Protein 4RL3 (pdb70)

CATH classification: 3.20.20.80

Nearest PDB structures (foldseek):
  4rl3-assembly2_B  TM=1.003E+00  e=5.360E-56  Pteris ryukyuensis
  3sim-assembly2_B  TM=9.667E-01  e=1.217E-33  Crocus vernus
  7xmh-assembly1_A  TM=9.295E-01  e=1.020E-33  Oryza sativa
  1nar-assembly1_A  TM=8.838E-01  e=2.407E-20  Vicia narbonensis
  3up8-assembly2_B  TM=5.159E-01  e=1.960E-01  Sinorhizobium meliloti 1021

Organism: NCBI:txid367335

Foldseek 3Di:
DEEEAEDFQPLPQFAPVLADDDLQHQYEYEYPAWEQADLVGHGNQQQTDDRGNCVRLDLVRQVVVCVVHVSYFYEYEYADQDRNRHGREDDHPALVSSLVNNLVNVLVVCVRNVHAEYEYEHDHHPHHDLVSLLSNVLSSLVVCVVVVSHDAYEYEDEPSCLVNVLVNQVVRVVRHQAYNYAQLVAFQPQALVNLLVVQQVVCVSRPRQLRYAAEHELQPTGHDLVRSLVNLLVCVVVVRHNAYYYPHQSSLCPHPVRRPSSVSRVVSVRD/DEEEAEDFQPLPQFAPVLADDDLQHQYEYEYPAWEQADLVGHGNQQQTDDRGNCVRLDLVRQVVVCVVHVSYFYEYEYADQDRNNHGREDAHPALVSSLVNNLVNVLVVCVRNVHAEYEYEHQHHPHHDLVSLLSNVLSSLVVCVVVVSHDAYEYEDEDSCLVNVLVNCVVRVVRHQAYNYAQLVAAQPQALVNSLVVQQVVCVSRPRQLRYAAEHELQPTHHDLVRPLVSLLVCVVVVRHNAYYYPHQSSLCPDPVRRPSSVSRVVSVRD

Secondary structure (DSSP, 8-state):
-EEEEEE-TT-S---GGGS---TTSEEEEEEEEEESB-TTS-B-SS--EE-S-TTTS-HHHHHHHHHH-TTEEEEEEEEESEETTEE-B---S-HHHHHHHHHHHHHHHHHHHT--EEEEEE-B-TTS-HHHHHHHHHHHHHHHHHTT--SEEEE---GGGHHHHHHHHHHHGGG--EE---GGGS-TT--HHHHHHHHHHHHHHTTSSTTB-EEEESSS-SS-HHHHHHHHHHHHHTT---EEEEE-HHHHHTSTTTTHHHHHHHHHHH-/-EEEEEE-TT-S---GGGS---TTSEEEEEEEEEESB-TTS-B-SS--EE-S-TTTS-HHHHHHHHHH-TTEEEEEEEEESEETTEE-B---S-HHHHHHHHHHHHHHHHHHHT--EEEEEE-B-SSS-HHHHHHHHHHHHHHHHHTT--SEEEE---GGGHHHHHHHHHHHGGG--EE---GGGS-TT--HHHHHHHHHHHHHHTTSSTTB-EEEESSS-SS-HHHHHHHHHHHHHTT---EEEEE-HHHHHHSTTTTHHHHHHHHHHH-

B-factor: mean 8.67, std 4.98, range [3.94, 36.45]

Structure (mmCIF, N/CA/C/O backbone):
data_4RL3
#
_entry.id   4RL3
#
_cell.length_a   78.626
_cell.length_b   78.626
_cell.length_c   167.400
_cell.angle_alpha   90.00
_cell.angle_beta   90.00
_cell.angle_gamma   90.00
#
_symmetry.space_group_name_H-M   'I 41'
#
loop_
_entity.id
_entity.type
_entity.pdbx_description
1 polymer 'Chitinase A'
2 non-polymer 1,2-ETHANEDIOL
3 non-polymer 'ACETATE ION'
4 non-polymer 'MAGNESIUM ION'
5 water water
#
loop_
_atom_site.group_PDB
_atom_site.id
_atom_site.type_symbol
_atom_site.label_atom_id
_atom_site.label_alt_id
_atom_site.label_comp_id
_atom_site.label_asym_id
_atom_site.label_entity_id
_atom_site.label_seq_id
_atom_site.pdbx_PDB_ins_code
_atom_site.Cartn_x
_atom_site.Cartn_y
_atom_site.Cartn_z
_atom_site.occupancy
_atom_site.B_iso_or_equiv
_atom_site.auth_seq_id
_atom_site.auth_comp_id
_atom_site.auth_asym_id
_atom_site.auth_atom_id
_atom_site.pdbx_PDB_model_num
ATOM 1 N N . LYS A 1 2 ? 34.688 25.920 -11.137 1.00 13.79 125 LYS A N 1
ATOM 2 C CA . LYS A 1 2 ? 33.517 26.808 -10.974 1.00 13.08 125 LYS A CA 1
ATOM 3 C C . LYS A 1 2 ? 32.283 25.994 -10.597 1.00 10.99 125 LYS A C 1
ATOM 4 O O . LYS A 1 2 ? 31.230 26.127 -11.222 1.00 10.62 125 LYS A O 1
ATOM 10 N N . VAL A 1 3 ? 32.404 25.167 -9.562 1.00 8.90 126 VAL A N 1
ATOM 11 C CA . VAL A 1 3 ? 31.274 24.357 -9.089 1.00 7.92 126 VAL A CA 1
ATOM 12 C C . VAL A 1 3 ? 30.522 25.050 -7.950 1.00 6.95 126 VAL A C 1
ATOM 13 O O . VAL A 1 3 ? 31.124 25.501 -6.980 1.00 6.84 126 VAL A O 1
ATOM 17 N N . PHE A 1 4 ? 29.206 25.146 -8.084 1.00 5.95 127 PHE A N 1
ATOM 18 C CA . PHE A 1 4 ? 28.377 25.616 -6.984 1.00 5.54 127 PHE A CA 1
ATOM 19 C C . PHE A 1 4 ? 27.362 24.526 -6.685 1.00 5.22 127 PHE A C 1
ATOM 20 O O . PHE A 1 4 ? 26.727 24.021 -7.606 1.00 5.15 127 PHE A O 1
ATOM 28 N N . ARG A 1 5 ? 27.212 24.170 -5.412 1.00 4.98 128 ARG A N 1
ATOM 29 C CA . ARG A 1 5 ? 26.242 23.136 -5.015 1.00 4.83 128 ARG A CA 1
ATOM 30 C C . ARG A 1 5 ? 25.333 23.603 -3.886 1.00 4.73 128 ARG A C 1
ATOM 31 O O . ARG A 1 5 ? 25.751 24.371 -3.021 1.00 4.71 128 ARG A O 1
ATOM 39 N N . GLU A 1 6 ? 24.085 23.138 -3.930 1.00 4.70 129 GLU A N 1
ATOM 40 C CA . GLU A 1 6 ? 23.033 23.546 -3.004 1.00 4.81 129 GLU A CA 1
ATOM 41 C C . GLU A 1 6 ? 22.302 22.303 -2.497 1.00 4.66 129 GLU A C 1
ATOM 42 O O . GLU A 1 6 ? 21.602 21.634 -3.268 1.00 4.63 129 GLU A O 1
ATOM 48 N N . TYR A 1 7 ? 22.445 21.995 -1.209 1.00 4.53 130 TYR A N 1
ATOM 49 C CA . TYR A 1 7 ? 21.606 20.961 -0.593 1.00 4.53 130 TYR A CA 1
ATOM 50 C C . TYR A 1 7 ? 20.162 21.435 -0.522 1.00 4.55 130 TYR A C 1
ATOM 51 O O . TYR A 1 7 ? 19.902 22.629 -0.296 1.00 4.63 130 TYR A O 1
ATOM 60 N N . ILE A 1 8 ? 19.222 20.512 -0.732 1.00 4.63 131 ILE A N 1
ATOM 61 C CA . ILE A 1 8 ? 17.805 20.851 -0.703 1.00 4.70 131 ILE A CA 1
ATOM 62 C C . ILE A 1 8 ? 16.910 19.656 -0.386 1.00 4.79 131 ILE A C 1
ATOM 63 O O . ILE A 1 8 ? 17.133 18.553 -0.883 1.00 4.51 131 ILE A O 1
ATOM 68 N N . GLY A 1 9 ? 15.893 19.899 0.442 1.00 4.96 132 GLY A N 1
ATOM 69 C CA . GLY A 1 9 ? 14.745 18.999 0.559 1.00 5.20 132 GLY A CA 1
ATOM 70 C C . GLY A 1 9 ? 14.481 18.290 1.869 1.00 5.45 132 GLY A C 1
ATOM 71 O O . GLY A 1 9 ? 13.445 17.657 2.000 1.00 5.60 132 GLY A O 1
ATOM 72 N N . ALA A 1 10 ? 15.388 18.400 2.842 1.00 5.88 133 ALA A N 1
ATOM 73 C CA . ALA A 1 10 ? 15.313 17.566 4.041 1.00 6.16 133 ALA A CA 1
ATOM 74 C C . ALA A 1 10 ? 14.330 18.064 5.087 1.00 6.52 133 ALA A C 1
ATOM 75 O O . ALA A 1 10 ? 13.903 17.280 5.932 1.00 6.72 133 ALA A O 1
ATOM 77 N N . LEU A 1 11 ? 13.986 19.347 5.061 1.00 6.87 134 LEU A N 1
ATOM 78 C CA . LEU A 1 11 ? 13.119 19.898 6.116 1.00 7.20 134 LEU A CA 1
ATOM 79 C C . LEU A 1 11 ? 11.628 19.764 5.834 1.00 7.56 134 LEU A C 1
ATOM 80 O O . LEU A 1 11 ? 10.815 19.984 6.743 1.00 8.13 134 LEU A O 1
ATOM 85 N N . TYR A 1 12 ? 11.261 19.381 4.616 1.00 7.68 135 TYR A N 1
ATOM 86 C CA . TYR A 1 12 ? 9.853 19.352 4.198 1.00 7.80 135 TYR A CA 1
ATOM 87 C C . TYR A 1 12 ? 9.183 20.700 4.471 1.00 7.60 135 TYR A C 1
ATOM 88 O O . TYR A 1 12 ? 8.099 20.759 5.066 1.00 8.11 135 TYR A O 1
ATOM 97 N N . ASN A 1 13 ? 9.821 21.779 4.024 1.00 7.32 136 ASN A N 1
ATOM 98 C CA . ASN A 1 13 ? 9.302 23.121 4.302 1.00 7.00 136 ASN A CA 1
ATOM 99 C C . ASN A 1 13 ? 8.774 23.835 3.076 1.00 6.77 136 ASN A C 1
ATOM 100 O O . ASN A 1 13 ? 8.459 25.024 3.145 1.00 6.78 136 ASN A O 1
ATOM 105 N N . GLY A 1 14 ? 8.670 23.114 1.959 1.00 6.20 137 GLY A N 1
ATOM 106 C CA . GLY A 1 14 ? 8.061 23.652 0.763 1.00 6.16 137 GLY A CA 1
ATOM 107 C C . GLY A 1 14 ? 9.012 24.290 -0.217 1.00 5.99 137 GLY A C 1
ATOM 108 O O . GLY A 1 14 ? 8.590 24.716 -1.289 1.00 6.01 137 GLY A O 1
ATOM 109 N N . VAL A 1 15 ? 10.294 24.360 0.115 1.00 6.03 138 VAL A N 1
ATOM 110 C CA . VAL A 1 15 ? 11.254 24.959 -0.803 1.00 6.01 138 VAL A CA 1
ATOM 111 C C . VAL A 1 15 ? 11.325 24.139 -2.092 1.00 6.12 138 VAL A C 1
ATOM 112 O O . VAL A 1 15 ? 11.190 22.917 -2.083 1.00 6.06 138 VAL A O 1
ATOM 116 N N . GLN A 1 16 ? 11.518 24.841 -3.203 1.00 6.29 139 GLN A N 1
ATOM 117 C CA . GLN A 1 16 ? 11.577 24.226 -4.516 1.00 6.52 139 GLN A CA 1
ATOM 118 C C . GLN A 1 16 ? 12.892 24.605 -5.188 1.00 6.15 139 GLN A C 1
ATOM 119 O O . GLN A 1 16 ? 13.542 25.587 -4.798 1.00 6.04 139 GLN A O 1
ATOM 125 N N . PHE A 1 17 ? 13.296 23.809 -6.180 1.00 5.72 140 PHE A N 1
ATOM 126 C CA . PHE A 1 17 ? 14.481 24.121 -6.987 1.00 5.63 140 PHE A CA 1
ATOM 127 C C . PHE A 1 17 ? 14.312 25.535 -7.539 1.00 5.70 140 PHE A C 1
ATOM 128 O O . PHE A 1 17 ? 15.264 26.305 -7.606 1.00 5.57 140 PHE A O 1
ATOM 136 N N . THR A 1 18 ? 13.083 25.861 -7.950 1.00 5.79 141 THR A N 1
ATOM 137 C CA . THR A 1 18 ? 12.795 27.142 -8.591 1.00 6.01 141 THR A CA 1
ATOM 138 C C . THR A 1 18 ? 12.937 28.383 -7.688 1.00 6.14 141 THR A C 1
ATOM 139 O O . THR A 1 18 ? 12.997 29.514 -8.197 1.00 6.43 141 THR A O 1
ATOM 143 N N . ASP A 1 19 ? 13.010 28.180 -6.375 1.00 6.15 142 ASP A N 1
ATOM 144 C CA . ASP A 1 19 ? 13.286 29.258 -5.421 1.00 6.21 142 ASP A CA 1
ATOM 145 C C . ASP A 1 19 ? 14.764 29.658 -5.382 1.00 5.99 142 ASP A C 1
ATOM 146 O O . ASP A 1 19 ? 15.102 30.727 -4.870 1.00 6.06 142 ASP A O 1
ATOM 151 N N . VAL A 1 20 ? 15.640 28.778 -5.854 1.00 5.71 143 VAL A N 1
ATOM 152 C CA . VAL A 1 20 ? 17.079 28.976 -5.707 1.00 5.61 143 VAL A CA 1
ATOM 153 C C . VAL A 1 20 ? 17.674 29.707 -6.903 1.00 5.54 143 VAL A C 1
ATOM 154 O O . VAL A 1 20 ? 17.496 29.278 -8.043 1.00 5.52 143 VAL A O 1
ATOM 158 N N . PRO A 1 21 ? 18.412 30.802 -6.649 1.00 5.50 144 PRO A N 1
ATOM 159 C CA . PRO A 1 21 ? 19.048 31.538 -7.742 1.00 5.62 144 PRO A CA 1
ATOM 160 C C . PRO A 1 21 ? 20.025 30.635 -8.493 1.00 5.74 144 PRO A C 1
ATOM 161 O O . PRO A 1 21 ? 20.831 29.951 -7.862 1.00 5.71 144 PRO A O 1
ATOM 165 N N . ILE A 1 22 ? 19.911 30.611 -9.824 1.00 5.77 145 ILE A N 1
ATOM 166 C CA . ILE A 1 22 ? 20.785 29.809 -10.690 1.00 6.09 145 ILE A CA 1
ATOM 167 C C . ILE A 1 22 ? 21.511 30.739 -11.672 1.00 6.50 145 ILE A C 1
ATOM 168 O O . ILE A 1 22 ? 20.890 31.359 -12.537 1.00 6.32 145 ILE A O 1
ATOM 173 N N . ASN A 1 23 ? 22.829 30.836 -11.520 1.00 7.15 146 ASN A N 1
ATOM 174 C CA . ASN A 1 23 ? 23.672 31.603 -12.430 1.00 7.89 146 ASN A CA 1
ATOM 175 C C . ASN A 1 23 ? 24.089 30.688 -13.575 1.00 8.54 146 ASN A C 1
ATOM 176 O O . ASN A 1 23 ? 24.578 29.597 -13.339 1.00 8.80 146 ASN A O 1
ATOM 181 N N . SER A 1 24 ? 23.912 31.138 -14.820 1.00 9.53 147 SER A N 1
ATOM 182 C CA . SER A 1 24 ? 24.206 30.289 -15.980 1.00 10.38 147 SER A CA 1
ATOM 183 C C . SER A 1 24 ? 25.695 29.962 -16.179 1.00 10.41 147 SER A C 1
ATOM 184 O O . SER A 1 24 ? 26.046 29.046 -16.949 1.00 11.14 147 SER A O 1
ATOM 187 N N . GLY A 1 25 ? 26.558 30.703 -15.493 1.00 10.39 148 GLY A N 1
ATOM 188 C CA . GLY A 1 25 ? 27.994 30.602 -15.670 1.00 10.49 148 GLY A CA 1
ATOM 189 C C . GLY A 1 25 ? 28.732 29.655 -14.746 1.00 10.45 148 GLY A C 1
ATOM 190 O O . GLY A 1 25 ? 29.957 29.521 -14.854 1.00 11.56 148 GLY A O 1
ATOM 191 N N . VAL A 1 26 ? 28.014 29.025 -13.817 1.00 9.60 149 VAL A N 1
ATOM 192 C CA . VAL A 1 26 ? 28.625 28.029 -12.932 1.00 9.14 149 VAL A CA 1
ATOM 193 C C . VAL A 1 26 ? 28.166 26.639 -13.328 1.00 8.41 149 VAL A C 1
ATOM 194 O O . VAL A 1 26 ? 27.124 26.478 -13.978 1.00 8.31 149 VAL A O 1
ATOM 198 N N . THR A 1 27 ? 28.946 25.647 -12.932 1.00 7.92 150 THR A N 1
ATOM 199 C CA . THR A 1 27 ? 28.497 24.259 -12.919 1.00 7.62 150 THR A CA 1
ATOM 200 C C . THR A 1 27 ? 27.644 24.118 -11.668 1.00 7.03 150 THR A C 1
ATOM 201 O O . THR A 1 27 ? 28.167 24.165 -10.562 1.00 7.36 150 THR A O 1
ATOM 205 N N . PHE A 1 28 ? 26.336 23.953 -11.846 1.00 6.20 151 PHE A N 1
ATOM 206 C CA . PHE A 1 28 ? 25.372 24.030 -10.751 1.00 5.83 151 PHE A CA 1
ATOM 207 C C . PHE A 1 28 ? 24.853 22.657 -10.368 1.00 5.55 151 PHE A C 1
ATOM 208 O O . PHE A 1 28 ? 24.291 21.943 -11.202 1.00 5.56 151 PHE A O 1
ATOM 216 N N . HIS A 1 29 ? 25.030 22.281 -9.106 1.00 5.37 152 HIS A N 1
ATOM 217 C CA . HIS A 1 29 ? 24.484 21.026 -8.596 1.00 5.19 152 HIS A CA 1
ATOM 218 C C . HIS A 1 29 ? 23.481 21.263 -7.481 1.00 5.08 152 HIS A C 1
ATOM 219 O O . HIS A 1 29 ? 23.828 21.860 -6.459 1.00 5.25 152 HIS A O 1
ATOM 226 N N . PHE A 1 30 ? 22.245 20.792 -7.656 1.00 4.83 153 PHE A N 1
ATOM 227 C CA . PHE A 1 30 ? 21.378 20.580 -6.501 1.00 4.66 153 PHE A CA 1
ATOM 228 C C . PHE A 1 30 ? 21.738 19.225 -5.890 1.00 4.51 153 PHE A C 1
ATOM 229 O O . PHE A 1 30 ? 22.061 18.280 -6.608 1.00 4.66 153 PHE A O 1
ATOM 237 N N . ILE A 1 31 ? 21.656 19.136 -4.566 1.00 4.41 154 ILE A N 1
ATOM 238 C CA . ILE A 1 31 ? 21.842 17.869 -3.866 1.00 4.35 154 ILE A CA 1
ATOM 239 C C . ILE A 1 31 ? 20.630 17.594 -2.983 1.00 4.45 154 ILE A C 1
ATOM 240 O O . ILE A 1 31 ? 20.456 18.214 -1.932 1.00 4.45 154 ILE A O 1
ATOM 245 N N . LEU A 1 32 ? 19.789 16.673 -3.433 1.00 4.52 155 LEU A N 1
ATOM 246 C CA . LEU A 1 32 ? 18.628 16.238 -2.670 1.00 4.57 155 LEU A CA 1
ATOM 247 C C . LEU A 1 32 ? 19.071 15.605 -1.367 1.00 4.64 155 LEU A C 1
ATOM 248 O O . LEU A 1 32 ? 19.932 14.718 -1.368 1.00 4.87 155 LEU A O 1
ATOM 253 N N . ALA A 1 33 ? 18.465 16.045 -0.266 1.00 4.66 156 ALA A N 1
ATOM 254 C CA . ALA A 1 33 ? 18.820 15.558 1.062 1.00 4.65 156 ALA A CA 1
ATOM 255 C C . ALA A 1 33 ? 17.538 15.045 1.728 1.00 4.75 156 ALA A C 1
ATOM 256 O O . ALA A 1 33 ? 16.636 15.839 1.924 1.00 4.78 156 ALA A O 1
ATOM 258 N N . PHE A 1 34 ? 17.401 13.759 2.073 1.00 4.76 157 PHE A N 1
ATOM 259 C CA . PHE A 1 34 ? 18.402 12.691 1.997 1.00 4.80 157 PHE A CA 1
ATOM 260 C C . PHE A 1 34 ? 17.742 11.389 1.539 1.00 4.83 157 PHE A C 1
ATOM 261 O O . PHE A 1 34 ? 16.542 11.173 1.771 1.00 4.93 157 PHE A O 1
ATOM 269 N N . ALA A 1 35 ? 18.535 10.503 0.937 1.00 4.84 158 ALA A N 1
ATOM 270 C CA . ALA A 1 35 ? 18.156 9.097 0.815 1.00 4.87 158 ALA A CA 1
ATOM 271 C C . ALA A 1 35 ? 18.779 8.389 2.009 1.00 4.90 158 ALA A C 1
ATOM 272 O O . ALA A 1 35 ? 19.933 8.638 2.346 1.00 4.74 158 ALA A O 1
ATOM 274 N N . ILE A 1 36 ? 18.007 7.541 2.674 1.00 5.02 159 ILE A N 1
ATOM 275 C CA . ILE A 1 36 ? 18.494 6.841 3.854 1.00 5.14 159 ILE A CA 1
ATOM 276 C C . ILE A 1 36 ? 18.045 5.390 3.764 1.00 5.33 159 ILE A C 1
ATOM 277 O O . ILE A 1 36 ? 16.886 5.109 3.432 1.00 5.21 159 ILE A O 1
ATOM 282 N N . ASP A 1 37 ? 18.962 4.487 4.103 1.00 5.53 160 ASP A N 1
ATOM 283 C CA . ASP A 1 37 ? 18.682 3.053 4.121 1.00 5.82 160 ASP A CA 1
ATOM 284 C C . ASP A 1 37 ? 18.094 2.650 5.471 1.00 6.21 160 ASP A C 1
ATOM 285 O O . ASP A 1 37 ? 18.635 1.796 6.184 1.00 6.26 160 ASP A O 1
ATOM 290 N N . TYR A 1 38 ? 16.975 3.290 5.795 1.00 6.69 161 TYR A N 1
ATOM 291 C CA . TYR A 1 38 ? 16.218 3.056 7.013 1.00 7.26 161 TYR A CA 1
ATOM 292 C C . TYR A 1 38 ? 14.739 3.148 6.707 1.00 7.90 161 TYR A C 1
ATOM 293 O O . TYR A 1 38 ? 14.323 3.842 5.771 1.00 7.76 161 TYR A O 1
ATOM 302 N N . THR A 1 39 ? 13.934 2.493 7.530 1.00 8.91 162 THR A N 1
ATOM 303 C CA . THR A 1 39 ? 12.488 2.654 7.462 1.00 10.16 162 THR A CA 1
ATOM 304 C C . THR A 1 39 ? 12.085 3.877 8.270 1.00 10.90 162 THR A C 1
ATOM 305 O O . THR A 1 39 ? 12.871 4.390 9.082 1.00 11.00 162 THR A O 1
ATOM 309 N N . SER A 1 40 ? 10.837 4.311 8.097 1.00 12.59 163 SER A N 1
ATOM 310 C CA . SER A 1 40 ? 10.334 5.468 8.831 1.00 13.85 163 SER A CA 1
ATOM 311 C C . SER A 1 40 ? 10.258 5.208 10.340 1.00 13.94 163 SER A C 1
ATOM 312 O O . SER A 1 40 ? 10.197 6.153 11.127 1.00 15.22 163 SER A O 1
ATOM 315 N N . ALA A 1 41 ?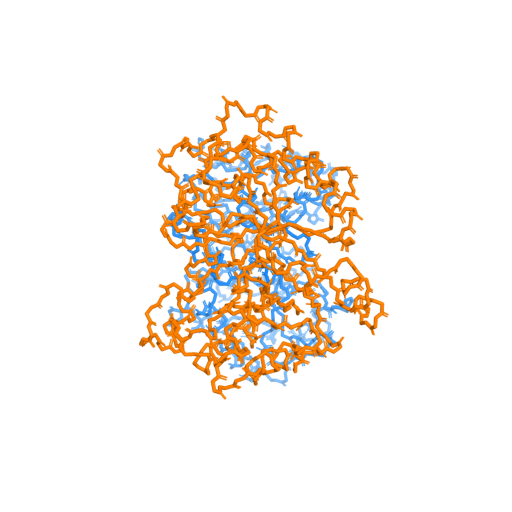 10.270 3.935 10.741 1.00 13.62 164 ALA A N 1
ATOM 316 C CA . ALA A 1 41 ? 10.390 3.565 12.164 1.00 13.53 164 ALA A CA 1
ATOM 317 C C . ALA A 1 41 ? 11.844 3.494 12.659 1.00 13.13 164 ALA A C 1
ATOM 318 O O . ALA A 1 41 ? 12.110 3.010 13.771 1.00 13.14 164 ALA A O 1
ATOM 320 N N . ALA A 1 42 ? 12.784 3.959 11.834 1.00 12.29 165 ALA A N 1
ATOM 321 C CA . ALA A 1 42 ? 14.211 4.005 12.179 1.00 11.92 165 ALA A CA 1
ATOM 322 C C . ALA A 1 42 ? 14.843 2.618 12.347 1.00 11.32 165 ALA A C 1
ATOM 323 O O . ALA A 1 42 ? 15.760 2.428 13.148 1.00 11.72 165 ALA A O 1
ATOM 325 N N . ALA A 1 43 ? 14.367 1.667 11.551 1.00 10.85 166 ALA A N 1
ATOM 326 C CA . ALA A 1 43 ? 15.008 0.369 11.415 1.00 10.23 166 ALA A CA 1
ATOM 327 C C . ALA A 1 43 ? 15.875 0.395 10.154 1.00 9.59 166 ALA A C 1
ATOM 328 O O . ALA A 1 43 ? 15.394 0.753 9.079 1.00 9.87 166 ALA A O 1
ATOM 330 N N . ALA A 1 44 ? 17.127 -0.021 10.281 1.00 8.77 167 ALA A N 1
ATOM 331 C CA . ALA A 1 44 ? 18.035 -0.111 9.128 1.00 8.09 167 ALA A CA 1
ATOM 332 C C . ALA A 1 44 ? 17.525 -1.143 8.109 1.00 7.68 167 ALA A C 1
ATOM 333 O O . ALA A 1 44 ? 16.960 -2.173 8.488 1.00 7.71 167 ALA A O 1
ATOM 335 N N . THR A 1 45 ? 17.747 -0.874 6.821 1.00 6.94 168 THR A N 1
ATOM 336 C CA . THR A 1 45 ? 17.274 -1.753 5.758 1.00 6.59 168 THR A CA 1
ATOM 337 C C . THR A 1 45 ? 18.393 -2.507 5.053 1.00 6.23 168 THR A C 1
ATOM 338 O O . THR A 1 45 ? 18.138 -3.150 4.030 1.00 6.54 168 THR A O 1
ATOM 342 N N . ASN A 1 46 ? 19.624 -2.399 5.558 1.00 5.81 169 ASN A N 1
ATOM 343 C CA . ASN A 1 46 ? 20.791 -3.028 4.929 1.00 5.57 169 ASN A CA 1
ATOM 344 C C . ASN A 1 46 ? 21.040 -2.554 3.502 1.00 5.32 169 ASN A C 1
ATOM 345 O O . ASN A 1 46 ? 21.202 -3.349 2.565 1.00 5.13 169 ASN A O 1
ATOM 350 N N . GLY A 1 47 ? 21.064 -1.238 3.352 1.00 5.19 170 GLY A N 1
ATOM 351 C CA . GLY A 1 47 ? 21.416 -0.612 2.098 1.00 5.11 170 GLY A CA 1
ATOM 352 C C . GLY A 1 47 ? 20.293 -0.437 1.090 1.00 5.22 170 GLY A C 1
ATOM 353 O O . GLY A 1 47 ? 20.554 -0.042 -0.041 1.00 5.11 170 GLY A O 1
ATOM 354 N N . VAL A 1 48 ? 19.052 -0.749 1.457 1.00 5.19 171 VAL A N 1
ATOM 355 C CA . VAL A 1 48 ? 17.927 -0.490 0.547 1.00 5.36 171 VAL A CA 1
ATOM 356 C C . VAL A 1 48 ? 17.455 0.937 0.826 1.00 5.45 171 VAL A C 1
ATOM 357 O O . VAL A 1 48 ? 16.834 1.219 1.857 1.00 5.51 171 VAL A O 1
ATOM 361 N N . PHE A 1 49 ? 17.799 1.851 -0.071 1.00 5.42 172 PHE A N 1
ATOM 362 C CA . PHE A 1 49 ? 17.571 3.281 0.171 1.00 5.55 172 PHE A CA 1
ATOM 363 C C . PHE A 1 49 ? 16.137 3.736 -0.046 1.00 5.80 172 PHE A C 1
ATOM 364 O O . PHE A 1 49 ? 15.520 3.417 -1.062 1.00 5.80 172 PHE A O 1
ATOM 372 N N . ASN A 1 50 ? 15.639 4.478 0.946 1.00 6.10 173 ASN A N 1
ATOM 373 C CA . ASN A 1 50 ? 14.336 5.119 0.923 1.00 6.53 173 ASN A CA 1
ATOM 374 C C . ASN A 1 50 ? 14.486 6.630 0.826 1.00 6.22 173 ASN A C 1
ATOM 375 O O . ASN A 1 50 ? 15.553 7.186 1.111 1.00 6.06 173 ASN A O 1
ATOM 380 N N . ILE A 1 51 ? 13.401 7.282 0.431 1.00 6.05 174 ILE A N 1
ATOM 381 C CA . ILE A 1 51 ? 13.386 8.718 0.170 1.00 6.03 174 ILE A CA 1
ATOM 382 C C . ILE A 1 51 ? 12.969 9.507 1.399 1.00 6.09 174 ILE A C 1
ATOM 383 O O . ILE A 1 51 ? 11.849 9.341 1.894 1.00 6.20 174 ILE A O 1
ATOM 388 N N . TYR A 1 52 ? 13.857 10.390 1.853 1.00 5.96 175 TYR A N 1
ATOM 389 C CA . TYR A 1 52 ? 13.573 11.294 2.966 1.00 6.17 175 TYR A CA 1
ATOM 390 C C . TYR A 1 52 ? 13.913 12.736 2.601 1.00 5.92 175 TYR A C 1
ATOM 391 O O . TYR A 1 52 ? 14.471 13.485 3.400 1.00 5.66 175 TYR A O 1
ATOM 400 N N . TRP A 1 53 ? 13.588 13.108 1.370 1.00 5.74 176 TRP A N 1
ATOM 401 C CA . TRP A 1 53 ? 13.368 14.517 1.053 1.00 5.72 176 TRP A CA 1
ATOM 402 C C . TRP A 1 53 ? 11.901 14.694 0.707 1.00 5.91 176 TRP A C 1
ATOM 403 O O . TRP A 1 53 ? 11.158 13.716 0.564 1.00 6.05 176 TRP A O 1
ATOM 414 N N . GLN A 1 54 ? 11.498 15.952 0.553 1.00 6.03 177 GLN A N 1
ATOM 415 C CA . GLN A 1 54 ? 10.107 16.279 0.259 1.00 6.26 177 GLN A CA 1
ATOM 416 C C . GLN A 1 54 ? 9.780 15.989 -1.199 1.00 6.32 177 GLN A C 1
ATOM 417 O O . GLN A 1 54 ? 9.650 16.907 -2.017 1.00 6.15 177 GLN A O 1
ATOM 423 N N . ASN A 1 55 ? 9.658 14.700 -1.512 1.00 6.45 178 ASN A N 1
ATOM 424 C CA . ASN A 1 55 ? 9.532 14.260 -2.902 1.00 6.74 178 ASN A CA 1
ATOM 425 C C . ASN A 1 55 ? 8.149 14.466 -3.515 1.00 6.72 178 ASN A C 1
ATOM 426 O O . ASN A 1 55 ? 7.993 14.324 -4.734 1.00 6.98 178 ASN A O 1
ATOM 431 N N . SER A 1 56 ? 7.151 14.803 -2.698 1.00 6.61 179 SER A N 1
ATOM 432 C CA . SER A 1 56 ? 5.865 15.240 -3.245 1.00 6.56 179 SER A CA 1
ATOM 433 C C . SER A 1 56 ? 5.981 16.606 -3.930 1.00 6.26 179 SER A C 1
ATOM 434 O O . SER A 1 56 ? 5.156 16.943 -4.790 1.00 6.18 179 SER A O 1
ATOM 437 N N . VAL A 1 57 ? 7.013 17.369 -3.544 1.00 6.07 180 VAL A N 1
ATOM 438 C CA . VAL A 1 57 ? 7.317 18.686 -4.121 1.00 5.83 180 VAL A CA 1
ATOM 439 C C . VAL A 1 57 ? 8.482 18.580 -5.099 1.00 5.61 180 VAL A C 1
ATOM 440 O O . VAL A 1 57 ? 8.389 19.031 -6.244 1.00 5.66 180 VAL A O 1
ATOM 444 N N . LEU A 1 58 ? 9.572 17.968 -4.638 1.00 5.38 181 LEU A N 1
ATOM 445 C CA . LEU A 1 58 ? 10.766 17.749 -5.448 1.00 5.28 181 LEU A CA 1
ATOM 446 C C . LEU A 1 58 ? 10.625 16.395 -6.125 1.00 5.11 181 LEU A C 1
ATOM 447 O O . LEU A 1 58 ? 11.237 15.400 -5.742 1.00 5.16 181 LEU A O 1
ATOM 452 N N . THR A 1 59 ? 9.748 16.372 -7.114 1.00 4.92 182 THR A N 1
ATOM 453 C CA . THR A 1 59 ? 9.339 15.164 -7.822 1.00 4.87 182 THR A CA 1
ATOM 454 C C . THR A 1 59 ? 10.289 14.871 -8.974 1.00 4.94 182 THR A C 1
ATOM 455 O O . THR A 1 59 ? 11.091 15.706 -9.346 1.00 4.94 182 THR A O 1
ATOM 459 N N . PRO A 1 60 ? 10.172 13.677 -9.583 1.00 5.10 183 PRO A N 1
ATOM 460 C CA . PRO A 1 60 ? 10.932 13.439 -10.799 1.00 5.18 183 PRO A CA 1
ATOM 461 C C . PRO A 1 60 ? 10.650 14.495 -11.879 1.00 5.36 183 PRO A C 1
ATOM 462 O O . PRO A 1 60 ? 11.575 14.934 -12.556 1.00 5.53 183 PRO A O 1
ATOM 466 N N . ALA A 1 61 ? 9.392 14.899 -12.036 1.00 5.49 184 ALA A N 1
ATOM 467 C CA . ALA A 1 61 ? 9.045 15.936 -13.015 1.00 5.74 184 ALA A CA 1
ATOM 468 C C . ALA A 1 61 ? 9.729 17.274 -12.711 1.00 5.87 184 ALA A C 1
ATOM 469 O O . ALA A 1 61 ? 10.146 17.972 -13.635 1.00 6.36 184 ALA A O 1
ATOM 471 N N . ALA A 1 62 ? 9.865 17.605 -11.426 1.00 6.03 185 ALA A N 1
ATOM 472 C CA . ALA A 1 62 ? 10.581 18.817 -11.004 1.00 6.12 185 ALA A CA 1
ATOM 473 C C . ALA A 1 62 ? 12.066 18.764 -11.339 1.00 6.30 185 ALA A C 1
ATOM 474 O O . ALA A 1 62 ? 12.636 19.765 -11.762 1.00 6.30 185 ALA A O 1
ATOM 476 N N . VAL A 1 63 ? 12.693 17.598 -11.157 1.00 6.41 186 VAL A N 1
ATOM 477 C CA . VAL A 1 63 ? 14.110 17.447 -11.519 1.00 6.68 186 VAL A CA 1
ATOM 478 C C . VAL A 1 63 ? 14.277 17.586 -13.027 1.00 7.27 186 VAL A C 1
ATOM 479 O O . VAL A 1 63 ? 15.178 18.287 -13.504 1.00 7.02 186 VAL A O 1
ATOM 483 N N . GLN A 1 64 ? 13.417 16.913 -13.786 1.00 7.87 187 GLN A N 1
ATOM 484 C CA . GLN A 1 64 ? 13.522 16.926 -15.236 1.00 9.00 187 GLN A CA 1
ATOM 485 C C . GLN A 1 64 ? 13.349 18.347 -15.754 1.00 8.33 187 GLN A C 1
ATOM 486 O O . GLN A 1 64 ? 14.089 18.796 -16.638 1.00 8.13 187 GLN A O 1
ATOM 492 N N . ALA A 1 65 ? 12.393 19.059 -15.166 1.00 7.50 188 ALA A N 1
ATOM 493 C CA . ALA A 1 65 ? 12.075 20.430 -15.588 1.00 7.43 188 ALA A CA 1
ATOM 494 C C . ALA A 1 65 ? 13.211 21.411 -15.319 1.00 7.15 188 ALA A C 1
ATOM 495 O O . ALA A 1 65 ? 13.566 22.185 -16.200 1.00 7.35 188 ALA A O 1
ATOM 497 N N . ILE A 1 66 ? 13.785 21.394 -14.121 1.00 6.88 189 ILE A N 1
ATOM 498 C CA . ILE A 1 66 ? 14.863 22.339 -13.826 1.00 6.77 189 ILE A CA 1
ATOM 499 C C . ILE A 1 66 ? 16.073 22.058 -14.716 1.00 6.93 189 ILE A C 1
ATOM 500 O O . ILE A 1 66 ? 16.718 22.986 -15.192 1.00 6.54 189 ILE A O 1
ATOM 505 N N . LYS A 1 67 ? 16.356 20.780 -14.968 1.00 7.14 190 LYS A N 1
ATOM 506 C CA . LYS A 1 67 ? 17.459 20.413 -15.854 1.00 7.50 190 LYS A CA 1
ATOM 507 C C . LYS A 1 67 ? 17.178 20.796 -17.312 1.00 7.79 190 LYS A C 1
ATOM 508 O O . LYS A 1 67 ? 18.088 21.206 -18.035 1.00 7.90 190 LYS A O 1
ATOM 514 N N . ALA A 1 68 ? 15.927 20.686 -17.745 1.00 8.10 191 ALA A N 1
ATOM 515 C CA . ALA A 1 68 ? 15.584 21.081 -19.117 1.00 8.49 191 ALA A CA 1
ATOM 516 C C . ALA A 1 68 ? 15.708 22.584 -19.320 1.00 8.77 191 ALA A C 1
ATOM 517 O O . ALA A 1 68 ? 16.046 23.046 -20.420 1.00 9.46 191 ALA A O 1
ATOM 519 N N . GLN A 1 69 ? 15.417 23.353 -18.274 1.00 8.77 192 GLN A N 1
ATOM 520 C CA . GLN A 1 69 ? 15.458 24.809 -18.362 1.00 8.93 192 GLN A CA 1
ATOM 521 C C . GLN A 1 69 ? 16.879 25.359 -18.281 1.00 8.60 192 GLN A C 1
ATOM 522 O O . GLN A 1 69 ? 17.170 26.411 -18.867 1.00 8.98 192 GLN A O 1
ATOM 528 N N . HIS A 1 70 ? 17.748 24.658 -17.554 1.00 8.08 193 HIS A N 1
ATOM 529 C CA . HIS A 1 70 ? 19.103 25.131 -17.245 1.00 7.87 193 HIS A CA 1
ATOM 530 C C . HIS A 1 70 ? 20.121 24.050 -17.535 1.00 7.76 193 HIS A C 1
ATOM 531 O O . HIS A 1 70 ? 20.302 23.121 -16.745 1.00 7.50 193 HIS A O 1
ATOM 538 N N . SER A 1 71 ? 20.811 24.186 -18.667 1.00 7.97 194 SER A N 1
ATOM 539 C CA . SER A 1 71 ? 21.717 23.145 -19.145 1.00 8.32 194 SER A CA 1
ATOM 540 C C . SER A 1 71 ? 22.955 22.957 -18.260 1.00 7.89 194 SER A C 1
ATOM 541 O O . SER A 1 71 ? 23.635 21.935 -18.364 1.00 8.39 194 SER A O 1
ATOM 544 N N . ASN A 1 72 ? 23.220 23.925 -17.385 1.00 7.36 195 ASN A N 1
ATOM 545 C CA . ASN A 1 72 ? 24.324 23.838 -16.444 1.00 7.02 195 ASN A CA 1
ATOM 546 C C . ASN A 1 72 ? 23.957 23.161 -15.136 1.00 6.76 195 ASN A C 1
ATOM 547 O O . ASN A 1 72 ? 24.812 23.061 -14.265 1.00 6.89 195 ASN A O 1
ATOM 552 N N . VAL A 1 73 ? 22.707 22.716 -14.998 1.00 6.42 196 VAL A N 1
ATOM 553 C CA . VAL A 1 73 ? 22.228 22.097 -13.751 1.00 6.29 196 VAL A CA 1
ATOM 554 C C . VAL A 1 73 ? 22.248 20.566 -13.785 1.00 6.27 196 VAL A C 1
ATOM 555 O O . VAL A 1 73 ? 21.781 19.939 -14.738 1.00 6.25 196 VAL A O 1
ATOM 559 N N . LYS A 1 74 ? 22.808 19.988 -12.724 1.00 6.26 197 LYS A N 1
ATOM 560 C CA . LYS A 1 74 ? 22.695 18.563 -12.414 1.00 6.44 197 LYS A CA 1
ATOM 561 C C . LYS A 1 74 ? 22.054 18.432 -11.037 1.00 6.13 197 LYS A C 1
ATOM 562 O O . LYS A 1 74 ? 22.051 19.380 -10.241 1.00 5.78 197 LYS A O 1
ATOM 568 N N . VAL A 1 75 ? 21.482 17.262 -10.767 1.00 5.76 198 VAL A N 1
ATOM 569 C CA . VAL A 1 75 ? 20.856 17.000 -9.466 1.00 5.58 198 VAL A CA 1
ATOM 570 C C . VAL A 1 75 ? 21.397 15.682 -8.917 1.00 5.59 198 VAL A C 1
ATOM 571 O O . VAL A 1 75 ? 21.363 14.661 -9.598 1.00 5.73 198 VAL A O 1
ATOM 575 N N . MET A 1 76 ? 21.939 15.728 -7.704 1.00 5.48 199 MET A N 1
ATOM 576 C CA . MET A 1 76 ? 22.500 14.542 -7.047 1.00 5.66 199 MET A CA 1
ATOM 577 C C . MET A 1 76 ? 21.651 14.213 -5.822 1.00 5.28 199 MET A C 1
ATOM 578 O O . MET A 1 76 ? 20.708 14.942 -5.512 1.00 5.28 199 MET A O 1
ATOM 583 N N . VAL A 1 77 ? 21.953 13.106 -5.145 1.00 5.02 200 VAL A N 1
ATOM 584 C CA . VAL A 1 77 ? 21.275 12.790 -3.893 1.00 4.82 200 VAL A CA 1
ATOM 585 C C . VAL A 1 77 ? 22.319 12.495 -2.822 1.00 4.73 200 VAL A C 1
ATOM 586 O O . VAL A 1 77 ? 23.314 11.830 -3.093 1.00 4.75 200 VAL A O 1
ATOM 590 N N . SER A 1 78 ? 22.076 13.009 -1.620 1.00 4.64 201 SER A N 1
ATOM 591 C CA . SER A 1 78 ? 22.937 12.787 -0.467 1.00 4.63 201 SER A CA 1
ATOM 592 C C . SER A 1 78 ? 22.398 11.655 0.401 1.00 4.72 201 SER A C 1
ATOM 593 O O . SER A 1 78 ? 21.190 11.529 0.598 1.00 4.81 201 SER A O 1
ATOM 596 N N . LEU A 1 79 ? 23.321 10.827 0.890 1.00 4.84 202 LEU A N 1
ATOM 597 C CA . LEU A 1 79 ? 23.012 9.636 1.673 1.00 5.03 202 LEU A CA 1
ATOM 598 C C . LEU A 1 79 ? 23.273 9.860 3.148 1.00 5.14 202 LEU A C 1
ATOM 599 O O . LEU A 1 79 ? 24.345 10.331 3.537 1.00 5.17 202 LEU A O 1
ATOM 604 N N . GLY A 1 80 ? 22.284 9.494 3.966 1.00 5.54 203 GLY A N 1
ATOM 605 C CA . GLY A 1 80 ? 22.446 9.453 5.411 1.00 5.85 203 GLY A CA 1
ATOM 606 C C . GLY A 1 80 ? 21.891 10.654 6.128 1.00 6.23 203 GLY A C 1
ATOM 607 O O . GLY A 1 80 ? 20.726 10.677 6.492 1.00 6.50 203 GLY A O 1
ATOM 608 N N . GLY A 1 81 ? 22.734 11.646 6.354 1.00 6.59 204 GLY A N 1
ATOM 609 C CA . GLY A 1 81 ? 22.358 12.769 7.199 1.00 7.04 204 GLY A CA 1
ATOM 610 C C . GLY A 1 81 ? 22.417 12.399 8.677 1.00 7.70 204 GLY A C 1
ATOM 611 O O . GLY A 1 81 ? 22.947 11.366 9.063 1.00 7.63 204 GLY A O 1
ATOM 612 N N . ASP A 1 82 ? 21.876 13.273 9.511 1.00 8.56 205 ASP A N 1
ATOM 613 C CA . ASP A 1 82 ? 22.006 13.151 10.959 1.00 9.31 205 ASP A CA 1
ATOM 614 C C . ASP A 1 82 ? 21.002 12.148 11.532 1.00 9.53 205 ASP A C 1
ATOM 615 O O . ASP A 1 82 ? 21.400 11.165 12.167 1.00 9.27 205 ASP A O 1
ATOM 620 N N . THR A 1 83 ? 19.713 12.379 11.280 1.00 10.20 206 THR A N 1
ATOM 621 C CA . THR A 1 83 ? 18.657 11.627 11.947 1.00 10.75 206 THR A CA 1
ATOM 622 C C . THR A 1 83 ? 17.611 11.062 11.002 1.00 11.09 206 THR A C 1
ATOM 623 O O . THR A 1 83 ? 17.451 11.523 9.872 1.00 11.33 206 THR A O 1
ATOM 627 N N . ILE A 1 84 ? 16.909 10.050 11.505 1.00 11.50 207 ILE A N 1
ATOM 628 C CA . ILE A 1 84 ? 15.781 9.425 10.822 1.00 12.18 207 ILE A CA 1
ATOM 629 C C . ILE A 1 84 ? 14.686 9.336 11.878 1.00 12.85 207 ILE A C 1
ATOM 630 O O . ILE A 1 84 ? 14.854 8.660 12.888 1.00 12.81 207 ILE A O 1
ATOM 635 N N . SER A 1 85 ? 13.589 10.061 11.663 1.00 13.86 208 SER A N 1
ATOM 636 C CA . SER A 1 85 ? 12.509 10.140 12.655 1.00 14.79 208 SER A CA 1
ATOM 637 C C . SER A 1 85 ? 13.073 10.396 14.055 1.00 15.33 208 SER A C 1
ATOM 638 O O . SER A 1 85 ? 12.652 9.773 15.031 1.00 16.71 208 SER A O 1
ATOM 641 N N . GLY A 1 86 ? 14.044 11.300 14.138 1.00 15.67 209 GLY A N 1
ATOM 642 C CA . GLY A 1 86 ? 14.662 11.681 15.412 1.00 15.81 209 GLY A CA 1
ATOM 643 C C . GLY A 1 86 ? 15.802 10.819 15.945 1.00 15.54 209 GLY A C 1
ATOM 644 O O . GLY A 1 86 ? 16.493 11.227 16.886 1.00 16.74 209 GLY A O 1
ATOM 645 N N . SER A 1 87 ? 15.995 9.628 15.371 1.00 14.52 210 SER A N 1
ATOM 646 C CA . SER A 1 87 ? 17.041 8.698 15.802 1.00 13.97 210 SER A CA 1
ATOM 647 C C . SER A 1 87 ? 18.281 8.903 14.932 1.00 12.71 210 SER A C 1
ATOM 648 O O . SER A 1 87 ? 18.142 9.240 13.762 1.00 12.60 210 SER A O 1
ATOM 651 N N . PRO A 1 88 ? 19.485 8.696 15.494 1.00 11.31 211 PRO A N 1
ATOM 652 C CA . PRO A 1 88 ? 20.696 8.832 14.678 1.00 10.73 211 PRO A CA 1
ATOM 653 C C . PRO A 1 88 ? 20.767 7.813 13.540 1.00 9.68 211 PRO A C 1
ATOM 654 O O . PRO A 1 88 ? 20.473 6.628 13.730 1.00 9.60 211 PRO A O 1
ATOM 658 N N . VAL A 1 89 ? 21.142 8.293 12.358 1.00 8.66 212 VAL A N 1
ATOM 659 C CA . VAL A 1 89 ? 21.348 7.420 11.220 1.00 8.18 212 VAL A CA 1
ATOM 660 C C . VAL A 1 89 ? 22.696 6.736 11.399 1.00 7.75 212 VAL A C 1
ATOM 661 O O . VAL A 1 89 ? 23.723 7.213 10.918 1.00 7.75 212 VAL A O 1
ATOM 665 N N . GLN A 1 90 ? 22.679 5.600 12.086 1.00 7.31 213 GLN A N 1
ATOM 666 C CA . GLN A 1 90 ? 23.870 4.792 12.296 1.00 7.37 213 GLN A CA 1
ATOM 667 C C . GLN A 1 90 ? 24.162 4.006 11.036 1.00 7.06 213 GLN A C 1
ATOM 668 O O . GLN A 1 90 ? 23.296 3.256 10.564 1.00 7.03 213 GLN A O 1
ATOM 674 N N . PHE A 1 91 ? 25.356 4.167 10.470 1.00 7.07 214 PHE A N 1
ATOM 675 C CA . PHE A 1 91 ? 25.707 3.318 9.345 1.00 6.90 214 PHE A CA 1
ATOM 676 C C . PHE A 1 91 ? 25.768 1.876 9.831 1.00 7.25 214 PHE A C 1
ATOM 677 O O . PHE A 1 91 ? 26.430 1.575 10.816 1.00 7.47 214 PHE A O 1
ATOM 685 N N . THR A 1 92 ? 25.078 0.984 9.133 1.00 7.64 215 THR A N 1
ATOM 686 C CA . THR A 1 92 ? 25.084 -0.416 9.546 1.00 8.22 215 THR A CA 1
ATOM 687 C C . THR A 1 92 ? 24.805 -1.365 8.375 1.00 7.77 215 THR A C 1
ATOM 688 O O . THR A 1 92 ? 23.996 -1.078 7.481 1.00 7.77 215 THR A O 1
ATOM 692 N N . ALA A 1 93 ? 25.526 -2.479 8.375 1.00 7.65 216 ALA A N 1
ATOM 693 C CA . ALA A 1 93 ? 25.470 -3.444 7.291 1.00 7.71 216 ALA A CA 1
ATOM 694 C C . ALA A 1 93 ? 25.381 -4.843 7.870 1.00 7.95 216 ALA A C 1
ATOM 695 O O . ALA A 1 93 ? 26.113 -5.180 8.799 1.00 8.44 216 ALA A O 1
ATOM 697 N N . THR A 1 94 ? 24.501 -5.655 7.302 1.00 7.93 217 THR A N 1
ATOM 698 C CA . THR A 1 94 ? 24.406 -7.075 7.673 1.00 8.06 217 THR A CA 1
ATOM 699 C C . THR A 1 94 ? 25.692 -7.797 7.281 1.00 7.88 217 THR A C 1
ATOM 700 O O . THR A 1 94 ? 26.247 -8.574 8.064 1.00 8.15 217 THR A O 1
ATOM 704 N N . SER A 1 95 ? 26.125 -7.539 6.050 1.00 7.58 218 SER A N 1
ATOM 705 C CA . SER A 1 95 ? 27.422 -7.929 5.528 1.00 7.21 218 SER A CA 1
ATOM 706 C C . SER A 1 95 ? 27.800 -6.879 4.504 1.00 6.86 218 SER A C 1
ATOM 707 O O . SER A 1 95 ? 26.921 -6.179 3.967 1.00 6.92 218 SER A O 1
ATOM 710 N N . VAL A 1 96 ? 29.088 -6.766 4.222 1.00 6.52 219 VAL A N 1
ATOM 711 C CA . VAL A 1 96 ? 29.555 -5.802 3.232 1.00 6.14 219 VAL A CA 1
ATOM 712 C C . VAL A 1 96 ? 28.911 -6.099 1.878 1.00 5.87 219 VAL A C 1
ATOM 713 O O . VAL A 1 96 ? 28.367 -5.211 1.230 1.00 5.81 219 VAL A O 1
ATOM 717 N N . SER A 1 97 ? 28.963 -7.357 1.456 1.00 5.50 220 SER A N 1
ATOM 718 C CA . SER A 1 97 ? 28.484 -7.702 0.131 1.00 5.30 220 SER A CA 1
ATOM 719 C C . SER A 1 97 ? 26.992 -7.459 -0.036 1.00 5.15 220 SER A C 1
ATOM 720 O O . SER A 1 97 ? 26.554 -6.998 -1.098 1.00 5.10 220 SER A O 1
ATOM 723 N N . SER A 1 98 ? 26.204 -7.760 0.992 1.00 5.01 221 SER A N 1
ATOM 724 C CA . SER A 1 98 ? 24.753 -7.593 0.886 1.00 4.92 221 SER A CA 1
ATOM 725 C C . SER A 1 98 ? 24.368 -6.115 0.929 1.00 4.78 221 SER A C 1
ATOM 726 O O . SER A 1 98 ? 23.472 -5.684 0.192 1.00 4.83 221 SER A O 1
ATOM 729 N N . TRP A 1 99 ? 25.049 -5.338 1.769 1.00 4.64 222 TRP A N 1
ATOM 730 C CA . TRP A 1 99 ? 24.790 -3.895 1.819 1.00 4.52 222 TRP A CA 1
ATOM 731 C C . TRP A 1 99 ? 25.111 -3.274 0.447 1.00 4.49 222 TRP A C 1
ATOM 732 O O . TRP A 1 99 ? 24.305 -2.512 -0.118 1.00 4.42 222 TRP A O 1
ATOM 743 N N . VAL A 1 100 ? 26.285 -3.601 -0.087 1.00 4.46 223 VAL A N 1
ATOM 744 C CA . VAL A 1 100 ? 26.699 -3.044 -1.362 1.00 4.44 223 VAL A CA 1
ATOM 745 C C . VAL A 1 100 ? 25.714 -3.418 -2.474 1.00 4.43 223 VAL A C 1
ATOM 746 O O . VAL A 1 100 ? 25.336 -2.566 -3.268 1.00 4.35 223 VAL A O 1
ATOM 750 N N . ALA A 1 101 ? 25.274 -4.679 -2.521 1.00 4.54 224 ALA A N 1
ATOM 751 C CA . ALA A 1 101 ? 24.356 -5.088 -3.575 1.00 4.61 224 ALA A CA 1
ATOM 752 C C . ALA A 1 101 ? 23.041 -4.326 -3.494 1.00 4.58 224 ALA A C 1
ATOM 753 O O . ALA A 1 101 ? 22.492 -3.889 -4.509 1.00 4.56 224 ALA A O 1
ATOM 755 N N . ASN A 1 102 ? 22.540 -4.152 -2.280 1.00 4.54 225 ASN A N 1
ATOM 756 C CA . ASN A 1 102 ? 21.319 -3.379 -2.079 1.00 4.55 225 ASN A CA 1
ATOM 757 C C . ASN A 1 102 ? 21.478 -1.893 -2.357 1.00 4.45 225 ASN A C 1
ATOM 758 O O . ASN A 1 102 ? 20.559 -1.250 -2.880 1.00 4.42 225 ASN A O 1
ATOM 763 N N . ALA A 1 103 ? 22.638 -1.351 -2.007 1.00 4.31 226 ALA A N 1
ATOM 764 C CA . ALA A 1 103 ? 22.882 0.079 -2.188 1.00 4.33 226 ALA A CA 1
ATOM 765 C C . ALA A 1 103 ? 23.040 0.424 -3.667 1.00 4.36 226 ALA A C 1
ATOM 766 O O . ALA A 1 103 ? 22.435 1.379 -4.161 1.00 4.38 226 ALA A O 1
ATOM 768 N N . VAL A 1 104 ? 23.854 -0.347 -4.381 1.00 4.36 227 VAL A N 1
ATOM 769 C CA . VAL A 1 104 ? 24.069 -0.088 -5.808 1.00 4.38 227 VAL A CA 1
ATOM 770 C C . VAL A 1 104 ? 22.734 -0.206 -6.557 1.00 4.43 227 VAL A C 1
ATOM 771 O O . VAL A 1 104 ? 22.399 0.665 -7.369 1.00 4.55 227 VAL A O 1
ATOM 775 N N . SER A 1 105 ? 21.979 -1.270 -6.280 1.00 4.50 228 SER A N 1
ATOM 776 C CA . SER A 1 105 ? 20.725 -1.517 -6.989 1.00 4.50 228 SER A CA 1
ATOM 777 C C . SER A 1 105 ? 19.646 -0.494 -6.631 1.00 4.55 228 SER A C 1
ATOM 778 O O . SER A 1 105 ? 19.040 0.085 -7.515 1.00 4.51 228 SER A O 1
ATOM 781 N N . SER A 1 106 ? 19.407 -0.278 -5.343 1.00 4.49 229 SER A N 1
ATOM 782 C CA . SER A 1 106 ? 18.379 0.682 -4.931 1.00 4.58 229 SER A CA 1
ATOM 783 C C . SER A 1 106 ? 18.695 2.115 -5.348 1.00 4.56 229 SER A C 1
ATOM 784 O O . SER A 1 106 ? 17.792 2.843 -5.763 1.00 4.85 229 SER A O 1
ATOM 787 N N . LEU A 1 107 ? 19.964 2.527 -5.274 1.00 4.49 230 LEU A N 1
ATOM 788 C CA . LEU A 1 107 ? 20.311 3.882 -5.722 1.00 4.53 230 LEU A CA 1
ATOM 789 C C . LEU A 1 107 ? 20.295 3.994 -7.242 1.00 4.55 230 LEU A C 1
ATOM 790 O O . LEU A 1 107 ? 19.931 5.034 -7.776 1.00 4.65 230 LEU A O 1
ATOM 795 N N . THR A 1 108 ? 20.624 2.916 -7.957 1.00 4.56 231 THR A N 1
ATOM 796 C CA . THR A 1 108 ? 20.508 2.954 -9.408 1.00 4.62 231 THR A CA 1
ATOM 797 C C . THR A 1 108 ? 19.047 3.169 -9.786 1.00 4.70 231 THR A C 1
ATOM 798 O O . THR A 1 108 ? 18.730 4.006 -10.633 1.00 4.77 231 THR A O 1
ATOM 802 N N . SER A 1 109 ? 18.152 2.437 -9.142 1.00 4.82 232 SER A N 1
ATOM 803 C CA . SER A 1 109 ? 16.723 2.608 -9.409 1.00 4.95 232 SER A CA 1
ATOM 804 C C . SER A 1 109 ? 16.267 4.035 -9.132 1.00 5.21 232 SER A C 1
ATOM 805 O O . SER A 1 109 ? 15.537 4.614 -9.928 1.00 5.48 232 SER A O 1
ATOM 808 N N . LEU A 1 110 ? 16.719 4.593 -8.010 1.00 5.49 233 LEU A N 1
ATOM 809 C CA . LEU A 1 110 ? 16.317 5.935 -7.603 1.00 5.75 233 LEU A CA 1
ATOM 810 C C . LEU A 1 110 ? 16.867 6.981 -8.555 1.00 5.90 233 LEU A C 1
ATOM 811 O O . LEU A 1 110 ? 16.164 7.916 -8.936 1.00 5.80 233 LEU A O 1
ATOM 816 N N . ILE A 1 111 ? 18.131 6.824 -8.932 1.00 6.08 234 ILE A N 1
ATOM 817 C CA . ILE A 1 111 ? 18.788 7.741 -9.871 1.00 6.30 234 ILE A CA 1
ATOM 818 C C . ILE A 1 111 ? 18.080 7.742 -11.224 1.00 6.51 234 ILE A C 1
ATOM 819 O O . ILE A 1 111 ? 17.851 8.801 -11.822 1.00 6.37 234 ILE A O 1
ATOM 824 N N . ASN A 1 112 ? 17.709 6.563 -11.705 1.00 6.77 235 ASN A N 1
ATOM 825 C CA . ASN A 1 112 ? 16.972 6.481 -12.958 1.00 7.29 235 ASN A CA 1
ATOM 826 C C . ASN A 1 112 ? 15.570 7.063 -12.841 1.00 7.28 235 ASN A C 1
ATOM 827 O O . ASN A 1 112 ? 15.115 7.725 -13.772 1.00 7.74 235 ASN A O 1
ATOM 832 N N . GLN A 1 113 ? 14.909 6.857 -11.706 1.00 7.29 236 GLN A N 1
ATOM 833 C CA . GLN A 1 113 ? 13.563 7.385 -11.505 1.00 7.47 236 GLN A CA 1
ATOM 834 C C . GLN A 1 113 ? 13.530 8.906 -11.465 1.00 7.10 236 GLN A C 1
ATOM 835 O O . GLN A 1 113 ? 12.635 9.532 -12.048 1.00 7.36 236 GLN A O 1
ATOM 841 N N . TYR A 1 114 ? 14.491 9.486 -10.749 1.00 6.67 237 TYR A N 1
ATOM 842 C CA . TYR A 1 114 ? 14.539 10.931 -10.503 1.00 6.51 237 TYR A CA 1
ATOM 843 C C . TYR A 1 114 ? 15.481 11.689 -11.459 1.00 6.60 237 TYR A C 1
ATOM 844 O O . TYR A 1 114 ? 15.643 12.900 -11.316 1.00 6.55 237 TYR A O 1
ATOM 853 N N . HIS A 1 115 ? 16.044 11.007 -12.459 1.00 6.73 238 HIS A N 1
ATOM 854 C CA . HIS A 1 115 ? 16.882 11.662 -13.483 1.00 7.01 238 HIS A CA 1
ATOM 855 C C . HIS A 1 115 ? 18.124 12.299 -12.847 1.00 6.59 238 HIS A C 1
ATOM 856 O O . HIS A 1 115 ? 18.519 13.404 -13.191 1.00 6.62 238 HIS A O 1
ATOM 863 N N . LEU A 1 116 ? 18.732 11.583 -11.912 1.00 6.04 239 LEU A N 1
ATOM 864 C CA . LEU A 1 116 ? 19.832 12.143 -11.137 1.00 5.67 239 LEU A CA 1
ATOM 865 C C . LEU A 1 116 ? 21.189 11.899 -11.793 1.00 5.55 239 LEU A C 1
ATOM 866 O O . LEU A 1 116 ? 21.326 11.091 -12.714 1.00 5.50 239 LEU A O 1
ATOM 871 N N . ASP A 1 117 ? 22.201 12.571 -11.258 1.00 5.51 240 ASP A N 1
ATOM 872 C CA . ASP A 1 117 ? 23.531 12.621 -11.847 1.00 5.62 240 ASP A CA 1
ATOM 873 C C . ASP A 1 117 ? 24.633 12.103 -10.941 1.00 5.41 240 ASP A C 1
ATOM 874 O O . ASP A 1 117 ? 25.783 11.995 -11.369 1.00 5.49 240 ASP A O 1
ATOM 879 N N . GLY A 1 118 ? 24.307 11.799 -9.684 1.00 5.21 241 GLY A N 1
ATOM 880 C CA . GLY A 1 118 ? 25.337 11.438 -8.738 1.00 5.05 241 GLY A CA 1
ATOM 881 C C . GLY A 1 118 ? 24.877 11.291 -7.314 1.00 4.78 241 GLY A C 1
ATOM 882 O O . GLY A 1 118 ? 23.700 11.495 -6.995 1.00 4.70 241 GLY A O 1
ATOM 883 N N . ILE A 1 119 ? 25.822 10.901 -6.462 1.00 4.60 242 ILE A N 1
ATOM 884 C CA . ILE A 1 119 ? 25.556 10.698 -5.043 1.00 4.45 242 ILE A CA 1
ATOM 885 C C . ILE A 1 119 ? 26.604 11.401 -4.192 1.00 4.39 242 ILE A C 1
ATOM 886 O O . ILE A 1 119 ? 27.742 11.591 -4.612 1.00 4.34 242 ILE A O 1
ATOM 891 N N . ASP A 1 120 ? 26.180 11.781 -2.995 1.00 4.30 243 ASP A N 1
ATOM 892 C CA . ASP A 1 120 ? 27.002 12.440 -1.995 1.00 4.27 243 ASP A CA 1
ATOM 893 C C . ASP A 1 120 ? 26.903 11.600 -0.724 1.00 4.33 243 ASP A C 1
ATOM 894 O O . ASP A 1 120 ? 25.805 11.212 -0.322 1.00 4.40 243 ASP A O 1
ATOM 899 N N . ILE A 1 121 ? 28.046 11.333 -0.098 1.00 4.40 244 ILE A N 1
ATOM 900 C CA . ILE A 1 121 ? 28.099 10.504 1.106 1.00 4.48 244 ILE A CA 1
ATOM 901 C C . ILE A 1 121 ? 28.122 11.390 2.353 1.00 4.69 244 ILE A C 1
ATOM 902 O O . ILE A 1 121 ? 29.087 12.118 2.588 1.00 4.82 244 ILE A O 1
ATOM 907 N N . ASP A 1 122 ? 27.069 11.299 3.166 1.00 4.87 245 ASP A N 1
ATOM 908 C CA . ASP A 1 122 ? 26.899 12.201 4.313 1.00 5.20 245 ASP A CA 1
ATOM 909 C C . ASP A 1 122 ? 26.472 11.435 5.562 1.00 5.31 245 ASP A C 1
ATOM 910 O O . ASP A 1 122 ? 25.656 11.919 6.344 1.00 5.26 245 ASP A O 1
ATOM 915 N N . TYR A 1 123 ? 27.039 10.246 5.754 1.00 5.54 246 TYR A N 1
ATOM 916 C CA . TYR A 1 123 ? 26.899 9.573 7.038 1.00 5.77 246 TYR A CA 1
ATOM 917 C C . TYR A 1 123 ? 27.781 10.225 8.080 1.00 6.29 246 TYR A C 1
ATOM 918 O O . TYR A 1 123 ? 28.881 10.691 7.768 1.00 6.02 246 TYR A O 1
ATOM 927 N N . GLU A 1 124 ? 27.312 10.250 9.327 1.00 7.09 247 GLU A N 1
ATOM 928 C CA . GLU A 1 124 ? 28.127 10.810 10.410 1.00 7.93 247 GLU A CA 1
ATOM 929 C C . GLU A 1 124 ? 28.157 10.003 11.701 1.00 8.08 247 GLU A C 1
ATOM 930 O O . GLU A 1 124 ? 28.875 10.364 12.624 1.00 8.52 247 GLU A O 1
ATOM 936 N N . HIS A 1 125 ? 27.375 8.934 11.778 1.00 8.04 248 HIS A N 1
ATOM 937 C CA . HIS A 1 125 ? 27.310 8.105 12.986 1.00 7.98 248 HIS A CA 1
ATOM 938 C C . HIS A 1 125 ? 27.845 6.729 12.674 1.00 8.19 248 HIS A C 1
ATOM 939 O O . HIS A 1 125 ? 27.317 6.028 11.810 1.00 7.82 248 HIS A O 1
ATOM 946 N N . PHE A 1 126 ? 28.878 6.342 13.408 1.00 8.47 249 PHE A N 1
ATOM 947 C CA . PHE A 1 126 ? 29.624 5.122 13.137 1.00 8.87 249 PHE A CA 1
ATOM 948 C C . PHE A 1 126 ? 29.796 4.258 14.372 1.00 9.95 249 PHE A C 1
ATOM 949 O O . PHE A 1 126 ? 30.752 3.501 14.479 1.00 10.33 249 PHE A O 1
ATOM 957 N N . ASP A 1 127 ? 28.829 4.331 15.276 1.00 10.88 250 ASP A N 1
ATOM 958 C CA . ASP A 1 127 ? 28.933 3.613 16.543 1.00 12.27 250 ASP A CA 1
ATOM 959 C C . ASP A 1 127 ? 28.625 2.117 16.413 1.00 13.11 250 ASP A C 1
ATOM 960 O O . ASP A 1 127 ? 28.865 1.362 17.358 1.00 13.97 250 ASP A O 1
ATOM 965 N N . GLN A 1 128 ? 28.100 1.694 15.259 1.00 13.83 251 GLN A N 1
ATOM 966 C CA . GLN A 1 128 ? 27.673 0.305 15.032 1.00 14.84 251 GLN A CA 1
ATOM 967 C C . GLN A 1 128 ? 28.417 -0.362 13.868 1.00 14.04 251 GLN A C 1
ATOM 968 O O . GLN A 1 128 ? 27.997 -1.411 13.373 1.00 14.77 251 GLN A O 1
ATOM 974 N N . VAL A 1 129 ? 29.521 0.240 13.442 1.00 12.77 252 VAL A N 1
ATOM 975 C CA . VAL A 1 129 ? 30.285 -0.257 12.308 1.00 11.78 252 VAL A CA 1
ATOM 976 C C . VAL A 1 129 ? 31.764 0.104 12.436 1.00 10.96 252 VAL A C 1
ATOM 977 O O . VAL A 1 129 ? 32.113 1.171 12.934 1.00 11.18 252 VAL A O 1
ATOM 981 N N . SER A 1 130 ? 32.635 -0.783 11.976 1.00 10.08 253 SER A N 1
ATOM 982 C CA . SER A 1 130 ? 34.056 -0.460 11.910 1.00 9.56 253 SER A CA 1
ATOM 983 C C . SER A 1 130 ? 34.329 0.468 10.742 1.00 8.93 253 SER A C 1
ATOM 984 O O . SER A 1 130 ? 33.588 0.505 9.765 1.00 8.35 253 SER A O 1
ATOM 987 N N . THR A 1 131 ? 35.414 1.208 10.836 1.00 8.58 254 THR A N 1
ATOM 988 C CA . THR A 1 131 ? 35.791 2.113 9.768 1.00 8.29 254 THR A CA 1
ATOM 989 C C . THR A 1 131 ? 36.112 1.350 8.480 1.00 7.87 254 THR A C 1
ATOM 990 O O . THR A 1 131 ? 35.736 1.787 7.392 1.00 7.53 254 THR A O 1
ATOM 994 N N A SER A 1 132 ? 36.786 0.207 8.597 0.50 7.55 255 SER A N 1
ATOM 995 N N B SER A 1 132 ? 36.785 0.205 8.592 0.50 7.57 255 SER A N 1
ATOM 996 C CA A SER A 1 132 ? 37.083 -0.614 7.425 0.50 7.39 255 SER A CA 1
ATOM 997 C CA B SER A 1 132 ? 37.083 -0.603 7.408 0.50 7.42 255 SER A CA 1
ATOM 998 C C A SER A 1 132 ? 35.808 -1.061 6.712 0.50 7.19 255 SER A C 1
ATOM 999 C C B SER A 1 132 ? 35.807 -1.068 6.707 0.50 7.20 255 SER A C 1
ATOM 1000 O O A SER A 1 132 ? 35.754 -1.064 5.487 0.50 7.31 255 SER A O 1
ATOM 1001 O O B SER A 1 132 ? 35.752 -1.091 5.482 0.50 7.33 255 SER A O 1
ATOM 1006 N N . THR A 1 133 ? 34.790 -1.439 7.483 1.00 7.09 256 THR A N 1
ATOM 1007 C CA . THR A 1 133 ? 33.520 -1.872 6.912 1.00 6.93 256 THR A CA 1
ATOM 1008 C C . THR A 1 133 ? 32.842 -0.723 6.178 1.00 6.44 256 THR A C 1
ATOM 1009 O O . THR A 1 133 ? 32.410 -0.888 5.046 1.00 6.32 256 THR A O 1
ATOM 1013 N N . PHE A 1 134 ? 32.779 0.444 6.816 1.00 5.98 257 PHE A N 1
ATOM 1014 C CA . PHE A 1 134 ? 32.208 1.631 6.183 1.00 5.68 257 PHE A CA 1
ATOM 1015 C C . PHE A 1 134 ? 32.921 1.974 4.873 1.00 5.66 257 PHE A C 1
ATOM 1016 O O . PHE A 1 134 ? 32.283 2.183 3.845 1.00 5.50 257 PHE A O 1
ATOM 1024 N N . VAL A 1 135 ? 34.245 2.013 4.911 1.00 5.57 258 VAL A N 1
ATOM 1025 C CA . VAL A 1 135 ? 35.013 2.397 3.743 1.00 5.71 258 VAL A CA 1
ATOM 1026 C C . VAL A 1 135 ? 34.803 1.405 2.595 1.00 5.52 258 VAL A C 1
ATOM 1027 O O . VAL A 1 135 ? 34.633 1.800 1.442 1.00 5.56 258 VAL A O 1
ATOM 1031 N N . SER A 1 136 ? 34.818 0.115 2.906 1.00 5.24 259 SER A N 1
ATOM 1032 C CA . SER A 1 136 ? 34.583 -0.901 1.894 1.00 5.07 259 SER A CA 1
ATOM 1033 C C . SER A 1 136 ? 33.204 -0.746 1.245 1.00 4.96 259 SER A C 1
ATOM 1034 O O . SER A 1 136 ? 33.077 -0.787 0.030 1.00 4.82 259 SER A O 1
ATOM 1037 N N . CYS A 1 137 ? 32.179 -0.557 2.069 1.00 4.89 260 CYS A N 1
ATOM 1038 C CA . CYS A 1 137 ? 30.814 -0.403 1.550 1.00 4.80 260 CYS A CA 1
ATOM 1039 C C . CYS A 1 137 ? 30.705 0.791 0.601 1.00 4.82 260 CYS A C 1
ATOM 1040 O O . CYS A 1 137 ? 30.198 0.674 -0.515 1.00 4.76 260 CYS A O 1
ATOM 1043 N N . ILE A 1 138 ? 31.167 1.944 1.053 1.00 4.73 261 ILE A N 1
ATOM 1044 C CA . ILE A 1 138 ? 30.997 3.166 0.273 1.00 4.66 261 ILE A CA 1
ATOM 1045 C C . ILE A 1 138 ? 31.912 3.188 -0.952 1.00 4.70 261 ILE A C 1
ATOM 1046 O O . ILE A 1 138 ? 31.495 3.610 -2.039 1.00 4.63 261 ILE A O 1
ATOM 1051 N N . GLY A 1 139 ? 33.155 2.755 -0.781 1.00 4.69 262 GLY A N 1
ATOM 1052 C CA . GLY A 1 139 ? 34.087 2.722 -1.895 1.00 4.79 262 GLY A CA 1
ATOM 1053 C C . GLY A 1 139 ? 33.582 1.830 -3.015 1.00 4.88 262 GLY A C 1
ATOM 1054 O O . GLY A 1 139 ? 33.632 2.186 -4.201 1.00 5.00 262 GLY A O 1
ATOM 1055 N N . GLN A 1 140 ? 33.064 0.666 -2.648 1.00 4.95 263 GLN A N 1
ATOM 1056 C CA . GLN A 1 140 ? 32.488 -0.255 -3.638 1.00 5.12 263 GLN A CA 1
ATOM 1057 C C . GLN A 1 140 ? 31.244 0.330 -4.299 1.00 5.00 263 GLN A C 1
ATOM 1058 O O . GLN A 1 140 ? 31.055 0.198 -5.495 1.00 4.99 263 GLN A O 1
ATOM 1064 N N . LEU A 1 141 ? 30.380 0.958 -3.504 1.00 4.82 264 LEU A N 1
ATOM 1065 C CA . LEU A 1 141 ? 29.171 1.601 -4.021 1.00 4.74 264 LEU A CA 1
ATOM 1066 C C . LEU A 1 141 ? 29.532 2.637 -5.090 1.00 4.80 264 LEU A C 1
ATOM 1067 O O . LEU A 1 141 ? 28.991 2.618 -6.193 1.00 4.84 264 LEU A O 1
ATOM 1072 N N . ILE A 1 142 ? 30.462 3.529 -4.760 1.00 4.90 265 ILE A N 1
ATOM 1073 C CA . ILE A 1 142 ? 30.840 4.585 -5.703 1.00 4.96 265 ILE A CA 1
ATOM 1074 C C . ILE A 1 142 ? 31.505 4.000 -6.951 1.00 5.08 265 ILE A C 1
ATOM 1075 O O . ILE A 1 142 ? 31.211 4.397 -8.081 1.00 4.97 265 ILE A O 1
ATOM 1080 N N . THR A 1 143 ? 32.400 3.043 -6.733 1.00 5.30 266 THR A N 1
ATOM 1081 C CA . THR A 1 143 ? 33.156 2.434 -7.816 1.00 5.58 266 THR A CA 1
ATOM 1082 C C . THR A 1 143 ? 32.212 1.733 -8.791 1.00 5.78 266 THR A C 1
ATOM 1083 O O . THR A 1 143 ? 32.334 1.894 -10.014 1.00 5.95 266 THR A O 1
ATOM 1087 N N . GLN A 1 144 ? 31.244 0.996 -8.262 1.00 6.11 267 GLN A N 1
ATOM 1088 C CA . GLN A 1 144 ? 30.269 0.323 -9.117 1.00 6.42 267 GLN A CA 1
ATOM 1089 C C . GLN A 1 144 ? 29.352 1.299 -9.854 1.00 6.33 267 GLN A C 1
ATOM 1090 O O . GLN A 1 144 ? 29.067 1.100 -11.035 1.00 6.35 267 GLN A O 1
ATOM 1096 N N . LEU A 1 145 ? 28.862 2.341 -9.178 1.00 6.24 268 LEU A N 1
ATOM 1097 C CA . LEU A 1 145 ? 27.993 3.294 -9.864 1.00 6.33 268 LEU A CA 1
ATOM 1098 C C . LEU A 1 145 ? 28.733 4.006 -10.990 1.00 6.44 268 LEU A C 1
ATOM 1099 O O . LEU A 1 145 ? 28.125 4.297 -12.021 1.00 6.63 268 LEU A O 1
ATOM 1104 N N . LYS A 1 146 ? 30.027 4.278 -10.801 1.00 6.57 269 LYS A N 1
ATOM 1105 C CA . LYS A 1 146 ? 30.848 4.867 -11.854 1.00 6.67 269 LYS A CA 1
ATOM 1106 C C . LYS A 1 146 ? 31.077 3.890 -13.002 1.00 7.10 269 LYS A C 1
ATOM 1107 O O . LYS A 1 146 ? 30.881 4.247 -14.173 1.00 7.33 269 LYS A O 1
ATOM 1113 N N . ALA A 1 147 ? 31.462 2.663 -12.671 1.00 7.42 270 ALA A N 1
ATOM 1114 C CA . ALA A 1 147 ? 31.766 1.659 -13.699 1.00 7.96 270 ALA A CA 1
ATOM 1115 C C . ALA A 1 147 ? 30.523 1.319 -14.518 1.00 8.42 270 ALA A C 1
ATOM 1116 O O . ALA A 1 147 ? 30.609 1.104 -15.743 1.00 8.67 270 ALA A O 1
ATOM 1118 N N . ASN A 1 148 ? 29.368 1.309 -13.851 1.00 8.85 271 ASN A N 1
ATOM 1119 C CA . ASN A 1 148 ? 28.095 1.003 -14.503 1.00 9.28 271 ASN A CA 1
ATOM 1120 C C . ASN A 1 148 ? 27.543 2.188 -15.309 1.00 9.71 271 ASN A C 1
ATOM 1121 O O . ASN A 1 148 ? 26.481 2.064 -15.912 1.00 9.87 271 ASN A O 1
ATOM 1126 N N . ASN A 1 149 ? 28.247 3.325 -15.299 1.00 10.17 272 ASN A N 1
ATOM 1127 C CA . ASN A 1 149 ? 27.837 4.545 -16.003 1.00 10.89 272 ASN A CA 1
ATOM 1128 C C . ASN A 1 149 ? 26.524 5.132 -15.487 1.00 10.02 272 ASN A C 1
ATOM 1129 O O . ASN A 1 149 ? 25.775 5.771 -16.232 1.00 10.49 272 ASN A O 1
ATOM 1134 N N . VAL A 1 150 ? 26.269 4.942 -14.195 1.00 8.80 273 VAL A N 1
ATOM 1135 C CA . VAL A 1 150 ? 25.022 5.372 -13.578 1.00 8.30 273 VAL A CA 1
ATOM 1136 C C . VAL A 1 150 ? 25.118 6.821 -13.067 1.00 7.64 273 VAL A C 1
ATOM 1137 O O . VAL A 1 150 ? 24.110 7.557 -13.049 1.00 8.21 273 VAL A O 1
ATOM 1141 N N . ILE A 1 151 ? 26.320 7.224 -12.656 1.00 6.95 274 ILE A N 1
ATOM 1142 C CA . ILE A 1 151 ? 26.569 8.578 -12.135 1.00 6.71 274 ILE A CA 1
ATOM 1143 C C . ILE A 1 151 ? 27.782 9.189 -12.802 1.00 6.44 274 ILE A C 1
ATOM 1144 O O . ILE A 1 151 ? 28.695 8.471 -13.212 1.00 6.82 274 ILE A O 1
ATOM 1149 N N . SER A 1 152 ? 27.775 10.518 -12.902 1.00 6.09 275 SER A N 1
ATOM 1150 C CA . SER A 1 152 ? 28.932 11.283 -13.357 1.00 5.89 275 SER A CA 1
ATOM 1151 C C . SER A 1 152 ? 29.681 11.949 -12.207 1.00 5.57 275 SER A C 1
ATOM 1152 O O . SER A 1 152 ? 30.834 12.314 -12.374 1.00 5.55 275 SER A O 1
ATOM 1155 N N . VAL A 1 153 ? 29.047 12.115 -11.044 1.00 5.32 276 VAL A N 1
ATOM 1156 C CA . VAL A 1 153 ? 29.681 12.845 -9.920 1.00 5.20 276 VAL A CA 1
ATOM 1157 C C . VAL A 1 153 ? 29.455 12.117 -8.608 1.00 5.07 276 VAL A C 1
ATOM 1158 O O . VAL A 1 153 ? 28.320 11.820 -8.262 1.00 5.13 276 VAL A O 1
ATOM 1162 N N . ALA A 1 154 ? 30.541 11.831 -7.892 1.00 4.87 277 ALA A N 1
ATOM 1163 C CA . ALA A 1 154 ? 30.471 11.315 -6.526 1.00 4.69 277 ALA A CA 1
ATOM 1164 C C . ALA A 1 154 ? 31.193 12.292 -5.612 1.00 4.60 277 ALA A C 1
ATOM 1165 O O . ALA A 1 154 ? 32.253 12.835 -5.975 1.00 4.71 277 ALA A O 1
ATOM 1167 N N . SER A 1 155 ? 30.608 12.516 -4.438 1.00 4.42 278 SER A N 1
ATOM 1168 C CA . SER A 1 155 ? 31.192 13.390 -3.432 1.00 4.31 278 SER A CA 1
ATOM 1169 C C . SER A 1 155 ? 31.038 12.820 -2.040 1.00 4.27 278 SER A C 1
ATOM 1170 O O . SER A 1 155 ? 30.244 11.906 -1.803 1.00 4.18 278 SER A O 1
ATOM 1173 N N . ILE A 1 156 ? 31.845 13.365 -1.136 1.00 4.25 279 ILE A N 1
ATOM 1174 C CA . ILE A 1 156 ? 31.774 13.043 0.283 1.00 4.24 279 ILE A CA 1
ATOM 1175 C C . ILE A 1 156 ? 31.581 14.349 1.030 1.00 4.27 279 ILE A C 1
ATOM 1176 O O . ILE A 1 156 ? 32.006 15.395 0.548 1.00 4.15 279 ILE A O 1
ATOM 1181 N N . ALA A 1 157 ? 30.955 14.280 2.206 1.00 4.39 280 ALA A N 1
ATOM 1182 C CA . ALA A 1 157 ? 30.639 15.484 2.991 1.00 4.56 280 ALA A CA 1
ATOM 1183 C C . ALA A 1 157 ? 31.213 15.421 4.421 1.00 4.76 280 ALA A C 1
ATOM 1184 O O . ALA A 1 157 ? 30.467 15.350 5.394 1.00 4.88 280 ALA A O 1
ATOM 1186 N N . PRO A 1 158 ? 32.547 15.447 4.550 1.00 4.94 281 PRO A N 1
ATOM 1187 C CA . PRO A 1 158 ? 33.148 15.253 5.868 1.00 5.09 281 PRO A CA 1
ATOM 1188 C C . PRO A 1 158 ? 33.214 16.506 6.721 1.00 5.34 281 PRO A C 1
ATOM 1189 O O . PRO A 1 158 ? 33.001 17.615 6.239 1.00 5.12 281 PRO A O 1
ATOM 1193 N N . PHE A 1 159 ? 33.530 16.297 7.993 1.00 5.78 282 PHE A N 1
ATOM 1194 C CA . PHE A 1 159 ? 33.927 17.362 8.910 1.00 6.12 282 PHE A CA 1
ATOM 1195 C C . PHE A 1 159 ? 34.909 16.723 9.892 1.00 6.13 282 PHE A C 1
ATOM 1196 O O . PHE A 1 159 ? 35.165 15.517 9.815 1.00 5.83 282 PHE A O 1
ATOM 1204 N N . ASP A 1 160 ? 35.489 17.499 10.797 1.00 6.33 283 ASP A N 1
ATOM 1205 C CA . ASP A 1 160 ? 36.624 16.973 11.568 1.00 6.75 283 ASP A CA 1
ATOM 1206 C C . ASP A 1 160 ? 36.264 15.775 12.440 1.00 6.85 283 ASP A C 1
ATOM 1207 O O . ASP A 1 160 ? 37.064 14.849 12.590 1.00 6.88 283 ASP A O 1
ATOM 1212 N N . GLY A 1 161 ? 35.054 15.786 12.996 1.00 7.08 284 GLY A N 1
ATOM 1213 C CA . GLY A 1 161 ? 34.591 14.708 13.868 1.00 7.18 284 GLY A CA 1
ATOM 1214 C C . GLY A 1 161 ? 34.513 13.340 13.217 1.00 7.26 284 GLY A C 1
ATOM 1215 O O . GLY A 1 161 ? 34.483 12.317 13.920 1.00 7.99 284 GLY A O 1
ATOM 1216 N N . VAL A 1 162 ? 34.485 13.312 11.883 1.00 6.81 285 VAL A N 1
ATOM 1217 C CA . VAL A 1 162 ? 34.488 12.060 11.123 1.00 6.61 285 VAL A CA 1
ATOM 1218 C C . VAL A 1 162 ? 35.718 11.932 10.210 1.00 6.64 285 VAL A C 1
ATOM 1219 O O . VAL A 1 162 ? 35.691 11.236 9.202 1.00 6.33 285 VAL A O 1
ATOM 1223 N N . GLU A 1 163 ? 36.823 12.564 10.612 1.00 6.85 286 GLU A N 1
ATOM 1224 C CA . GLU A 1 163 ? 38.069 12.546 9.839 1.00 7.41 286 GLU A CA 1
ATOM 1225 C C . GLU A 1 163 ? 38.616 11.147 9.596 1.00 7.39 286 GLU A C 1
ATOM 1226 O O . GLU A 1 163 ? 39.053 10.835 8.486 1.00 7.33 286 GLU A O 1
ATOM 1232 N N . SER A 1 164 ? 38.595 10.307 10.634 1.00 7.74 287 SER A N 1
ATOM 1233 C CA . SER A 1 164 ? 39.128 8.955 10.515 1.00 8.11 287 SER A CA 1
ATOM 1234 C C . SER A 1 164 ? 38.448 8.174 9.387 1.00 7.51 287 SER A C 1
ATOM 1235 O O . SER A 1 164 ? 39.104 7.523 8.567 1.00 7.51 287 SER A O 1
ATOM 1238 N N . GLN A 1 165 ? 37.126 8.263 9.333 1.00 6.84 288 GLN A N 1
ATOM 1239 C CA . GLN A 1 165 ? 36.354 7.539 8.332 1.00 6.55 288 GLN A CA 1
ATOM 1240 C C . GLN A 1 165 ? 36.557 8.102 6.936 1.00 6.04 288 GLN A C 1
ATOM 1241 O O . GLN A 1 165 ? 36.826 7.364 5.988 1.00 5.88 288 GLN A O 1
ATOM 1247 N N . TYR A 1 166 ? 36.402 9.409 6.789 1.00 5.63 289 TYR A N 1
ATOM 1248 C CA . TYR A 1 166 ? 36.405 9.985 5.449 1.00 5.46 289 TYR A CA 1
ATOM 1249 C C . TYR A 1 166 ? 37.790 10.158 4.830 1.00 5.61 289 TYR A C 1
ATOM 1250 O O . TYR A 1 166 ? 37.927 10.065 3.614 1.00 5.58 289 TYR A O 1
ATOM 1259 N N . THR A 1 167 ? 38.824 10.402 5.641 1.00 5.81 290 THR A N 1
ATOM 1260 C CA . THR A 1 167 ? 40.171 10.426 5.063 1.00 6.03 290 THR A CA 1
ATOM 1261 C C . THR A 1 167 ? 40.600 9.037 4.574 1.00 6.12 290 THR A C 1
ATOM 1262 O O . THR A 1 167 ? 41.275 8.909 3.551 1.00 6.50 290 THR A O 1
ATOM 1266 N N . ALA A 1 168 ? 40.213 7.993 5.305 1.00 6.12 291 ALA A N 1
ATOM 1267 C CA . ALA A 1 168 ? 40.486 6.626 4.870 1.00 6.17 291 ALA A CA 1
ATOM 1268 C C . ALA A 1 168 ? 39.780 6.363 3.544 1.00 6.25 291 ALA A C 1
ATOM 1269 O O . ALA A 1 168 ? 40.371 5.828 2.606 1.00 6.36 291 ALA A O 1
ATOM 1271 N N . LEU A 1 169 ? 38.512 6.764 3.471 1.00 6.42 292 LEU A N 1
ATOM 1272 C CA . LEU A 1 169 ? 37.726 6.606 2.252 1.00 6.63 292 LEU A CA 1
ATOM 1273 C C . LEU A 1 169 ? 38.346 7.379 1.087 1.00 6.72 292 LEU A C 1
ATOM 1274 O O . LEU A 1 169 ? 38.567 6.817 0.016 1.00 6.72 292 LEU A O 1
ATOM 1279 N N . PHE A 1 170 ? 38.656 8.661 1.293 1.00 6.89 293 PHE A N 1
ATOM 1280 C CA . PHE A 1 170 ? 39.196 9.472 0.206 1.00 7.12 293 PHE A CA 1
ATOM 1281 C C . PHE A 1 170 ? 40.573 9.004 -0.265 1.00 7.86 293 PHE A C 1
ATOM 1282 O O . PHE A 1 170 ? 40.844 8.965 -1.463 1.00 7.92 293 PHE A O 1
ATOM 1290 N N . GLY A 1 171 ? 41.439 8.657 0.683 1.00 8.81 294 GLY A N 1
ATOM 1291 C CA . GLY A 1 171 ? 42.808 8.263 0.359 1.00 10.12 294 GLY A CA 1
ATOM 1292 C C . GLY A 1 171 ? 42.864 6.994 -0.471 1.00 11.28 294 GLY A C 1
ATOM 1293 O O . GLY A 1 171 ? 43.823 6.771 -1.215 1.00 12.88 294 GLY A O 1
ATOM 1294 N N . GLN A 1 172 ? 41.812 6.186 -0.335 1.00 12.16 295 GLN A N 1
ATOM 1295 C CA . GLN A 1 172 ? 41.668 4.903 -1.004 1.00 12.54 295 GLN A CA 1
ATOM 1296 C C . GLN A 1 172 ? 40.932 4.967 -2.354 1.00 11.71 295 GLN A C 1
ATOM 1297 O O . GLN A 1 172 ? 41.228 4.194 -3.266 1.00 12.67 295 GLN A O 1
ATOM 1303 N N . TYR A 1 173 ? 39.974 5.889 -2.474 1.00 10.17 296 TYR A N 1
ATOM 1304 C CA . TYR A 1 173 ? 39.061 5.946 -3.616 1.00 9.09 296 TYR A CA 1
ATOM 1305 C C . TYR A 1 173 ? 39.059 7.321 -4.285 1.00 9.11 296 TYR A C 1
ATOM 1306 O O . TYR A 1 173 ? 38.093 7.715 -4.941 1.00 8.62 296 TYR A O 1
ATOM 1315 N N . SER A 1 174 ? 40.172 8.048 -4.180 1.00 9.01 297 SER A N 1
ATOM 1316 C CA . SER A 1 174 ? 40.194 9.400 -4.736 1.00 9.29 297 SER A CA 1
ATOM 1317 C C . SER A 1 174 ? 39.928 9.437 -6.238 1.00 9.09 297 SER A C 1
ATOM 1318 O O . SER A 1 174 ? 39.333 10.386 -6.733 1.00 9.09 297 SER A O 1
ATOM 1321 N N . SER A 1 175 ? 40.322 8.397 -6.972 1.00 8.98 298 SER A N 1
ATOM 1322 C CA . SER A 1 175 ? 40.092 8.393 -8.413 1.00 9.03 298 SER A CA 1
ATOM 1323 C C . SER A 1 175 ? 38.616 8.394 -8.803 1.00 8.46 298 SER A C 1
ATOM 1324 O O . SER A 1 175 ? 38.279 8.788 -9.921 1.00 9.41 298 SER A O 1
ATOM 1327 N N . VAL A 1 176 ? 37.736 7.950 -7.906 1.00 7.65 299 VAL A N 1
ATOM 1328 C CA . VAL A 1 176 ? 36.303 7.937 -8.214 1.00 7.12 299 VAL A CA 1
ATOM 1329 C C . VAL A 1 176 ? 35.497 8.926 -7.367 1.00 6.65 299 VAL A C 1
ATOM 1330 O O . VAL A 1 176 ? 34.279 9.021 -7.516 1.00 6.56 299 VAL A O 1
ATOM 1334 N N . ILE A 1 177 ? 36.168 9.684 -6.505 1.00 6.17 300 ILE A N 1
ATOM 1335 C CA . ILE A 1 177 ? 35.501 10.722 -5.737 1.00 6.04 300 ILE A CA 1
ATOM 1336 C C . ILE A 1 177 ? 35.883 12.071 -6.332 1.00 5.90 300 ILE A C 1
ATOM 1337 O O . ILE A 1 177 ? 37.023 12.497 -6.235 1.00 5.91 300 ILE A O 1
ATOM 1342 N N . ASP A 1 178 ? 34.914 12.747 -6.925 1.00 5.81 301 ASP A N 1
ATOM 1343 C CA . ASP A 1 178 ? 35.173 13.968 -7.673 1.00 5.74 301 ASP A CA 1
ATOM 1344 C C . ASP A 1 178 ? 35.270 15.203 -6.808 1.00 5.47 301 ASP A C 1
ATOM 1345 O O . ASP A 1 178 ? 36.023 16.112 -7.142 1.00 5.45 301 ASP A O 1
ATOM 1350 N N . LEU A 1 179 ? 34.481 15.252 -5.736 1.00 5.07 302 LEU A N 1
ATOM 1351 C CA . LEU A 1 179 ? 34.341 16.475 -4.935 1.00 4.89 302 LEU A CA 1
ATOM 1352 C C . LEU A 1 179 ? 34.259 16.155 -3.455 1.00 4.74 302 LEU A C 1
ATOM 1353 O O . LEU A 1 179 ? 33.660 15.150 -3.056 1.00 4.70 302 LEU A O 1
ATOM 1358 N N . VAL A 1 180 ? 34.897 17.006 -2.656 1.00 4.61 303 VAL A N 1
ATOM 1359 C CA . VAL A 1 180 ? 34.863 16.907 -1.209 1.00 4.48 303 VAL A CA 1
ATOM 1360 C C . VAL A 1 180 ? 34.077 18.110 -0.693 1.00 4.38 303 VAL A C 1
ATOM 1361 O O . VAL A 1 180 ? 34.557 19.254 -0.729 1.00 4.41 303 VAL A O 1
ATOM 1365 N N . ASN A 1 181 ? 32.852 17.836 -0.243 1.00 4.23 304 ASN A N 1
ATOM 1366 C CA . ASN A 1 181 ? 31.966 18.837 0.357 1.00 4.26 304 ASN A CA 1
ATOM 1367 C C . ASN A 1 181 ? 32.323 18.998 1.842 1.00 4.29 304 ASN A C 1
ATOM 1368 O O . ASN A 1 181 ? 31.557 18.594 2.715 1.00 4.25 304 ASN A O 1
ATOM 1373 N N . PHE A 1 182 ? 33.492 19.557 2.137 1.00 4.41 305 PHE A N 1
ATOM 1374 C CA . PHE A 1 182 ? 33.905 19.686 3.520 1.00 4.50 305 PHE A CA 1
ATOM 1375 C C . PHE A 1 182 ? 32.991 20.701 4.210 1.00 4.70 305 PHE A C 1
ATOM 1376 O O . PHE A 1 182 ? 32.763 21.785 3.692 1.00 4.71 305 PHE A O 1
ATOM 1384 N N . GLN A 1 183 ? 32.453 20.331 5.366 1.00 5.02 306 GLN A N 1
ATOM 1385 C CA . GLN A 1 183 ? 31.491 21.164 6.078 1.00 5.27 306 GLN A CA 1
ATOM 1386 C C . GLN A 1 183 ? 32.171 22.209 6.964 1.00 5.43 306 GLN A C 1
ATOM 1387 O O . GLN A 1 183 ? 32.397 21.978 8.154 1.00 5.46 306 GLN A O 1
ATOM 1393 N N . PHE A 1 184 ? 32.456 23.375 6.396 1.00 5.52 307 PHE A N 1
ATOM 1394 C CA . PHE A 1 184 ? 33.163 24.433 7.139 1.00 5.62 307 PHE A CA 1
ATOM 1395 C C . PHE A 1 184 ? 32.269 25.149 8.140 1.00 5.86 307 PHE A C 1
ATOM 1396 O O . PHE A 1 184 ? 32.767 25.845 9.031 1.00 6.27 307 PHE A O 1
ATOM 1404 N N . TYR A 1 185 ? 30.965 24.927 8.024 1.00 6.02 308 TYR A N 1
ATOM 1405 C CA . TYR A 1 185 ? 29.997 25.437 8.989 1.00 6.30 308 TYR A CA 1
ATOM 1406 C C . TYR A 1 185 ? 30.008 24.650 10.301 1.00 6.60 308 TYR A C 1
ATOM 1407 O O . TYR A 1 185 ? 29.252 24.976 11.221 1.00 6.79 308 TYR A O 1
ATOM 1416 N N . SER A 1 186 ? 30.862 23.622 10.389 1.00 6.87 309 SER A N 1
ATOM 1417 C CA . SER A 1 186 ? 31.172 22.957 11.660 1.00 7.20 309 SER A CA 1
ATOM 1418 C C . SER A 1 186 ? 32.017 23.854 12.579 1.00 7.49 309 SER A C 1
ATOM 1419 O O . SER A 1 186 ? 32.096 23.590 13.778 1.00 7.92 309 SER A O 1
ATOM 1422 N N . TYR A 1 187 ? 32.667 24.878 12.027 1.00 7.45 310 TYR A N 1
ATOM 1423 C CA . TYR A 1 187 ? 33.511 25.768 12.827 1.00 7.53 310 TYR A CA 1
ATOM 1424 C C . TYR A 1 187 ? 32.683 26.890 13.449 1.00 8.11 310 TYR A C 1
ATOM 1425 O O . TYR A 1 187 ? 31.502 27.057 13.131 1.00 8.39 310 TYR A O 1
ATOM 1434 N N . GLY A 1 188 ? 33.302 27.641 14.354 1.00 8.60 311 GLY A N 1
ATOM 1435 C CA . GLY A 1 188 ? 32.568 28.607 15.160 1.00 9.09 311 GLY A CA 1
ATOM 1436 C C . GLY A 1 188 ? 32.079 29.838 14.424 1.00 9.41 311 GLY A C 1
ATOM 1437 O O . GLY A 1 188 ? 32.688 30.293 13.453 1.00 9.21 311 GLY A O 1
ATOM 1438 N N . ALA A 1 189 ? 30.975 30.396 14.925 1.00 10.21 312 ALA A N 1
ATOM 1439 C CA . ALA A 1 189 ? 30.383 31.615 14.370 1.00 10.73 312 ALA A CA 1
ATOM 1440 C C . ALA A 1 189 ? 31.308 32.830 14.456 1.00 10.90 312 ALA A C 1
ATOM 1441 O O . ALA A 1 189 ? 31.136 33.787 13.718 1.00 11.56 312 ALA A O 1
ATOM 1443 N N . GLY A 1 190 ? 32.285 32.780 15.359 1.00 11.00 313 GLY A N 1
ATOM 1444 C CA . GLY A 1 190 ? 33.290 33.832 15.485 1.00 10.93 313 GLY A CA 1
ATOM 1445 C C . GLY A 1 190 ? 34.443 33.768 14.500 1.00 11.02 313 GLY A C 1
ATOM 1446 O O . GLY A 1 190 ? 35.301 34.634 14.508 1.00 12.20 313 GLY A O 1
ATOM 1447 N N . THR A 1 191 ? 34.471 32.747 13.639 1.00 10.61 314 THR A N 1
ATOM 1448 C CA . THR A 1 191 ? 35.565 32.581 12.692 1.00 9.79 314 THR A CA 1
ATOM 1449 C C . THR A 1 191 ? 35.749 33.798 11.779 1.00 9.66 314 THR A C 1
ATOM 1450 O O . THR A 1 191 ? 34.810 34.224 11.108 1.00 9.85 314 THR A O 1
ATOM 1454 N N . SER A 1 192 ? 36.957 34.355 11.750 1.00 9.29 315 SER A N 1
ATOM 1455 C CA . SER A 1 192 ? 37.269 35.467 10.847 1.00 9.26 315 SER A CA 1
ATOM 1456 C C . SER A 1 192 ? 37.584 34.976 9.429 1.00 8.94 315 SER A C 1
ATOM 1457 O O . SER A 1 192 ? 37.813 33.783 9.196 1.00 8.58 315 SER A O 1
ATOM 1460 N N . ALA A 1 193 ? 37.640 35.894 8.469 1.00 8.90 316 ALA A N 1
ATOM 1461 C CA . ALA A 1 193 ? 38.031 35.520 7.113 1.00 8.77 316 ALA A CA 1
ATOM 1462 C C . ALA A 1 193 ? 39.441 34.898 7.040 1.00 8.56 316 ALA A C 1
ATOM 1463 O O . ALA A 1 193 ? 39.646 33.907 6.345 1.00 8.70 316 ALA A O 1
ATOM 1465 N N A SER A 1 194 ? 40.389 35.471 7.787 0.50 8.52 317 SER A N 1
ATOM 1466 N N B SER A 1 194 ? 40.401 35.459 7.776 0.50 8.54 317 SER A N 1
ATOM 1467 C CA A SER A 1 194 ? 41.757 34.956 7.854 0.50 8.37 317 SER A CA 1
ATOM 1468 C CA B SER A 1 194 ? 41.760 34.916 7.787 0.50 8.40 317 SER A CA 1
ATOM 1469 C C A SER A 1 194 ? 41.797 33.541 8.432 0.50 7.96 317 SER A C 1
ATOM 1470 C C B SER A 1 194 ? 41.810 33.526 8.434 0.50 7.97 317 SER A C 1
ATOM 1471 O O A SER A 1 194 ? 42.462 32.656 7.899 0.50 7.75 317 SER A O 1
ATOM 1472 O O B SER A 1 194 ? 42.495 32.634 7.939 0.50 7.76 317 SER A O 1
ATOM 1477 N N . GLN A 1 195 ? 41.081 33.343 9.531 1.00 7.70 318 GLN A N 1
ATOM 1478 C CA . GLN A 1 195 ? 40.979 32.022 10.148 1.00 7.44 318 GLN A CA 1
ATOM 1479 C C . GLN A 1 195 ? 40.344 31.012 9.189 1.00 7.07 318 GLN A C 1
ATOM 1480 O O . GLN A 1 195 ? 40.775 29.865 9.124 1.00 7.15 318 GLN A O 1
ATOM 1486 N N . TYR A 1 196 ? 39.325 31.442 8.450 1.00 6.81 319 TYR A N 1
ATOM 1487 C CA . TYR A 1 196 ? 38.668 30.546 7.503 1.00 6.40 319 TYR A CA 1
ATOM 1488 C C . TYR A 1 196 ? 39.642 30.053 6.437 1.00 6.34 319 TYR A C 1
ATOM 1489 O O . TYR A 1 196 ? 39.635 28.869 6.067 1.00 5.86 319 TYR A O 1
ATOM 1498 N N . VAL A 1 197 ? 40.455 30.961 5.913 1.00 6.32 320 VAL A N 1
ATOM 1499 C CA . VAL A 1 197 ? 41.467 30.584 4.939 1.00 6.29 320 VAL A CA 1
ATOM 1500 C C . VAL A 1 197 ? 42.408 29.535 5.552 1.00 6.23 320 VAL A C 1
ATOM 1501 O O . VAL A 1 197 ? 42.737 28.533 4.914 1.00 6.18 320 VAL A O 1
ATOM 1505 N N . SER A 1 198 ? 42.825 29.750 6.798 1.00 6.28 321 SER A N 1
ATOM 1506 C CA . SER A 1 198 ? 43.677 28.769 7.476 1.00 6.23 321 SER A CA 1
ATOM 1507 C C . SER A 1 198 ? 42.971 27.413 7.652 1.00 5.96 321 SER A C 1
ATOM 1508 O O . SER A 1 198 ? 43.562 26.354 7.409 1.00 5.90 321 SER A O 1
ATOM 1511 N N . LEU A 1 199 ? 41.712 27.455 8.058 1.00 5.70 322 LEU A N 1
ATOM 1512 C CA . LEU A 1 199 ? 40.932 26.233 8.272 1.00 5.60 322 LEU A CA 1
ATOM 1513 C C . LEU A 1 199 ? 40.734 25.479 6.960 1.00 5.52 322 LEU A C 1
ATOM 1514 O O . LEU A 1 199 ? 40.778 24.237 6.922 1.00 5.48 322 LEU A O 1
ATOM 1519 N N . TYR A 1 200 ? 40.517 26.236 5.884 1.00 5.50 323 TYR A N 1
ATOM 1520 C CA . TYR A 1 200 ? 40.391 25.656 4.563 1.00 5.50 323 TYR A CA 1
ATOM 1521 C C . TYR A 1 200 ? 41.688 24.956 4.149 1.00 5.67 323 TYR A C 1
ATOM 1522 O O . TYR A 1 200 ? 41.661 23.839 3.634 1.00 5.55 323 TYR A O 1
ATOM 1531 N N . ASN A 1 201 ? 42.829 25.612 4.356 1.00 5.87 324 ASN A N 1
ATOM 1532 C CA . ASN A 1 201 ? 44.111 24.993 4.035 1.00 6.01 324 ASN A CA 1
ATOM 1533 C C . ASN A 1 201 ? 44.338 23.695 4.802 1.00 5.82 324 ASN A C 1
ATOM 1534 O O . ASN A 1 201 ? 44.794 22.708 4.245 1.00 5.86 324 ASN A O 1
ATOM 1539 N N . THR A 1 202 ? 43.971 23.673 6.073 1.00 5.64 325 THR A N 1
ATOM 1540 C CA . THR A 1 202 ? 44.155 22.476 6.870 1.00 5.67 325 THR A CA 1
ATOM 1541 C C . THR A 1 202 ? 43.277 21.335 6.359 1.00 5.56 325 THR A C 1
ATOM 1542 O O . THR A 1 202 ? 43.747 20.201 6.184 1.00 5.43 325 THR A O 1
ATOM 1546 N N . ALA A 1 203 ? 42.001 21.625 6.124 1.00 5.66 326 ALA A N 1
ATOM 1547 C CA . ALA A 1 203 ? 41.090 20.608 5.591 1.00 5.58 326 ALA A CA 1
ATOM 1548 C C . ALA A 1 203 ? 41.538 20.134 4.216 1.00 5.66 326 ALA A C 1
ATOM 1549 O O . ALA A 1 203 ? 41.574 18.924 3.924 1.00 5.25 326 ALA A O 1
ATOM 1551 N N . ALA A 1 204 ? 41.923 21.076 3.365 1.00 5.72 327 ALA A N 1
ATOM 1552 C CA . ALA A 1 204 ? 42.384 20.713 2.034 1.00 6.07 327 ALA A CA 1
ATOM 1553 C C . ALA A 1 204 ? 43.599 19.776 2.093 1.00 6.29 327 ALA A C 1
ATOM 1554 O O . ALA A 1 204 ? 43.700 18.831 1.301 1.00 6.32 327 ALA A O 1
ATOM 1556 N N . SER A 1 205 ? 44.503 20.001 3.048 1.00 6.61 328 SER A N 1
ATOM 1557 C CA . SER A 1 205 ? 45.695 19.158 3.193 1.00 6.98 328 SER A CA 1
ATOM 1558 C C . SER A 1 205 ? 45.377 17.687 3.492 1.00 6.97 328 SER A C 1
ATOM 1559 O O . SER A 1 205 ? 46.199 16.813 3.204 1.00 7.76 328 SER A O 1
ATOM 1562 N N . LYS A 1 206 ? 44.192 17.426 4.050 1.00 6.89 329 LYS A N 1
ATOM 1563 C CA . LYS A 1 206 ? 43.746 16.076 4.418 1.00 6.73 329 LYS A CA 1
ATOM 1564 C C . LYS A 1 206 ? 42.964 15.366 3.321 1.00 6.68 329 LYS A C 1
ATOM 1565 O O . LYS A 1 206 ? 42.749 14.149 3.408 1.00 6.83 329 LYS A O 1
ATOM 1571 N N . TYR A 1 207 ? 42.553 16.120 2.295 1.00 6.37 330 TYR A N 1
ATOM 1572 C CA . TYR A 1 207 ? 41.670 15.614 1.240 1.00 6.29 330 TYR A CA 1
ATOM 1573 C C . TYR A 1 207 ? 42.233 15.925 -0.144 1.00 6.37 330 TYR A C 1
ATOM 1574 O O . TYR A 1 207 ? 41.520 16.379 -1.054 1.00 6.33 330 TYR A O 1
ATOM 1583 N N . GLY A 1 208 ? 43.532 15.684 -0.287 1.00 6.43 331 GLY A N 1
ATOM 1584 C CA . GLY A 1 208 ? 44.175 15.689 -1.595 1.00 6.53 331 GLY A CA 1
ATOM 1585 C C . GLY A 1 208 ? 44.832 16.990 -2.018 1.00 6.36 331 GLY A C 1
ATOM 1586 O O . GLY A 1 208 ? 45.398 17.058 -3.109 1.00 6.77 331 GLY A O 1
ATOM 1587 N N . GLY A 1 209 ? 44.768 18.015 -1.167 1.00 6.02 332 GLY A N 1
ATOM 1588 C CA . GLY A 1 209 ? 45.497 19.267 -1.388 1.00 5.80 332 GLY A CA 1
ATOM 1589 C C . GLY A 1 209 ? 44.627 20.465 -1.686 1.00 5.65 332 GLY A C 1
ATOM 1590 O O . GLY A 1 209 ? 45.065 21.593 -1.535 1.00 5.42 332 GLY A O 1
ATOM 1591 N N . GLY A 1 210 ? 43.382 20.233 -2.102 1.00 5.44 333 GLY A N 1
ATOM 1592 C CA . GLY A 1 210 ? 42.470 21.331 -2.380 1.00 5.45 333 GLY A CA 1
ATOM 1593 C C . GLY A 1 210 ? 41.769 21.317 -3.724 1.00 5.40 333 GLY A C 1
ATOM 1594 O O . GLY A 1 210 ? 40.710 21.918 -3.860 1.00 5.39 333 GLY A O 1
ATOM 1595 N N . ALA A 1 211 ? 42.337 20.637 -4.722 1.00 5.37 334 ALA A N 1
ATOM 1596 C CA . ALA A 1 211 ? 41.751 20.635 -6.064 1.00 5.34 334 ALA A CA 1
ATOM 1597 C C . ALA A 1 211 ? 40.294 20.229 -6.055 1.00 5.32 334 ALA A C 1
ATOM 1598 O O . ALA A 1 211 ? 39.521 20.685 -6.886 1.00 5.43 334 ALA A O 1
ATOM 1600 N N . LYS A 1 212 ? 39.931 19.346 -5.128 1.00 5.22 335 LYS A N 1
ATOM 1601 C CA . LYS A 1 212 ? 38.574 18.814 -5.073 1.00 5.26 335 LYS A CA 1
ATOM 1602 C C . LYS A 1 212 ? 37.792 19.332 -3.872 1.00 5.15 335 LYS A C 1
ATOM 1603 O O . LYS A 1 212 ? 36.647 18.940 -3.661 1.00 5.13 335 LYS A O 1
ATOM 1609 N N . VAL A 1 213 ? 38.397 20.191 -3.064 1.00 5.04 336 VAL A N 1
ATOM 1610 C CA . VAL A 1 213 ? 37.803 20.548 -1.781 1.00 5.04 336 VAL A CA 1
ATOM 1611 C C . VAL A 1 213 ? 37.038 21.872 -1.896 1.00 5.02 336 VAL A C 1
ATOM 1612 O O . VAL A 1 213 ? 37.625 22.929 -2.083 1.00 4.97 336 VAL A O 1
ATOM 1616 N N . LEU A 1 214 ? 35.713 21.791 -1.789 1.00 5.08 337 LEU A N 1
ATOM 1617 C CA . LEU A 1 214 ? 34.857 22.978 -1.881 1.00 5.20 337 LEU A CA 1
ATOM 1618 C C . LEU A 1 214 ? 34.779 23.722 -0.556 1.00 5.06 337 LEU A C 1
ATOM 1619 O O . LEU A 1 214 ? 34.765 23.110 0.503 1.00 5.07 337 LEU A O 1
ATOM 1624 N N . ALA A 1 215 ? 34.737 25.053 -0.623 1.00 4.81 338 ALA A N 1
ATOM 1625 C CA . ALA A 1 215 ? 34.422 25.862 0.536 1.00 4.86 338 ALA A CA 1
ATOM 1626 C C . ALA A 1 215 ? 32.932 25.801 0.764 1.00 4.78 338 ALA A C 1
ATOM 1627 O O . ALA A 1 215 ? 32.177 25.426 -0.132 1.00 4.78 338 ALA A O 1
ATOM 1629 N N . SER A 1 216 ? 32.499 26.164 1.963 1.00 4.86 339 SER A N 1
ATOM 1630 C CA . SER A 1 216 ? 31.084 26.117 2.304 1.00 5.06 339 SER A CA 1
ATOM 1631 C C . SER A 1 216 ? 30.707 27.000 3.480 1.00 5.33 339 SER A C 1
ATOM 1632 O O . SER A 1 216 ? 31.559 27.441 4.277 1.00 5.51 339 SER A O 1
ATOM 1635 N N . PHE A 1 217 ? 29.409 27.254 3.562 1.00 5.55 340 PHE A N 1
ATOM 1636 C CA . PHE A 1 217 ? 28.799 27.894 4.706 1.00 5.74 340 PHE A CA 1
ATOM 1637 C C . PHE A 1 217 ? 27.355 27.442 4.863 1.00 6.01 340 PHE A C 1
ATOM 1638 O O . PHE A 1 217 ? 26.784 26.839 3.958 1.00 5.87 340 PHE A O 1
ATOM 1646 N N . SER A 1 218 ? 26.787 27.721 6.032 1.00 6.51 341 SER A N 1
ATOM 1647 C CA . SER A 1 218 ? 25.395 27.444 6.306 1.00 7.07 341 SER A CA 1
ATOM 1648 C C . SER A 1 218 ? 24.589 28.724 6.223 1.00 7.65 341 SER A C 1
ATOM 1649 O O . SER A 1 218 ? 25.056 29.789 6.631 1.00 7.95 341 SER A O 1
ATOM 1652 N N . THR A 1 219 ? 23.370 28.599 5.704 1.00 8.10 342 THR A N 1
ATOM 1653 C CA . THR A 1 219 ? 22.395 29.671 5.741 1.00 8.75 342 THR A CA 1
ATOM 1654 C C . THR A 1 219 ? 21.340 29.406 6.826 1.00 9.38 342 THR A C 1
ATOM 1655 O O . THR A 1 219 ? 20.337 30.124 6.921 1.00 10.08 342 THR A O 1
ATOM 1659 N N . GLY A 1 220 ? 21.578 28.408 7.670 1.00 9.90 343 GLY A N 1
ATOM 1660 C CA . GLY A 1 220 ? 20.647 28.056 8.737 1.00 10.45 343 GLY A CA 1
ATOM 1661 C C . GLY A 1 220 ? 21.028 28.600 10.104 1.00 11.06 343 GLY A C 1
ATOM 1662 O O . GLY A 1 220 ? 20.494 28.141 11.124 1.00 11.98 343 GLY A O 1
ATOM 1663 N N . GLY A 1 221 ? 21.941 29.565 10.134 1.00 11.76 344 GLY A N 1
ATOM 1664 C CA . GLY A 1 221 ? 22.290 30.269 11.364 1.00 12.38 344 GLY A CA 1
ATOM 1665 C C . GLY A 1 221 ? 23.337 29.565 12.213 1.00 12.86 344 GLY A C 1
ATOM 1666 O O . GLY A 1 221 ? 23.414 29.784 13.423 1.00 13.98 344 GLY A O 1
ATOM 1667 N N . VAL A 1 222 ? 24.156 28.724 11.589 1.00 12.46 345 VAL A N 1
ATOM 1668 C CA . VAL A 1 222 ? 25.267 28.085 12.290 1.00 12.07 345 VAL A CA 1
ATOM 1669 C C . VAL A 1 222 ? 26.554 28.287 11.506 1.00 11.16 345 VAL A C 1
ATOM 1670 O O . VAL A 1 222 ? 26.534 28.470 10.284 1.00 10.40 345 VAL A O 1
ATOM 1674 N N . GLY A 1 223 ? 27.670 28.265 12.222 1.00 10.19 346 GLY A N 1
ATOM 1675 C CA . GLY A 1 223 ? 28.978 28.380 11.602 1.00 9.79 346 GLY A CA 1
ATOM 1676 C C . GLY A 1 223 ? 29.418 29.790 11.257 1.00 9.19 346 GLY A C 1
ATOM 1677 O O . GLY A 1 223 ? 28.745 30.777 11.601 1.00 9.35 346 GLY A O 1
ATOM 1678 N N . PRO A 1 224 ? 30.563 29.904 10.561 1.00 8.56 347 PRO A N 1
ATOM 1679 C CA . PRO A 1 224 ? 31.078 31.209 10.158 1.00 8.45 347 PRO A CA 1
ATOM 1680 C C . PRO A 1 224 ? 30.044 31.993 9.347 1.00 8.35 347 PRO A C 1
ATOM 1681 O O . PRO A 1 224 ? 29.324 31.412 8.539 1.00 8.15 347 PRO A O 1
ATOM 1685 N N . ALA A 1 225 ? 29.954 33.296 9.581 1.00 8.18 348 ALA A N 1
ATOM 1686 C CA . ALA A 1 225 ? 29.003 34.131 8.868 1.00 8.05 348 ALA A CA 1
ATOM 1687 C C . ALA A 1 225 ? 29.224 34.045 7.357 1.00 7.89 348 ALA A C 1
ATOM 1688 O O . ALA A 1 225 ? 30.351 34.150 6.883 1.00 7.69 348 ALA A O 1
ATOM 1690 N N . PRO A 1 226 ? 28.141 33.862 6.587 1.00 7.90 349 PRO A N 1
ATOM 1691 C CA . PRO A 1 226 ? 28.284 33.791 5.137 1.00 8.05 349 PRO A CA 1
ATOM 1692 C C . PRO A 1 226 ? 29.076 34.923 4.490 1.00 8.21 349 PRO A C 1
ATOM 1693 O O . PRO A 1 226 ? 29.890 34.666 3.600 1.00 7.96 349 PRO A O 1
ATOM 1697 N N . SER A 1 227 ? 28.849 36.171 4.916 1.00 8.65 350 SER A N 1
ATOM 1698 C CA . SER A 1 227 ? 29.577 37.295 4.339 1.00 9.23 350 SER A CA 1
ATOM 1699 C C . SER A 1 227 ? 31.080 37.168 4.598 1.00 8.93 350 SER A C 1
ATOM 1700 O O . SER A 1 227 ? 31.898 37.478 3.743 1.00 9.27 350 SER A O 1
ATOM 1703 N N . THR A 1 228 ? 31.427 36.649 5.767 1.00 9.02 351 THR A N 1
ATOM 1704 C CA . THR A 1 228 ? 32.826 36.430 6.132 1.00 8.91 351 THR A CA 1
ATOM 1705 C C . THR A 1 228 ? 33.433 35.299 5.304 1.00 8.63 351 THR A C 1
ATOM 1706 O O . THR A 1 228 ? 34.551 35.405 4.794 1.00 8.37 351 THR A O 1
ATOM 1710 N N . VAL A 1 229 ? 32.685 34.217 5.157 1.00 8.37 352 VAL A N 1
ATOM 1711 C CA . VAL A 1 229 ? 33.145 33.128 4.309 1.00 8.26 352 VAL A CA 1
ATOM 1712 C C . VAL A 1 229 ? 33.350 33.586 2.865 1.00 8.22 352 VAL A C 1
ATOM 1713 O O . VAL A 1 229 ? 34.337 33.212 2.222 1.00 7.71 352 VAL A O 1
ATOM 1717 N N . LEU A 1 230 ? 32.427 34.401 2.350 1.00 8.31 353 LEU A N 1
ATOM 1718 C CA . LEU A 1 230 ? 32.549 34.892 0.985 1.00 8.78 353 LEU A CA 1
ATOM 1719 C C . LEU A 1 230 ? 33.811 35.741 0.803 1.00 8.97 353 LEU A C 1
ATOM 1720 O O . LEU A 1 230 ? 34.486 35.641 -0.219 1.00 8.91 353 LEU A O 1
ATOM 1725 N N . SER A 1 231 ? 34.155 36.525 1.823 1.00 9.40 354 SER A N 1
ATOM 1726 C CA . SER A 1 231 ? 35.412 37.271 1.814 1.00 10.16 354 SER A CA 1
ATOM 1727 C C . SER A 1 231 ? 36.639 36.349 1.752 1.00 9.99 354 SER A C 1
ATOM 1728 O O . SER A 1 231 ? 37.543 36.558 0.942 1.00 9.79 354 SER A O 1
ATOM 1731 N N . ALA A 1 232 ? 36.643 35.309 2.574 1.00 9.81 355 ALA A N 1
ATOM 1732 C CA . ALA A 1 232 ? 37.707 34.302 2.525 1.00 9.78 355 ALA A CA 1
ATOM 1733 C C . ALA A 1 232 ? 37.776 33.623 1.166 1.00 9.92 355 ALA A C 1
ATOM 1734 O O . ALA A 1 232 ? 38.850 33.353 0.645 1.00 10.02 355 ALA A O 1
ATOM 1736 N N . CYS A 1 233 ? 36.613 33.335 0.590 1.00 9.84 356 CYS A N 1
ATOM 1737 C CA . CYS A 1 233 ? 36.551 32.687 -0.707 1.00 10.02 356 CYS A CA 1
ATOM 1738 C C . CYS A 1 233 ? 37.164 33.550 -1.814 1.00 10.65 356 CYS A C 1
ATOM 1739 O O . CYS A 1 233 ? 37.738 33.030 -2.756 1.00 10.43 356 CYS A O 1
ATOM 1742 N N . GLN A 1 234 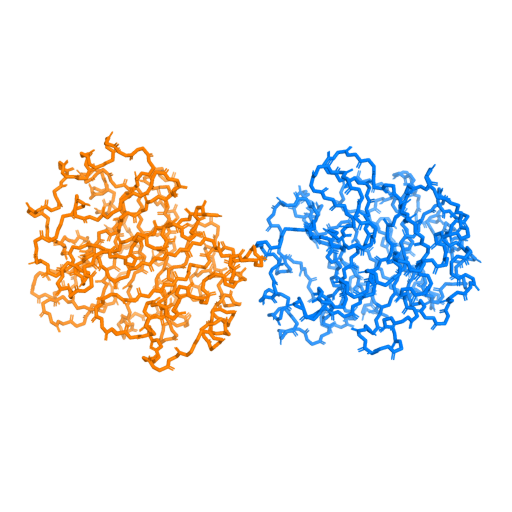? 37.027 34.870 -1.699 1.00 11.75 357 GLN A N 1
ATOM 1743 C CA . GLN A 1 234 ? 37.659 35.778 -2.664 1.00 13.14 357 GLN A CA 1
ATOM 1744 C C . GLN A 1 234 ? 39.193 35.646 -2.625 1.00 12.85 357 GLN A C 1
ATOM 1745 O O . GLN A 1 234 ? 39.851 35.675 -3.674 1.00 12.13 357 GLN A O 1
ATOM 1751 N N . GLN A 1 235 ? 39.750 35.442 -1.435 1.00 12.88 358 GLN A N 1
ATOM 1752 C CA . GLN A 1 235 ? 41.196 35.238 -1.294 1.00 13.38 358 GLN A CA 1
ATOM 1753 C C . GLN A 1 235 ? 41.634 33.927 -1.936 1.00 12.71 358 GLN A C 1
ATOM 1754 O O . GLN A 1 235 ? 42.606 33.886 -2.674 1.00 12.58 358 GLN A O 1
ATOM 1760 N N . LEU A 1 236 ? 40.898 32.851 -1.663 1.00 12.20 359 LEU A N 1
ATOM 1761 C CA . LEU A 1 236 ? 41.202 31.570 -2.282 1.00 12.01 359 LEU A CA 1
ATOM 1762 C C . LEU A 1 236 ? 41.087 31.640 -3.805 1.00 12.27 359 LEU A C 1
ATOM 1763 O O . LEU A 1 236 ? 41.877 31.019 -4.520 1.00 12.10 359 LEU A O 1
ATOM 1768 N N . LYS A 1 237 ? 40.101 32.393 -4.303 1.00 12.61 360 LYS A N 1
ATOM 1769 C CA . LYS A 1 237 ? 39.895 32.532 -5.743 1.00 13.53 360 LYS A CA 1
ATOM 1770 C C . LYS A 1 237 ? 41.047 33.299 -6.381 1.00 13.66 360 LYS A C 1
ATOM 1771 O O . LYS A 1 237 ? 41.568 32.900 -7.429 1.00 13.69 360 LYS A O 1
ATOM 1777 N N . SER A 1 238 ? 41.433 34.392 -5.734 1.00 14.24 361 SER A N 1
ATOM 1778 C CA . SER A 1 238 ? 42.576 35.198 -6.179 1.00 15.14 361 SER A CA 1
ATOM 1779 C C . SER A 1 238 ? 43.865 34.381 -6.284 1.00 14.61 361 SER A C 1
ATOM 1780 O O . SER A 1 238 ? 44.691 34.634 -7.176 1.00 14.46 361 SER A O 1
ATOM 1783 N N . SER A 1 239 ? 44.018 33.393 -5.400 1.00 13.92 362 SER A N 1
ATOM 1784 C CA . SER A 1 239 ? 45.182 32.492 -5.401 1.00 13.76 362 SER A CA 1
ATOM 1785 C C . SER A 1 239 ? 45.112 31.383 -6.461 1.00 12.82 362 SER A C 1
ATOM 1786 O O . SER A 1 239 ? 46.086 30.650 -6.671 1.00 12.43 362 SER A O 1
ATOM 1789 N N . GLY A 1 240 ? 43.963 31.241 -7.115 1.00 11.86 363 GLY A N 1
ATOM 1790 C CA . GLY A 1 240 ? 43.758 30.186 -8.098 1.00 11.47 363 GLY A CA 1
ATOM 1791 C C . GLY A 1 240 ? 43.556 28.832 -7.454 1.00 10.92 363 GLY A C 1
ATOM 1792 O O . GLY A 1 240 ? 43.809 27.803 -8.089 1.00 11.28 363 GLY A O 1
ATOM 1793 N N . THR A 1 241 ? 43.082 28.839 -6.207 1.00 10.11 364 THR A N 1
ATOM 1794 C CA . THR A 1 241 ? 42.906 27.603 -5.438 1.00 9.86 364 THR A CA 1
ATOM 1795 C C . THR A 1 241 ? 41.509 27.504 -4.804 1.00 9.56 364 THR A C 1
ATOM 1796 O O . THR A 1 241 ? 41.371 27.150 -3.643 1.00 9.36 364 THR A O 1
ATOM 1800 N N . LEU A 1 242 ? 40.463 27.802 -5.574 1.00 9.30 365 LEU A N 1
ATOM 1801 C CA . LEU A 1 242 ? 39.073 27.632 -5.101 1.00 8.90 365 LEU A CA 1
ATOM 1802 C C . LEU A 1 242 ? 38.304 26.871 -6.174 1.00 8.57 365 LEU A C 1
ATOM 1803 O O . LEU A 1 242 ? 37.957 27.452 -7.195 1.00 8.76 365 LEU A O 1
ATOM 1808 N N . PRO A 1 243 ? 38.063 25.562 -5.973 1.00 7.77 366 PRO A N 1
ATOM 1809 C CA . PRO A 1 243 ? 37.343 24.829 -7.021 1.00 7.36 366 PRO A CA 1
ATOM 1810 C C . PRO A 1 243 ? 35.843 25.105 -7.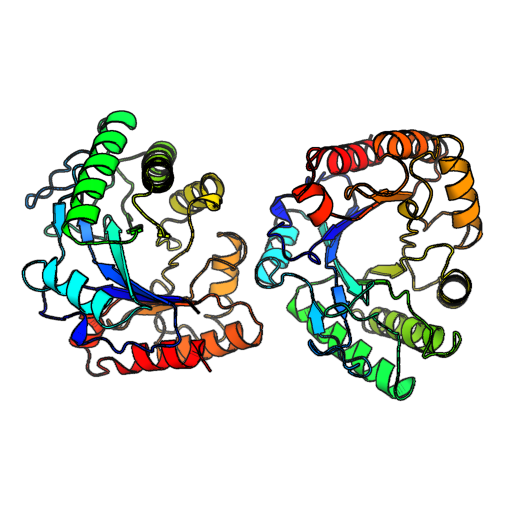046 1.00 6.73 366 PRO A C 1
ATOM 1811 O O . PRO A 1 243 ? 35.179 24.845 -8.058 1.00 6.83 366 PRO A O 1
ATOM 1815 N N . GLY A 1 244 ? 35.310 25.606 -5.938 1.00 6.01 367 GLY A N 1
ATOM 1816 C CA . GLY A 1 244 ? 33.881 25.832 -5.842 1.00 5.63 367 GLY A CA 1
ATOM 1817 C C . GLY A 1 244 ? 33.422 26.070 -4.423 1.00 5.19 367 GLY A C 1
ATOM 1818 O O . GLY A 1 244 ? 34.232 26.095 -3.484 1.00 5.05 367 GLY A O 1
ATOM 1819 N N . ILE A 1 245 ? 32.113 26.241 -4.288 1.00 4.93 368 ILE A N 1
ATOM 1820 C CA . ILE A 1 245 ? 31.460 26.543 -3.023 1.00 4.74 368 ILE A CA 1
ATOM 1821 C C . ILE A 1 245 ? 30.167 25.742 -2.947 1.00 4.68 368 ILE A C 1
ATOM 1822 O O . ILE A 1 245 ? 29.473 25.599 -3.952 1.00 4.56 368 ILE A O 1
ATOM 1827 N N . PHE A 1 246 ? 29.829 25.230 -1.763 1.00 4.54 369 PHE A N 1
ATOM 1828 C CA . PHE A 1 246 ? 28.470 24.724 -1.540 1.00 4.54 369 PHE A CA 1
ATOM 1829 C C . PHE A 1 246 ? 27.818 25.337 -0.305 1.00 4.61 369 PHE A C 1
ATOM 1830 O O . PHE A 1 246 ? 28.498 25.813 0.604 1.00 4.52 369 PHE A O 1
ATOM 1838 N N . ILE A 1 247 ? 26.487 25.296 -0.293 1.00 4.68 370 ILE A N 1
ATOM 1839 C CA . ILE A 1 247 ? 25.671 25.848 0.784 1.00 4.83 370 ILE A CA 1
ATOM 1840 C C . ILE A 1 247 ? 24.742 24.789 1.339 1.00 4.94 370 ILE A C 1
ATOM 1841 O O . ILE A 1 247 ? 24.116 24.039 0.589 1.00 4.94 370 ILE A O 1
ATOM 1846 N N . PHE A 1 248 ? 24.709 24.707 2.662 1.00 5.07 371 PHE A N 1
ATOM 1847 C CA . PHE A 1 248 ? 23.692 23.962 3.382 1.00 5.29 371 PHE A CA 1
ATOM 1848 C C . PHE A 1 248 ? 22.801 25.012 4.051 1.00 5.20 371 PHE A C 1
ATOM 1849 O O . PHE A 1 248 ? 23.214 25.620 5.042 1.00 5.16 371 PHE A O 1
ATOM 1857 N N . SER A 1 249 ? 21.601 25.295 3.543 1.00 5.09 372 SER A N 1
ATOM 1858 C CA . SER A 1 249 ? 20.890 24.561 2.492 1.00 5.12 372 SER A CA 1
ATOM 1859 C C . SER A 1 249 ? 19.815 25.477 1.927 1.00 5.05 372 SER A C 1
ATOM 1860 O O . SER A 1 249 ? 19.505 26.515 2.519 1.00 5.00 372 SER A O 1
ATOM 1863 N N . ALA A 1 250 ? 19.197 25.072 0.828 1.00 5.10 373 ALA A N 1
ATOM 1864 C CA . ALA A 1 250 ? 18.071 25.832 0.278 1.00 5.08 373 ALA A CA 1
ATOM 1865 C C . ALA A 1 250 ? 16.929 25.964 1.294 1.00 5.25 373 ALA A C 1
ATOM 1866 O O . ALA A 1 250 ? 16.291 27.016 1.374 1.00 5.21 373 ALA A O 1
ATOM 1868 N N . ASP A 1 251 ? 16.676 24.898 2.051 1.00 5.34 374 ASP A N 1
ATOM 1869 C CA . ASP A 1 251 ? 15.600 24.902 3.059 1.00 5.59 374 ASP A CA 1
ATOM 1870 C C . ASP A 1 251 ? 15.904 25.969 4.110 1.00 5.67 374 ASP A C 1
ATOM 1871 O O . ASP A 1 251 ? 15.006 26.696 4.551 1.00 5.73 374 ASP A O 1
ATOM 1876 N N . GLY A 1 252 ? 17.169 26.024 4.528 1.00 5.88 375 GLY A N 1
ATOM 1877 C CA . GLY A 1 252 ? 17.636 26.994 5.525 1.00 5.92 375 GLY A CA 1
ATOM 1878 C C . GLY A 1 252 ? 17.457 28.410 5.014 1.00 6.11 375 GLY A C 1
ATOM 1879 O O . GLY A 1 252 ? 16.959 29.287 5.719 1.00 6.36 375 GLY A O 1
ATOM 1880 N N . SER A 1 253 ? 17.848 28.622 3.765 1.00 6.18 376 SER A N 1
ATOM 1881 C CA . SER A 1 253 ? 17.733 29.935 3.155 1.00 6.34 376 SER A CA 1
ATOM 1882 C C . SER A 1 253 ? 16.273 30.347 3.023 1.00 6.65 376 SER A C 1
ATOM 1883 O O . SER A 1 253 ? 15.907 31.490 3.309 1.00 6.36 376 SER A O 1
ATOM 1886 N N . TYR A 1 254 ? 15.434 29.406 2.622 1.00 7.25 377 TYR A N 1
ATOM 1887 C CA . TYR A 1 254 ? 14.004 29.649 2.432 1.00 7.93 377 TYR A CA 1
ATOM 1888 C C . TYR A 1 254 ? 13.349 30.145 3.715 1.00 8.26 377 TYR A C 1
ATOM 1889 O O . TYR A 1 254 ? 12.496 31.039 3.682 1.00 8.44 377 TYR A O 1
ATOM 1898 N N . ALA A 1 255 ? 13.780 29.571 4.836 1.00 8.52 378 ALA A N 1
ATOM 1899 C CA . ALA A 1 255 ? 13.239 29.891 6.151 1.00 9.10 378 ALA A CA 1
ATOM 1900 C C . ALA A 1 255 ? 13.951 31.063 6.822 1.00 9.77 378 ALA A C 1
ATOM 1901 O O . ALA A 1 255 ? 13.551 31.474 7.913 1.00 11.29 378 ALA A O 1
ATOM 1903 N N . SER A 1 256 ? 15.002 31.592 6.201 1.00 9.74 379 SER A N 1
ATOM 1904 C CA . SER A 1 256 ? 15.816 32.651 6.804 1.00 9.75 379 SER A CA 1
ATOM 1905 C C . SER A 1 256 ? 15.361 34.052 6.390 1.00 9.71 379 SER A C 1
ATOM 1906 O O . SER A 1 256 ? 14.742 34.236 5.336 1.00 9.86 379 SER A O 1
ATOM 1909 N N . SER A 1 257 ? 15.712 35.050 7.197 1.00 10.09 380 SER A N 1
ATOM 1910 C CA . SER A 1 257 ? 15.404 36.430 6.837 1.00 10.32 380 SER A CA 1
ATOM 1911 C C . SER A 1 257 ? 16.246 36.899 5.637 1.00 10.07 380 SER A C 1
ATOM 1912 O O . SER A 1 257 ? 15.779 37.712 4.831 1.00 10.23 380 SER A O 1
ATOM 1915 N N . ALA A 1 258 ? 17.452 36.352 5.491 1.00 9.42 381 ALA A N 1
ATOM 1916 C CA . ALA A 1 258 ? 18.337 36.725 4.386 1.00 9.10 381 ALA A CA 1
ATOM 1917 C C . ALA A 1 258 ? 17.905 36.115 3.056 1.00 8.81 381 ALA A C 1
ATOM 1918 O O . ALA A 1 258 ? 18.391 36.521 2.003 1.00 8.77 381 ALA A O 1
ATOM 1920 N N . LYS A 1 259 ? 16.998 35.148 3.103 1.00 8.56 382 LYS A N 1
ATOM 1921 C CA . LYS A 1 259 ? 16.551 34.436 1.911 1.00 8.53 382 LYS A CA 1
ATOM 1922 C C . LYS A 1 259 ? 17.763 33.933 1.095 1.00 7.72 382 LYS A C 1
ATOM 1923 O O . LYS A 1 259 ? 18.674 33.341 1.696 1.00 7.30 382 LYS A O 1
ATOM 1929 N N . PHE A 1 260 ? 17.800 34.143 -0.220 1.00 7.07 383 PHE A N 1
ATOM 1930 C CA . PHE A 1 260 ? 18.807 33.497 -1.064 1.00 6.67 383 PHE A CA 1
ATOM 1931 C C . PHE A 1 260 ? 19.925 34.413 -1.557 1.00 6.33 383 PHE A C 1
ATOM 1932 O O . PHE A 1 260 ? 20.591 34.104 -2.541 1.00 6.04 383 PHE A O 1
ATOM 1940 N N . GLN A 1 261 ? 20.153 35.525 -0.870 1.00 6.06 384 GLN A N 1
ATOM 1941 C CA . GLN A 1 261 ? 21.156 36.473 -1.336 1.00 6.19 384 GLN A CA 1
ATOM 1942 C C . GLN A 1 261 ? 22.564 35.893 -1.341 1.00 6.00 384 GLN A C 1
ATOM 1943 O O . GLN A 1 261 ? 23.371 36.245 -2.199 1.00 5.90 384 GLN A O 1
ATOM 1949 N N . TYR A 1 262 ? 22.874 34.995 -0.412 1.00 6.04 385 TYR A N 1
ATOM 1950 C CA . TYR A 1 262 ? 24.228 34.436 -0.366 1.00 6.11 385 TYR A CA 1
ATOM 1951 C C . TYR A 1 262 ? 24.477 33.359 -1.434 1.00 6.04 385 TYR A C 1
ATOM 1952 O O . TYR A 1 262 ? 25.600 33.223 -1.920 1.00 5.87 385 TYR A O 1
ATOM 1961 N N . GLU A 1 263 ? 23.427 32.639 -1.835 1.00 5.92 386 GLU A N 1
ATOM 1962 C CA . GLU A 1 263 ? 23.515 31.743 -2.992 1.00 5.87 386 GLU A CA 1
ATOM 1963 C C . GLU A 1 263 ? 23.951 32.536 -4.217 1.00 5.89 386 GLU A C 1
ATOM 1964 O O . GLU A 1 263 ? 24.817 32.111 -4.988 1.00 5.69 386 GLU A O 1
ATOM 1970 N N . GLN A 1 264 ? 23.319 33.684 -4.408 1.00 5.76 387 GLN A N 1
ATOM 1971 C CA . GLN A 1 264 ? 23.638 34.538 -5.548 1.00 5.94 387 GLN A CA 1
ATOM 1972 C C . GLN A 1 264 ? 25.063 35.071 -5.466 1.00 5.95 387 GLN A C 1
ATOM 1973 O O . GLN A 1 264 ? 25.819 35.017 -6.446 1.00 5.85 387 GLN A O 1
ATOM 1979 N N . GLN A 1 265 ? 25.410 35.600 -4.307 1.00 6.00 388 GLN A N 1
ATOM 1980 C CA . GLN A 1 265 ? 26.749 36.121 -4.098 1.00 6.10 388 GLN A CA 1
ATOM 1981 C C . GLN A 1 265 ? 27.825 35.073 -4.336 1.00 6.16 388 GLN A C 1
ATOM 1982 O O . GLN A 1 265 ? 28.836 35.373 -4.952 1.00 6.18 388 GLN A O 1
ATOM 1988 N N . ALA A 1 266 ? 27.598 33.850 -3.864 1.00 5.98 389 ALA A N 1
ATOM 1989 C CA . ALA A 1 266 ? 28.567 32.785 -4.063 1.00 6.05 389 ALA A CA 1
ATOM 1990 C C . ALA A 1 266 ? 28.804 32.488 -5.536 1.00 6.06 389 ALA A C 1
ATOM 1991 O O . ALA A 1 266 ? 29.952 32.308 -5.970 1.00 6.17 389 ALA A O 1
ATOM 1993 N N . GLN A 1 267 ? 27.732 32.448 -6.316 1.00 6.05 390 GLN A N 1
ATOM 1994 C CA . GLN A 1 267 ? 27.842 32.156 -7.736 1.00 6.15 390 GLN A CA 1
ATOM 1995 C C . GLN A 1 267 ? 28.462 33.316 -8.501 1.00 6.41 390 GLN A C 1
ATOM 1996 O O . GLN A 1 267 ? 29.237 33.103 -9.436 1.00 6.52 390 GLN A O 1
ATOM 2002 N N . THR A 1 268 ? 28.118 34.541 -8.108 1.00 6.78 391 THR A N 1
ATOM 2003 C CA . THR A 1 268 ? 28.721 35.719 -8.714 1.00 7.04 391 THR A CA 1
ATOM 2004 C C . THR A 1 268 ? 30.227 35.726 -8.453 1.00 7.42 391 THR A C 1
ATOM 2005 O O . THR A 1 268 ? 31.013 36.001 -9.371 1.00 7.40 391 THR A O 1
ATOM 2009 N N . LEU A 1 269 ? 30.627 35.365 -7.238 1.00 7.59 392 LEU A N 1
ATOM 2010 C CA . LEU A 1 269 ? 32.061 35.311 -6.911 1.00 8.11 392 LEU A CA 1
ATOM 2011 C C . LEU A 1 269 ? 32.776 34.305 -7.812 1.00 8.26 392 LEU A C 1
ATOM 2012 O O . LEU A 1 269 ? 33.866 34.576 -8.316 1.00 8.51 392 LEU A O 1
ATOM 2017 N N . LEU A 1 270 ? 32.163 33.143 -8.011 1.00 8.56 393 LEU A N 1
ATOM 2018 C CA . LEU A 1 270 ? 32.792 32.088 -8.802 1.00 9.00 393 LEU A CA 1
ATOM 2019 C C . LEU A 1 270 ? 32.923 32.449 -10.280 1.00 10.01 393 LEU A C 1
ATOM 2020 O O . LEU A 1 270 ? 33.836 31.966 -10.945 1.00 10.54 393 LEU A O 1
ATOM 2025 N N . THR A 1 271 ? 32.032 33.298 -10.786 1.00 11.15 394 THR A N 1
ATOM 2026 C CA . THR A 1 271 ? 32.011 33.635 -12.209 1.00 12.31 394 THR A CA 1
ATOM 2027 C C . THR A 1 271 ? 32.673 34.966 -12.559 1.00 13.97 394 THR A C 1
ATOM 2028 O O . THR A 1 271 ? 32.838 35.269 -13.740 1.00 14.83 394 THR A O 1
ATOM 2032 N N . SER A 1 272 ? 33.076 35.745 -11.558 1.00 15.51 395 SER A N 1
ATOM 2033 C CA . SER A 1 272 ? 33.563 37.105 -11.80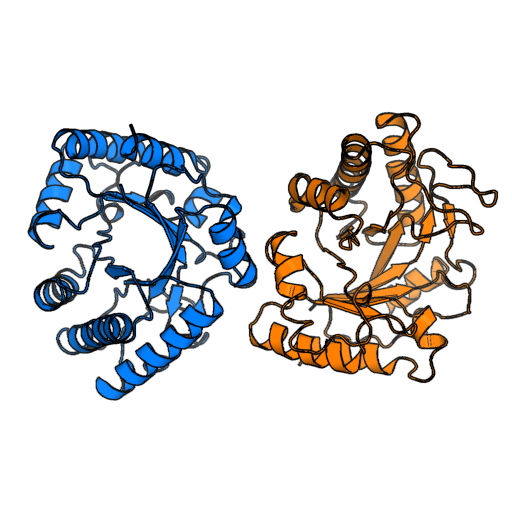8 1.00 17.70 395 SER A CA 1
ATOM 2034 C C . SER A 1 272 ? 35.061 37.134 -12.113 1.00 18.82 395 SER A C 1
ATOM 2035 O O . SER A 1 272 ? 35.762 36.125 -12.022 1.00 19.23 395 SER A O 1
ATOM 2039 N N . LYS B 1 2 ? -4.624 13.070 -0.677 1.00 14.76 125 LYS B N 1
ATOM 2040 C CA . LYS B 1 2 ? -5.865 12.278 -0.833 1.00 14.08 125 LYS B CA 1
ATOM 2041 C C . LYS B 1 2 ? -7.052 13.179 -1.154 1.00 11.96 125 LYS B C 1
ATOM 2042 O O . LYS B 1 2 ? -8.104 13.058 -0.526 1.00 11.78 125 LYS B O 1
ATOM 2048 N N . VAL B 1 3 ? -6.899 14.056 -2.145 1.00 9.77 126 VAL B N 1
ATOM 2049 C CA . VAL B 1 3 ? -8.013 14.903 -2.596 1.00 8.60 126 VAL B CA 1
ATOM 2050 C C . VAL B 1 3 ? -8.767 14.232 -3.739 1.00 7.52 126 VAL B C 1
ATOM 2051 O O . VAL B 1 3 ? -8.164 13.798 -4.725 1.00 7.29 126 VAL B O 1
ATOM 2055 N N . PHE B 1 4 ? -10.084 14.102 -3.580 1.00 6.44 127 PHE B N 1
ATOM 2056 C CA . PHE B 1 4 ? -10.927 13.648 -4.672 1.00 5.96 127 PHE B CA 1
ATOM 2057 C C . PHE B 1 4 ? -11.930 14.753 -4.974 1.00 5.48 127 PHE B C 1
ATOM 2058 O O . PHE B 1 4 ? -12.555 15.274 -4.052 1.00 5.44 127 PHE B O 1
ATOM 2066 N N . ARG B 1 5 ? -12.107 15.087 -6.251 1.00 5.13 128 ARG B N 1
ATOM 2067 C CA . ARG B 1 5 ? -13.041 16.153 -6.637 1.00 4.93 128 ARG B CA 1
ATOM 2068 C C . ARG B 1 5 ? -13.976 15.702 -7.749 1.00 4.82 128 ARG B C 1
ATOM 2069 O O . ARG B 1 5 ? -13.589 14.905 -8.614 1.00 4.71 128 ARG B O 1
ATOM 2077 N N . GLU B 1 6 ? -15.213 16.199 -7.706 1.00 4.68 129 GLU B N 1
ATOM 2078 C CA . GLU B 1 6 ? -16.279 15.773 -8.608 1.00 4.69 129 GLU B CA 1
ATOM 2079 C C . GLU B 1 6 ? -17.023 16.998 -9.119 1.00 4.52 129 GLU B C 1
ATOM 2080 O O . GLU B 1 6 ? -17.712 17.665 -8.348 1.00 4.37 129 GLU B O 1
ATOM 2086 N N . TYR B 1 7 ? -16.901 17.304 -10.413 1.00 4.34 130 TYR B N 1
ATOM 2087 C CA . TYR B 1 7 ? -17.726 18.357 -11.012 1.00 4.35 130 TYR B CA 1
ATOM 2088 C C . TYR B 1 7 ? -19.175 17.893 -11.066 1.00 4.41 130 TYR B C 1
ATOM 2089 O O . TYR B 1 7 ? -19.442 16.697 -11.266 1.00 4.42 130 TYR B O 1
ATOM 2098 N N . ILE B 1 8 ? -20.107 18.833 -10.897 1.00 4.40 131 ILE B N 1
ATOM 2099 C CA . ILE B 1 8 ? -21.525 18.485 -10.879 1.00 4.43 131 ILE B CA 1
ATOM 2100 C C . ILE B 1 8 ? -22.431 19.669 -11.182 1.00 4.61 131 ILE B C 1
ATOM 2101 O O . ILE B 1 8 ? -22.210 20.775 -10.693 1.00 4.33 131 ILE B O 1
ATOM 2106 N N . GLY B 1 9 ? -23.461 19.403 -11.995 1.00 4.77 132 GLY B N 1
ATOM 2107 C CA . GLY B 1 9 ? -24.604 20.304 -12.136 1.00 4.96 132 GLY B CA 1
ATOM 2108 C C . GLY B 1 9 ? -24.845 20.984 -13.464 1.00 5.18 132 GLY B C 1
ATOM 2109 O O . GLY B 1 9 ? -25.880 21.617 -13.625 1.00 5.03 132 GLY B O 1
ATOM 2110 N N . ALA B 1 10 ? -23.911 20.877 -14.414 1.00 5.46 133 ALA B N 1
ATOM 2111 C CA . ALA B 1 10 ? -23.989 21.693 -15.636 1.00 5.83 133 ALA B CA 1
ATOM 2112 C C . ALA B 1 10 ? -24.966 21.180 -16.686 1.00 6.17 133 ALA B C 1
ATOM 2113 O O . ALA B 1 10 ? -25.377 21.945 -17.551 1.00 6.28 133 ALA B O 1
ATOM 2115 N N . LEU B 1 11 ? -25.322 19.899 -16.647 1.00 6.64 134 LEU B N 1
ATOM 2116 C CA . LEU B 1 11 ? -26.194 19.343 -17.695 1.00 6.94 134 LEU B CA 1
ATOM 2117 C C . LEU B 1 11 ? -27.686 19.476 -17.415 1.00 7.10 134 LEU B C 1
ATOM 2118 O O . LEU B 1 11 ? -28.501 19.225 -18.317 1.00 7.68 134 LEU B O 1
ATOM 2123 N N . TYR B 1 12 ? -28.050 19.871 -16.196 1.00 6.99 135 TYR B N 1
ATOM 2124 C CA . TYR B 1 12 ? -29.461 19.937 -15.783 1.00 7.09 135 TYR B CA 1
ATOM 2125 C C . TYR B 1 12 ? -30.155 18.601 -16.053 1.00 6.84 135 TYR B C 1
ATOM 2126 O O . TYR B 1 12 ? -31.241 18.554 -16.644 1.00 6.85 135 TYR B O 1
ATOM 2135 N N . ASN B 1 13 ? -29.516 17.511 -15.636 1.00 6.67 136 ASN B N 1
ATOM 2136 C CA . ASN B 1 13 ? -30.070 16.170 -15.878 1.00 6.55 136 ASN B CA 1
ATOM 2137 C C . ASN B 1 13 ? -30.594 15.471 -14.629 1.00 6.38 136 ASN B C 1
ATOM 2138 O O . ASN B 1 13 ? -30.872 14.278 -14.664 1.00 6.60 136 ASN B O 1
ATOM 2143 N N . GLY B 1 14 ? -30.705 16.207 -13.525 1.00 6.00 137 GLY B N 1
ATOM 2144 C CA . GLY B 1 14 ? -31.272 15.667 -12.299 1.00 5.94 137 GLY B CA 1
ATOM 2145 C C . GLY B 1 14 ? -30.326 14.999 -11.325 1.00 5.80 137 GLY B C 1
ATOM 2146 O O . GLY B 1 14 ? -30.752 14.567 -10.258 1.00 5.77 137 GLY B O 1
ATOM 2147 N N . VAL B 1 15 ? -29.044 14.916 -11.662 1.00 5.81 138 VAL B N 1
ATOM 2148 C CA . VAL B 1 15 ? -28.076 14.323 -10.750 1.00 5.70 138 VAL B CA 1
ATOM 2149 C C . VAL B 1 15 ? -28.019 15.128 -9.453 1.00 5.73 138 VAL B C 1
ATOM 2150 O O . VAL B 1 15 ? -28.160 16.349 -9.470 1.00 5.68 138 VAL B O 1
ATOM 2154 N N . GLN B 1 16 ? -27.837 14.425 -8.338 1.00 5.82 139 GLN B N 1
ATOM 2155 C CA . GLN B 1 16 ? -27.785 15.046 -7.015 1.00 5.98 139 GLN B CA 1
ATOM 2156 C C . GLN B 1 16 ? -26.466 14.700 -6.339 1.00 5.61 139 GLN B C 1
ATOM 2157 O O . GLN B 1 16 ? -25.821 13.702 -6.696 1.00 5.40 139 GLN B O 1
ATOM 2163 N N . PHE B 1 17 ? -26.073 15.504 -5.347 1.00 5.22 140 PHE B N 1
ATOM 2164 C CA . PHE B 1 17 ? -24.889 15.192 -4.533 1.00 5.15 140 PHE B CA 1
ATOM 2165 C C . PHE B 1 17 ? -25.038 13.772 -3.974 1.00 5.27 140 PHE B C 1
ATOM 2166 O O . PHE B 1 17 ? -24.079 13.007 -3.909 1.00 5.25 140 PHE B O 1
ATOM 2174 N N . THR B 1 18 ? -26.262 13.426 -3.576 1.00 5.40 141 THR B N 1
ATOM 2175 C CA . THR B 1 18 ? -26.524 12.151 -2.910 1.00 5.56 141 THR B CA 1
ATOM 2176 C C . THR B 1 18 ? -26.377 10.923 -3.816 1.00 5.55 141 THR B C 1
ATOM 2177 O O . THR B 1 18 ? -26.299 9.789 -3.324 1.00 5.81 141 THR B O 1
ATOM 2181 N N . ASP B 1 19 ? -26.317 11.136 -5.130 1.00 5.50 142 ASP B N 1
ATOM 2182 C CA . ASP B 1 19 ? -26.034 10.045 -6.075 1.00 5.57 142 ASP B CA 1
ATOM 2183 C C . ASP B 1 19 ? -24.556 9.652 -6.120 1.00 5.54 142 ASP B C 1
ATOM 2184 O O . ASP B 1 19 ? -24.206 8.568 -6.600 1.00 5.62 142 ASP B O 1
ATOM 2189 N N . VAL B 1 20 ? -23.678 10.535 -5.665 1.00 5.38 143 VAL B N 1
ATOM 2190 C CA . VAL B 1 20 ? -22.249 10.345 -5.848 1.00 5.37 143 VAL B CA 1
ATOM 2191 C C . VAL B 1 20 ? -21.653 9.604 -4.661 1.00 5.32 143 VAL B C 1
ATOM 2192 O O . VAL B 1 20 ? -21.846 10.007 -3.516 1.00 5.32 143 VAL B O 1
ATOM 2196 N N . PRO B 1 21 ? -20.933 8.500 -4.917 1.00 5.25 144 PRO B N 1
ATOM 2197 C CA . PRO B 1 21 ? -20.289 7.796 -3.807 1.00 5.35 144 PRO B CA 1
ATOM 2198 C C . PRO B 1 21 ? -19.292 8.683 -3.054 1.00 5.46 144 PRO B C 1
ATOM 2199 O O . PRO B 1 21 ? -18.447 9.326 -3.667 1.00 5.61 144 PRO B O 1
ATOM 2203 N N . ILE B 1 22 ? -19.404 8.719 -1.731 1.00 5.74 145 ILE B N 1
ATOM 2204 C CA . ILE B 1 22 ? -18.517 9.516 -0.893 1.00 6.10 145 ILE B CA 1
ATOM 2205 C C . ILE B 1 22 ? -17.795 8.577 0.077 1.00 6.55 145 ILE B C 1
ATOM 2206 O O . ILE B 1 22 ? -18.425 7.960 0.934 1.00 6.55 145 ILE B O 1
ATOM 2211 N N . ASN B 1 23 ? -16.476 8.479 -0.084 1.00 7.37 146 ASN B N 1
ATOM 2212 C CA . ASN B 1 23 ? -15.619 7.701 0.811 1.00 8.30 146 ASN B CA 1
ATOM 2213 C C . ASN B 1 23 ? -15.184 8.604 1.964 1.00 9.08 146 ASN B C 1
ATOM 2214 O O . ASN B 1 23 ? -14.708 9.706 1.730 1.00 9.09 146 ASN B O 1
ATOM 2219 N N . SER B 1 24 ? -15.353 8.143 3.206 1.00 9.97 147 SER B N 1
ATOM 2220 C CA . SER B 1 24 ? -15.014 8.961 4.373 1.00 10.83 147 SER B CA 1
ATOM 2221 C C . SER B 1 24 ? -13.513 9.256 4.522 1.00 10.82 147 SER B C 1
ATOM 2222 O O . SER B 1 24 ? -13.135 10.162 5.276 1.00 11.66 147 SER B O 1
ATOM 2225 N N . GLY B 1 25 ? -12.678 8.508 3.806 1.00 10.77 148 GLY B N 1
ATOM 2226 C CA . GLY B 1 25 ? -11.223 8.607 3.939 1.00 10.63 148 GLY B CA 1
ATOM 2227 C C . GLY B 1 25 ? -10.499 9.584 3.037 1.00 10.51 148 GLY B C 1
ATOM 2228 O O . GLY B 1 25 ? -9.271 9.722 3.138 1.00 11.38 148 GLY B O 1
ATOM 2229 N N . VAL B 1 26 ? -11.233 10.248 2.144 1.00 9.46 149 VAL B N 1
ATOM 2230 C CA . VAL B 1 26 ? -10.632 11.238 1.244 1.00 8.88 149 VAL B CA 1
ATOM 2231 C C . VAL B 1 26 ? -11.103 12.623 1.641 1.00 8.15 149 VAL B C 1
ATOM 2232 O O . VAL B 1 26 ? -12.153 12.778 2.283 1.00 8.23 149 VAL B O 1
ATOM 2236 N N . THR B 1 27 ? -10.324 13.623 1.253 1.00 7.69 150 THR B N 1
ATOM 2237 C CA . THR B 1 27 ? -10.767 15.005 1.269 1.00 7.29 150 THR B CA 1
ATOM 2238 C C . THR B 1 27 ? -11.634 15.149 0.027 1.00 6.70 150 THR B C 1
ATOM 2239 O O . THR B 1 27 ? -11.124 15.069 -1.090 1.00 6.72 150 THR B O 1
ATOM 2243 N N . PHE B 1 28 ? -12.944 15.316 0.222 1.00 5.79 151 PHE B N 1
ATOM 2244 C CA . PHE B 1 28 ? -13.913 15.253 -0.875 1.00 5.44 151 PHE B CA 1
ATOM 2245 C C . PHE B 1 28 ? -14.421 16.630 -1.255 1.00 5.19 151 PHE B C 1
ATOM 2246 O O . PHE B 1 28 ? -14.962 17.339 -0.415 1.00 5.27 151 PHE B O 1
ATOM 2254 N N . HIS B 1 29 ? -14.262 17.011 -2.518 1.00 4.96 152 HIS B N 1
ATOM 2255 C CA . HIS B 1 29 ? -14.791 18.282 -3.023 1.00 4.77 152 HIS B CA 1
ATOM 2256 C C . HIS B 1 29 ? -15.802 18.049 -4.141 1.00 4.73 152 HIS B C 1
ATOM 2257 O O . HIS B 1 29 ? -15.465 17.490 -5.181 1.00 4.83 152 HIS B O 1
ATOM 2264 N N . PHE B 1 30 ? -17.038 18.492 -3.941 1.00 4.53 153 PHE B N 1
ATOM 2265 C CA . PHE B 1 30 ? -17.929 18.715 -5.078 1.00 4.39 153 PHE B CA 1
ATOM 2266 C C . PHE B 1 30 ? -17.578 20.068 -5.695 1.00 4.25 153 PHE B C 1
ATOM 2267 O O . PHE B 1 30 ? -17.215 21.005 -4.975 1.00 4.27 153 PHE B O 1
ATOM 2275 N N . ILE B 1 31 ? -17.675 20.161 -7.019 1.00 4.16 154 ILE B N 1
ATOM 2276 C CA . ILE B 1 31 ? -17.476 21.427 -7.721 1.00 4.15 154 ILE B CA 1
ATOM 2277 C C . ILE B 1 31 ? -18.691 21.710 -8.604 1.00 4.12 154 ILE B C 1
ATOM 2278 O O . ILE B 1 31 ? -18.865 21.087 -9.663 1.00 4.13 154 ILE B O 1
ATOM 2283 N N . LEU B 1 32 ? -19.520 22.651 -8.159 1.00 4.16 155 LEU B N 1
ATOM 2284 C CA . LEU B 1 32 ? -20.688 23.073 -8.924 1.00 4.17 155 LEU B CA 1
ATOM 2285 C C . LEU B 1 32 ? -20.256 23.718 -10.237 1.00 4.20 155 LEU B C 1
ATOM 2286 O O . LEU B 1 32 ? -19.370 24.577 -10.259 1.00 4.26 155 LEU B O 1
ATOM 2291 N N . ALA B 1 33 ? -20.875 23.282 -11.328 1.00 4.17 156 ALA B N 1
ATOM 2292 C CA . ALA B 1 33 ? -20.526 23.775 -12.660 1.00 4.19 156 ALA B CA 1
ATOM 2293 C C . ALA B 1 33 ? -21.796 24.274 -13.329 1.00 4.19 156 ALA B C 1
ATOM 2294 O O . ALA B 1 33 ? -22.688 23.461 -13.545 1.00 4.20 156 ALA B O 1
ATOM 2296 N N . PHE B 1 34 ? -21.953 25.567 -13.665 1.00 4.18 157 PHE B N 1
ATOM 2297 C CA . PHE B 1 34 ? -20.953 26.636 -13.585 1.00 4.18 157 PHE B CA 1
ATOM 2298 C C . PHE B 1 34 ? -21.598 27.944 -13.125 1.00 4.22 157 PHE B C 1
ATOM 2299 O O . PHE B 1 34 ? -22.789 28.149 -13.318 1.00 4.30 157 PHE B O 1
ATOM 2307 N N . ALA B 1 35 ? -20.797 28.816 -12.518 1.00 4.26 158 ALA B N 1
ATOM 2308 C CA . ALA B 1 35 ? -21.158 30.224 -12.374 1.00 4.34 158 ALA B CA 1
ATOM 2309 C C . ALA B 1 35 ? -20.540 30.927 -13.569 1.00 4.36 158 ALA B C 1
ATOM 2310 O O . ALA B 1 35 ? -19.378 30.687 -13.902 1.00 4.31 158 ALA B O 1
ATOM 2312 N N . ILE B 1 36 ? -21.311 31.800 -14.212 1.00 4.44 159 ILE B N 1
ATOM 2313 C CA . ILE B 1 36 ? -20.838 32.488 -15.401 1.00 4.55 159 ILE B CA 1
ATOM 2314 C C . ILE B 1 36 ? -21.277 33.945 -15.303 1.00 4.68 159 ILE B C 1
ATOM 2315 O O . ILE B 1 36 ? -22.428 34.241 -14.953 1.00 4.69 159 ILE B O 1
ATOM 2320 N N . ASP B 1 37 ? -20.350 34.842 -15.618 1.00 4.80 160 ASP B N 1
ATOM 2321 C CA . ASP B 1 37 ? -20.629 36.283 -15.617 1.00 4.95 160 ASP B CA 1
ATOM 2322 C C . ASP B 1 37 ? -21.212 36.714 -16.960 1.00 5.24 160 ASP B C 1
ATOM 2323 O O . ASP B 1 37 ? -20.646 37.564 -17.656 1.00 5.10 160 ASP B O 1
ATOM 2328 N N . TYR B 1 38 ? -22.354 36.106 -17.288 1.00 5.66 161 TYR B N 1
ATOM 2329 C CA . TYR B 1 38 ? -23.099 36.329 -18.522 1.00 6.06 161 TYR B CA 1
ATOM 2330 C C . TYR B 1 38 ? -24.579 36.228 -18.209 1.00 6.66 161 TYR B C 1
ATOM 2331 O O . TYR B 1 38 ? -24.975 35.534 -17.265 1.00 6.59 161 TYR B O 1
ATOM 2340 N N . THR B 1 39 ? -25.394 36.881 -19.026 1.00 7.37 162 THR B N 1
ATOM 2341 C CA . THR B 1 39 ? -26.844 36.727 -18.952 1.00 8.20 162 THR B CA 1
ATOM 2342 C C . THR B 1 39 ? -27.262 35.507 -19.765 1.00 9.00 162 THR B C 1
ATOM 2343 O O . THR B 1 39 ? -26.465 34.959 -20.521 1.00 8.86 162 THR B O 1
ATOM 2347 N N A SER B 1 40 ? -28.521 35.091 -19.636 0.50 9.54 163 SER B N 1
ATOM 2348 N N B SER B 1 40 ? -28.526 35.107 -19.614 0.50 9.66 163 SER B N 1
ATOM 2349 C CA A SER B 1 40 ? -29.013 33.937 -20.395 0.50 10.11 163 SER B CA 1
ATOM 2350 C CA B SER B 1 40 ? -29.099 33.995 -20.380 0.50 10.32 163 SER B CA 1
ATOM 2351 C C A SER B 1 40 ? -29.143 34.224 -21.899 0.50 10.46 163 SER B C 1
ATOM 2352 C C B SER B 1 40 ? -29.014 34.234 -21.884 0.50 10.58 163 SER B C 1
ATOM 2353 O O A SER B 1 40 ? -29.312 33.294 -22.697 0.50 11.01 163 SER B O 1
ATOM 2354 O O B SER B 1 40 ? -28.865 33.291 -22.668 0.50 11.18 163 SER B O 1
ATOM 2359 N N . ALA B 1 41 ? -29.087 35.504 -22.276 1.00 10.63 164 ALA B N 1
ATOM 2360 C CA . ALA B 1 41 ? -28.979 35.908 -23.687 1.00 10.76 164 ALA B CA 1
ATOM 2361 C C . ALA B 1 41 ? -27.519 35.972 -24.186 1.00 10.51 164 ALA B C 1
ATOM 2362 O O . ALA B 1 41 ? -27.264 36.442 -25.298 1.00 10.70 164 ALA B O 1
ATOM 2364 N N . ALA B 1 42 ? -26.576 35.518 -23.358 1.00 9.91 165 ALA B N 1
ATOM 2365 C CA . ALA B 1 42 ? -25.145 35.441 -23.685 1.00 9.72 165 ALA B CA 1
ATOM 2366 C C . ALA B 1 42 ? -24.459 36.804 -23.822 1.00 9.26 165 ALA B C 1
ATOM 2367 O O . ALA B 1 42 ? -23.545 36.958 -24.628 1.00 9.34 165 ALA B O 1
ATOM 2369 N N . ALA B 1 43 ? -24.897 37.760 -23.001 1.00 8.92 166 ALA B N 1
ATOM 2370 C CA . ALA B 1 43 ? -24.252 39.056 -22.865 1.00 8.61 166 ALA B CA 1
ATOM 2371 C C . ALA B 1 43 ? -23.394 39.049 -21.598 1.00 8.18 166 ALA B C 1
ATOM 2372 O O . ALA B 1 43 ? -23.876 38.721 -20.513 1.00 8.08 166 ALA B O 1
ATOM 2374 N N . ALA B 1 44 ? -22.129 39.426 -21.728 1.00 7.67 167 ALA B N 1
ATOM 2375 C CA . ALA B 1 44 ? -21.244 39.494 -20.566 1.00 7.32 167 ALA B CA 1
ATOM 2376 C C . ALA B 1 44 ? -21.751 40.523 -19.570 1.00 7.04 167 ALA B C 1
ATOM 2377 O O . ALA B 1 44 ? -22.305 41.561 -19.972 1.00 7.22 167 ALA B O 1
ATOM 2379 N N . THR B 1 45 ? -21.547 40.248 -18.282 1.00 6.58 168 THR B N 1
ATOM 2380 C CA . THR B 1 45 ? -22.005 41.130 -17.215 1.00 6.38 168 THR B CA 1
ATOM 2381 C C . THR B 1 45 ? -20.867 41.852 -16.508 1.00 6.24 168 THR B C 1
ATOM 2382 O O . THR B 1 45 ? -21.088 42.483 -15.472 1.00 6.38 168 THR B O 1
ATOM 2386 N N . ASN B 1 46 ? -19.652 41.749 -17.036 1.00 6.11 169 ASN B N 1
ATOM 2387 C CA . ASN B 1 46 ? -18.478 42.373 -16.409 1.00 5.92 169 ASN B CA 1
ATOM 2388 C C . ASN B 1 46 ? -18.250 41.886 -14.980 1.00 5.74 169 ASN B C 1
ATOM 2389 O O . ASN B 1 46 ? -18.077 42.667 -14.038 1.00 5.57 169 ASN B O 1
ATOM 2394 N N . GLY B 1 47 ? -18.272 40.571 -14.825 1.00 5.50 170 GLY B N 1
ATOM 2395 C CA . GLY B 1 47 ? -17.912 39.951 -13.569 1.00 5.33 170 GLY B CA 1
ATOM 2396 C C . GLY B 1 47 ? -19.030 39.772 -12.549 1.00 5.27 170 GLY B C 1
ATOM 2397 O O . GLY B 1 47 ? -18.767 39.329 -11.432 1.00 5.11 170 GLY B O 1
ATOM 2398 N N . VAL B 1 48 ? -20.273 40.086 -12.909 1.00 5.23 171 VAL B N 1
ATOM 2399 C CA . VAL B 1 48 ? -21.395 39.796 -12.006 1.00 5.34 171 VAL B CA 1
ATOM 2400 C C . VAL B 1 48 ? -21.850 38.367 -12.302 1.00 5.30 171 VAL B C 1
ATOM 2401 O O . VAL B 1 48 ? -22.476 38.089 -13.325 1.00 5.48 171 VAL B O 1
ATOM 2405 N N . PHE B 1 49 ? -21.499 37.441 -11.423 1.00 5.24 172 PHE B N 1
ATOM 2406 C CA . PHE B 1 49 ? -21.737 36.031 -11.696 1.00 5.30 172 PHE B CA 1
ATOM 2407 C C . PHE B 1 49 ? -23.180 35.592 -11.491 1.00 5.45 172 PHE B C 1
ATOM 2408 O O . PHE B 1 49 ? -23.818 35.932 -10.486 1.00 5.67 172 PHE B O 1
ATOM 2416 N N . ASN B 1 50 ? -23.662 34.838 -12.475 1.00 5.74 173 ASN B N 1
ATOM 2417 C CA . ASN B 1 50 ? -24.963 34.194 -12.456 1.00 6.06 173 ASN B CA 1
ATOM 2418 C C . ASN B 1 50 ? -24.813 32.684 -12.377 1.00 5.77 173 ASN B C 1
ATOM 2419 O O . ASN B 1 50 ? -23.758 32.127 -12.682 1.00 5.63 173 ASN B O 1
ATOM 2424 N N . ILE B 1 51 ? -25.899 32.031 -11.976 1.00 5.62 174 ILE B N 1
ATOM 2425 C CA . ILE B 1 51 ? -25.910 30.596 -11.729 1.00 5.52 174 ILE B CA 1
ATOM 2426 C C . ILE B 1 51 ? -26.351 29.802 -12.960 1.00 5.45 174 ILE B C 1
ATOM 2427 O O . ILE B 1 51 ? -27.488 29.937 -13.430 1.00 5.53 174 ILE B O 1
ATOM 2432 N N . TYR B 1 52 ? -25.454 28.940 -13.442 1.00 5.26 175 TYR B N 1
ATOM 2433 C CA . TYR B 1 52 ? -25.735 28.047 -14.564 1.00 5.36 175 TYR B CA 1
ATOM 2434 C C . TYR B 1 52 ? -25.398 26.601 -14.212 1.00 5.19 175 TYR B C 1
ATOM 2435 O O . TYR B 1 52 ? -24.830 25.861 -15.020 1.00 5.20 175 TYR B O 1
ATOM 2444 N N . TRP B 1 53 ? -25.743 26.212 -12.985 1.00 5.12 176 TRP B N 1
ATOM 2445 C CA . TRP B 1 53 ? -25.936 24.797 -12.673 1.00 5.15 176 TRP B CA 1
ATOM 2446 C C . TRP B 1 53 ? -27.408 24.600 -12.338 1.00 5.21 176 TRP B C 1
ATOM 2447 O O . TRP B 1 53 ? -28.160 25.571 -12.164 1.00 5.34 176 TRP B O 1
ATOM 2458 N N . GLN B 1 54 ? -27.813 23.341 -12.204 1.00 5.21 177 GLN B N 1
ATOM 2459 C CA . GLN B 1 54 ? -29.202 23.017 -11.904 1.00 5.38 177 GLN B CA 1
ATOM 2460 C C . GLN B 1 54 ? -29.520 23.308 -10.442 1.00 5.35 177 GLN B C 1
ATOM 2461 O O . GLN B 1 54 ? -29.633 22.392 -9.620 1.00 5.28 177 GLN B O 1
ATOM 2467 N N . ASN B 1 55 ? -29.670 24.596 -10.127 1.00 5.45 178 ASN B N 1
ATOM 2468 C CA . ASN B 1 55 ? -29.771 25.031 -8.730 1.00 5.60 178 ASN B CA 1
ATOM 2469 C C . ASN B 1 55 ? -31.142 24.804 -8.112 1.00 5.35 178 ASN B C 1
ATOM 2470 O O . ASN B 1 55 ? -31.277 24.877 -6.887 1.00 5.43 178 ASN B O 1
ATOM 2475 N N . SER B 1 56 ? -32.149 24.490 -8.925 1.00 5.14 179 SER B N 1
ATOM 2476 C CA . SER B 1 56 ? -33.424 24.016 -8.371 1.00 5.02 179 SER B CA 1
ATOM 2477 C C . SER B 1 56 ? -33.293 22.644 -7.688 1.00 4.78 179 SER B C 1
ATOM 2478 O O . SER B 1 56 ? -34.111 22.280 -6.841 1.00 4.64 179 SER B O 1
ATOM 2481 N N . VAL B 1 57 ? -32.267 21.894 -8.088 1.00 4.62 180 VAL B N 1
ATOM 2482 C CA . VAL B 1 57 ? -31.971 20.586 -7.526 1.00 4.50 180 VAL B CA 1
ATOM 2483 C C . VAL B 1 57 ? -30.825 20.704 -6.529 1.00 4.44 180 VAL B C 1
ATOM 2484 O O . VAL B 1 57 ? -30.939 20.250 -5.380 1.00 4.58 180 VAL B O 1
ATOM 2488 N N . LEU B 1 58 ? -29.725 21.299 -6.988 1.00 4.32 181 LEU B N 1
ATOM 2489 C CA . LEU B 1 58 ? -28.543 21.514 -6.168 1.00 4.27 181 LEU B CA 1
ATOM 2490 C C . LEU B 1 58 ? -28.689 22.884 -5.504 1.00 4.19 181 LEU B C 1
ATOM 2491 O O . LEU B 1 58 ? -28.061 23.862 -5.880 1.00 4.28 181 LEU B O 1
ATOM 2496 N N . THR B 1 59 ? -29.574 22.919 -4.518 1.00 4.09 182 THR B N 1
ATOM 2497 C CA . THR B 1 59 ? -29.971 24.120 -3.804 1.00 4.03 182 THR B CA 1
ATOM 2498 C C . THR B 1 59 ? -29.008 24.420 -2.659 1.00 4.13 182 THR B C 1
ATOM 2499 O O . THR B 1 59 ? -28.213 23.582 -2.272 1.00 4.12 182 THR B O 1
ATOM 2503 N N . PRO B 1 60 ? -29.133 25.601 -2.055 1.00 4.21 183 PRO B N 1
ATOM 2504 C CA . PRO B 1 60 ? -28.385 25.834 -0.827 1.00 4.27 183 PRO B CA 1
ATOM 2505 C C . PRO B 1 60 ? -28.666 24.753 0.232 1.00 4.41 183 PRO B C 1
ATOM 2506 O O . PRO B 1 60 ? -27.742 24.294 0.904 1.00 4.66 183 PRO B O 1
ATOM 2510 N N . ALA B 1 61 ? -29.926 24.339 0.368 1.00 4.53 184 ALA B N 1
ATOM 2511 C CA . ALA B 1 61 ? -30.266 23.321 1.358 1.00 4.65 184 ALA B CA 1
ATOM 2512 C C . ALA B 1 61 ? -29.560 22.008 1.058 1.00 4.83 184 ALA B C 1
ATOM 2513 O O . ALA B 1 61 ? -29.136 21.329 1.991 1.00 5.14 184 ALA B O 1
ATOM 2515 N N . ALA B 1 62 ? -29.430 21.664 -0.226 1.00 5.04 185 ALA B N 1
ATOM 2516 C CA . ALA B 1 62 ? -28.725 20.436 -0.615 1.00 5.17 185 ALA B CA 1
ATOM 2517 C C . ALA B 1 62 ? -27.235 20.493 -0.265 1.00 5.48 185 ALA B C 1
ATOM 2518 O O . ALA B 1 62 ? -26.662 19.498 0.174 1.00 5.54 185 ALA B O 1
ATOM 2520 N N . VAL B 1 63 ? -26.616 21.655 -0.448 1.00 5.79 186 VAL B N 1
ATOM 2521 C CA . VAL B 1 63 ? -25.199 21.821 -0.085 1.00 6.27 186 VAL B CA 1
ATOM 2522 C C . VAL B 1 63 ? -25.036 21.691 1.425 1.00 6.94 186 VAL B C 1
ATOM 2523 O O . VAL B 1 63 ? -24.148 20.980 1.917 1.00 6.78 186 VAL B O 1
ATOM 2527 N N . GLN B 1 64 ? -25.890 22.390 2.168 1.00 7.75 187 GLN B N 1
ATOM 2528 C CA . GLN B 1 64 ? -25.835 22.354 3.619 1.00 8.91 187 GLN B CA 1
ATOM 2529 C C . GLN B 1 64 ? -25.980 20.921 4.130 1.00 8.06 187 GLN B C 1
ATOM 2530 O O . GLN B 1 64 ? -25.238 20.498 5.026 1.00 8.08 187 GLN B O 1
ATOM 2536 N N . ALA B 1 65 ? -26.921 20.184 3.544 1.00 7.37 188 ALA B N 1
ATOM 2537 C CA . ALA B 1 65 ? -27.236 18.827 3.991 1.00 7.10 188 ALA B CA 1
ATOM 2538 C C . ALA B 1 65 ? -26.072 17.879 3.746 1.00 6.75 188 ALA B C 1
ATOM 2539 O O . ALA B 1 65 ? -25.693 17.122 4.634 1.00 6.69 188 ALA B O 1
ATOM 2541 N N . ILE B 1 66 ? -25.478 17.915 2.554 1.00 6.42 189 ILE B N 1
ATOM 2542 C CA . ILE B 1 66 ? -24.415 16.955 2.257 1.00 6.29 189 ILE B CA 1
ATOM 2543 C C . ILE B 1 66 ? -23.183 17.247 3.122 1.00 6.42 189 ILE B C 1
ATOM 2544 O O . ILE B 1 66 ? -22.530 16.328 3.608 1.00 6.20 189 ILE B O 1
ATOM 2549 N N . LYS B 1 67 ? -22.896 18.521 3.360 1.00 6.53 190 LYS B N 1
ATOM 2550 C CA . LYS B 1 67 ? -21.785 18.884 4.227 1.00 6.80 190 LYS B CA 1
ATOM 2551 C C . LYS B 1 67 ? -22.070 18.502 5.685 1.00 7.05 190 LYS B C 1
ATOM 2552 O O . LYS B 1 67 ? -21.155 18.077 6.390 1.00 7.08 190 LYS B O 1
ATOM 2558 N N . ALA B 1 68 ? -23.322 18.628 6.129 1.00 7.34 191 ALA B N 1
ATOM 2559 C CA . ALA B 1 68 ? -23.666 18.253 7.513 1.00 7.66 191 ALA B CA 1
ATOM 2560 C C . ALA B 1 68 ? -23.527 16.752 7.737 1.00 7.85 191 ALA B C 1
ATOM 2561 O O . ALA B 1 68 ? -23.179 16.311 8.827 1.00 8.15 191 ALA B O 1
ATOM 2563 N N . GLN B 1 69 ? -23.807 15.972 6.701 1.00 7.72 192 GLN B N 1
ATOM 2564 C CA . GLN B 1 69 ? -23.773 14.517 6.792 1.00 7.93 192 GLN B CA 1
ATOM 2565 C C . GLN B 1 69 ? -22.356 13.959 6.696 1.00 7.88 192 GLN B C 1
ATOM 2566 O O . GLN B 1 69 ? -22.068 12.898 7.265 1.00 8.20 192 GLN B O 1
ATOM 2572 N N . HIS B 1 70 ? -21.478 14.663 5.982 1.00 7.44 193 HIS B N 1
ATOM 2573 C CA . HIS B 1 70 ? -20.133 14.176 5.672 1.00 7.41 193 HIS B CA 1
ATOM 2574 C C . HIS B 1 70 ? -19.107 15.256 5.965 1.00 7.43 193 HIS B C 1
ATOM 2575 O O . HIS B 1 70 ? -18.951 16.204 5.204 1.00 7.18 193 HIS B O 1
ATOM 2582 N N . SER B 1 71 ? -18.405 15.105 7.082 1.00 7.62 194 SER B N 1
ATOM 2583 C CA . SER B 1 71 ? -17.493 16.127 7.547 1.00 7.86 194 SER B CA 1
ATOM 2584 C C . SER B 1 71 ? -16.261 16.303 6.659 1.00 7.50 194 SER B C 1
ATOM 2585 O O . SER B 1 71 ? -15.531 17.278 6.826 1.00 8.04 194 SER B O 1
ATOM 2588 N N . ASN B 1 72 ? -16.031 15.362 5.740 1.00 7.00 195 ASN B N 1
ATOM 2589 C CA . ASN B 1 72 ? -14.922 15.444 4.790 1.00 6.79 195 ASN B CA 1
ATOM 2590 C C . ASN B 1 72 ? -15.302 16.106 3.472 1.00 6.52 195 ASN B C 1
ATOM 2591 O O . ASN B 1 72 ? -14.467 16.187 2.577 1.00 6.69 195 ASN B O 1
ATOM 2596 N N . VAL B 1 73 ? -16.539 16.587 3.366 1.00 6.15 196 VAL B N 1
ATOM 2597 C CA . VAL B 1 73 ? -17.030 17.187 2.126 1.00 5.93 196 VAL B CA 1
ATOM 2598 C C . VAL B 1 73 ? -17.018 18.718 2.158 1.00 5.97 196 VAL B C 1
ATOM 2599 O O . VAL B 1 73 ? -17.481 19.348 3.114 1.00 6.06 196 VAL B O 1
ATOM 2603 N N . LYS B 1 74 ? -16.473 19.299 1.088 1.00 6.01 197 LYS B N 1
ATOM 2604 C CA . LYS B 1 74 ? -16.613 20.724 0.778 1.00 6.13 197 LYS B CA 1
ATOM 2605 C C . LYS B 1 74 ? -17.263 20.849 -0.588 1.00 5.84 197 LYS B C 1
ATOM 2606 O O . LYS B 1 74 ? -17.225 19.908 -1.397 1.00 5.55 197 LYS B O 1
ATOM 2612 N N . VAL B 1 75 ? -17.850 22.014 -0.852 1.00 5.59 198 VAL B N 1
ATOM 2613 C CA . VAL B 1 75 ? -18.472 22.267 -2.150 1.00 5.48 198 VAL B CA 1
ATOM 2614 C C . VAL B 1 75 ? -17.922 23.593 -2.686 1.00 5.50 198 VAL B C 1
ATOM 2615 O O . VAL B 1 75 ? -17.991 24.616 -2.005 1.00 5.47 198 VAL B O 1
ATOM 2619 N N . MET B 1 76 ? -17.360 23.553 -3.887 1.00 5.48 199 MET B N 1
ATOM 2620 C CA . MET B 1 76 ? -16.821 24.736 -4.541 1.00 5.83 199 MET B CA 1
ATOM 2621 C C . MET B 1 76 ? -17.682 25.055 -5.767 1.00 5.36 199 MET B C 1
ATOM 2622 O O . MET B 1 76 ? -18.650 24.354 -6.068 1.00 5.24 199 MET B O 1
ATOM 2627 N N . VAL B 1 77 ? -17.358 26.146 -6.451 1.00 5.02 200 VAL B N 1
ATOM 2628 C CA . VAL B 1 77 ? -18.050 26.496 -7.691 1.00 4.74 200 VAL B CA 1
ATOM 2629 C C . VAL B 1 77 ? -17.021 26.809 -8.773 1.00 4.56 200 VAL B C 1
ATOM 2630 O O . VAL B 1 77 ? -16.033 27.495 -8.525 1.00 4.54 200 VAL B O 1
ATOM 2634 N N . SER B 1 78 ? -17.264 26.284 -9.966 1.00 4.47 201 SER B N 1
ATOM 2635 C CA . SER B 1 78 ? -16.393 26.509 -11.116 1.00 4.40 201 SER B CA 1
ATOM 2636 C C . SER B 1 78 ? -16.905 27.654 -11.989 1.00 4.48 201 SER B C 1
ATOM 2637 O O . SER B 1 78 ? -18.103 27.794 -12.203 1.00 4.43 201 SER B O 1
ATOM 2640 N N . LEU B 1 79 ? -15.973 28.475 -12.466 1.00 4.50 202 LEU B N 1
ATOM 2641 C CA . LEU B 1 79 ? -16.293 29.689 -13.208 1.00 4.67 202 LEU B CA 1
ATOM 2642 C C . LEU B 1 79 ? -16.056 29.477 -14.687 1.00 4.79 202 LEU B C 1
ATOM 2643 O O . LEU B 1 79 ? -14.992 29.005 -15.089 1.00 4.68 202 LEU B O 1
ATOM 2648 N N . GLY B 1 80 ? -17.052 29.842 -15.487 1.00 5.14 203 GLY B N 1
ATOM 2649 C CA . GLY B 1 80 ? -16.899 29.900 -16.937 1.00 5.52 203 GLY B CA 1
ATOM 2650 C C . GLY B 1 80 ? -17.469 28.705 -17.668 1.00 5.86 203 GLY B C 1
ATOM 2651 O O . GLY B 1 80 ? -18.650 28.685 -18.021 1.00 6.18 203 GLY B O 1
ATOM 2652 N N . GLY B 1 81 ? -16.622 27.706 -17.896 1.00 6.15 204 GLY B N 1
ATOM 2653 C CA . GLY B 1 81 ? -16.972 26.576 -18.733 1.00 6.56 204 GLY B CA 1
ATOM 2654 C C . GLY B 1 81 ? -16.938 26.945 -20.204 1.00 7.08 204 GLY B C 1
ATOM 2655 O O . GLY B 1 81 ? -16.449 28.001 -20.586 1.00 6.96 204 GLY B O 1
ATOM 2656 N N . ASP B 1 82 ? -17.468 26.059 -21.036 1.00 7.60 205 ASP B N 1
ATOM 2657 C CA . ASP B 1 82 ? -17.347 26.197 -22.484 1.00 8.21 205 ASP B CA 1
ATOM 2658 C C . ASP B 1 82 ? -18.345 27.221 -23.035 1.00 8.48 205 ASP B C 1
ATOM 2659 O O . ASP B 1 82 ? -17.956 28.187 -23.697 1.00 7.74 205 ASP B O 1
ATOM 2664 N N . THR B 1 83 ? -19.633 27.015 -22.761 1.00 9.04 206 THR B N 1
ATOM 2665 C CA . THR B 1 83 ? -20.684 27.802 -23.413 1.00 9.74 206 THR B CA 1
ATOM 2666 C C . THR B 1 83 ? -21.767 28.326 -22.465 1.00 10.08 206 THR B C 1
ATOM 2667 O O . THR B 1 83 ? -21.940 27.834 -21.354 1.00 9.97 206 THR B O 1
ATOM 2671 N N . ILE B 1 84 ? -22.470 29.353 -22.943 1.00 10.62 207 ILE B N 1
ATOM 2672 C CA . ILE B 1 84 ? -23.623 29.943 -22.269 1.00 11.27 207 ILE B CA 1
ATOM 2673 C C . ILE B 1 84 ? -24.700 30.042 -23.346 1.00 11.75 207 ILE B C 1
ATOM 2674 O O . ILE B 1 84 ? -24.520 30.749 -24.331 1.00 11.72 207 ILE B O 1
ATOM 2679 N N . SER B 1 85 ? -25.788 29.298 -23.183 1.00 12.16 208 SER B N 1
ATOM 2680 C CA . SER B 1 85 ? -26.838 29.227 -24.206 1.00 12.86 208 SER B CA 1
ATOM 2681 C C . SER B 1 85 ? -26.247 28.942 -25.596 1.00 12.97 208 SER B C 1
ATOM 2682 O O . SER B 1 85 ? -26.671 29.534 -26.589 1.00 14.01 208 SER B O 1
ATOM 2685 N N . GLY B 1 86 ? -25.261 28.050 -25.655 1.00 12.55 209 GLY B N 1
ATOM 2686 C CA . GLY B 1 86 ? -24.587 27.691 -26.913 1.00 12.46 209 GLY B CA 1
ATOM 2687 C C . GLY B 1 86 ? -23.463 28.593 -27.419 1.00 12.17 209 GLY B C 1
ATOM 2688 O O . GLY B 1 86 ? -22.741 28.210 -28.352 1.00 13.51 209 GLY B O 1
ATOM 2689 N N . SER B 1 87 ? -23.315 29.781 -26.826 1.00 11.28 210 SER B N 1
ATOM 2690 C CA . SER B 1 87 ? -22.310 30.770 -27.232 1.00 10.54 210 SER B CA 1
ATOM 2691 C C . SER B 1 87 ? -21.051 30.561 -26.405 1.00 9.55 210 SER B C 1
ATOM 2692 O O . SER B 1 87 ? -21.161 30.337 -25.209 1.00 9.72 210 SER B O 1
ATOM 2695 N N . PRO B 1 88 ? -19.854 30.660 -27.023 1.00 8.36 211 PRO B N 1
ATOM 2696 C CA . PRO B 1 88 ? -18.653 30.513 -26.197 1.00 7.92 211 PRO B CA 1
ATOM 2697 C C . PRO B 1 88 ? -18.570 31.538 -25.066 1.00 7.20 211 PRO B C 1
ATOM 2698 O O . PRO B 1 88 ? -18.862 32.721 -25.266 1.00 7.09 211 PRO B O 1
ATOM 2702 N N . VAL B 1 89 ? -18.178 31.078 -23.880 1.00 6.75 212 VAL B N 1
ATOM 2703 C CA . VAL B 1 89 ? -17.975 31.977 -22.744 1.00 6.44 212 VAL B CA 1
ATOM 2704 C C . VAL B 1 89 ? -16.620 32.655 -22.913 1.00 6.30 212 VAL B C 1
ATOM 2705 O O . VAL B 1 89 ? -15.597 32.175 -22.432 1.00 6.38 212 VAL B O 1
ATOM 2709 N N . GLN B 1 90 ? -16.604 33.772 -23.637 1.00 5.96 213 GLN B N 1
ATOM 2710 C CA . GLN B 1 90 ? -15.389 34.557 -23.787 1.00 5.94 213 GLN B CA 1
ATOM 2711 C C . GLN B 1 90 ? -15.162 35.369 -22.517 1.00 5.87 213 GLN B C 1
ATOM 2712 O O . GLN B 1 90 ? -16.023 36.148 -22.115 1.00 5.88 213 GLN B O 1
ATOM 2718 N N . PHE B 1 91 ? -13.992 35.228 -21.903 1.00 5.88 214 PHE B N 1
ATOM 2719 C CA . PHE B 1 91 ? -13.663 36.090 -20.784 1.00 5.99 214 PHE B CA 1
ATOM 2720 C C . PHE B 1 91 ? -13.594 37.525 -21.283 1.00 6.34 214 PHE B C 1
ATOM 2721 O O . PHE B 1 91 ? -12.917 37.807 -22.271 1.00 6.19 214 PHE B O 1
ATOM 2729 N N . THR B 1 92 ? -14.265 38.431 -20.589 1.00 6.84 215 THR B N 1
ATOM 2730 C CA . THR B 1 92 ? -14.214 39.826 -20.982 1.00 7.44 215 THR B CA 1
ATOM 2731 C C . THR B 1 92 ? -14.455 40.762 -19.803 1.00 7.38 215 THR B C 1
ATOM 2732 O O . THR B 1 92 ? -15.309 40.515 -18.947 1.00 7.31 215 THR B O 1
ATOM 2736 N N . ALA B 1 93 ? -13.664 41.831 -19.767 1.00 7.44 216 ALA B N 1
ATOM 2737 C CA . ALA B 1 93 ? -13.730 42.819 -18.695 1.00 7.55 216 ALA B CA 1
ATOM 2738 C C . ALA B 1 93 ? -13.794 44.223 -19.265 1.00 7.85 216 ALA B C 1
ATOM 2739 O O . ALA B 1 93 ? -13.022 44.576 -20.161 1.00 8.44 216 ALA B O 1
ATOM 2741 N N . THR B 1 94 ? -14.687 45.039 -18.717 1.00 8.00 217 THR B N 1
ATOM 2742 C CA . THR B 1 94 ? -14.766 46.443 -19.098 1.00 8.01 217 THR B CA 1
ATOM 2743 C C . THR B 1 94 ? -13.479 47.141 -18.687 1.00 7.82 217 THR B C 1
ATOM 2744 O O . THR B 1 94 ? -12.919 47.955 -19.441 1.00 8.14 217 THR B O 1
ATOM 2748 N N . SER B 1 95 ? -13.057 46.840 -17.466 1.00 7.36 218 SER B N 1
ATOM 2749 C CA . SER B 1 95 ? -11.762 47.223 -16.927 1.00 7.17 218 SER B CA 1
ATOM 2750 C C . SER B 1 95 ? -11.406 46.163 -15.902 1.00 6.94 218 SER B C 1
ATOM 2751 O O . SER B 1 95 ? -12.287 45.486 -15.383 1.00 6.86 218 SER B O 1
ATOM 2754 N N . VAL B 1 96 ? -10.132 46.045 -15.584 1.00 6.84 219 VAL B N 1
ATOM 2755 C CA . VAL B 1 96 ? -9.685 45.091 -14.581 1.00 6.60 219 VAL B CA 1
ATOM 2756 C C . VAL B 1 96 ? -10.357 45.396 -13.238 1.00 6.40 219 VAL B C 1
ATOM 2757 O O . VAL B 1 96 ? -10.902 44.493 -12.593 1.00 6.29 219 VAL B O 1
ATOM 2761 N N . SER B 1 97 ? -10.318 46.661 -12.814 1.00 5.94 220 SER B N 1
ATOM 2762 C CA . SER B 1 97 ? -10.828 47.004 -11.500 1.00 5.71 220 SER B CA 1
ATOM 2763 C C . SER B 1 97 ? -12.323 46.778 -11.384 1.00 5.51 220 SER B C 1
ATOM 2764 O O . SER B 1 97 ? -12.792 46.306 -10.346 1.00 5.53 220 SER B O 1
ATOM 2767 N N . SER B 1 98 ? -13.086 47.103 -12.425 1.00 5.25 221 SER B N 1
ATOM 2768 C CA . SER B 1 98 ? -14.534 46.911 -12.348 1.00 5.20 221 SER B CA 1
ATOM 2769 C C . SER B 1 98 ? -14.908 45.432 -12.385 1.00 5.05 221 SER B C 1
ATOM 2770 O O . SER B 1 98 ? -15.802 45.011 -11.658 1.00 5.03 221 SER B O 1
ATOM 2773 N N . TRP B 1 99 ? -14.228 44.651 -13.217 1.00 4.92 222 TRP B N 1
ATOM 2774 C CA . TRP B 1 99 ? -14.469 43.208 -13.242 1.00 4.75 222 TRP B CA 1
ATOM 2775 C C . TRP B 1 99 ? -14.165 42.592 -11.877 1.00 4.72 222 TRP B C 1
ATOM 2776 O O . TRP B 1 99 ? -14.971 41.841 -11.327 1.00 4.80 222 TRP B O 1
ATOM 2787 N N . VAL B 1 100 ? -13.008 42.930 -11.321 1.00 4.66 223 VAL B N 1
ATOM 2788 C CA . VAL B 1 100 ? -12.592 42.368 -10.050 1.00 4.57 223 VAL B CA 1
ATOM 2789 C C . VAL B 1 100 ? -13.599 42.743 -8.955 1.00 4.50 223 VAL B C 1
ATOM 2790 O O . VAL B 1 100 ? -14.005 41.898 -8.165 1.00 4.48 223 VAL B O 1
ATOM 2794 N N . ALA B 1 101 ? -14.040 44.000 -8.914 1.00 4.59 224 ALA B N 1
ATOM 2795 C CA . ALA B 1 101 ? -14.975 44.391 -7.865 1.00 4.65 224 ALA B CA 1
ATOM 2796 C C . ALA B 1 101 ? -16.283 43.626 -7.970 1.00 4.65 224 ALA B C 1
ATOM 2797 O O . ALA B 1 101 ? -16.825 43.173 -6.956 1.00 4.76 224 ALA B O 1
ATOM 2799 N N . ASN B 1 102 ? -16.778 43.450 -9.192 1.00 4.66 225 ASN B N 1
ATOM 2800 C CA . ASN B 1 102 ? -18.013 42.705 -9.400 1.00 4.64 225 ASN B CA 1
ATOM 2801 C C . ASN B 1 102 ? -17.852 41.213 -9.122 1.00 4.58 225 ASN B C 1
ATOM 2802 O O . ASN B 1 102 ? -18.776 40.581 -8.603 1.00 4.56 225 ASN B O 1
ATOM 2807 N N . ALA B 1 103 ? -16.690 40.662 -9.471 1.00 4.55 226 ALA B N 1
ATOM 2808 C CA . ALA B 1 103 ? -16.437 39.225 -9.291 1.00 4.59 226 ALA B CA 1
ATOM 2809 C C . ALA B 1 103 ? -16.281 38.885 -7.814 1.00 4.64 226 ALA B C 1
ATOM 2810 O O . ALA B 1 103 ? -16.880 37.931 -7.316 1.00 4.66 226 ALA B O 1
ATOM 2812 N N . VAL B 1 104 ? -15.460 39.657 -7.102 1.00 4.66 227 VAL B N 1
ATOM 2813 C CA . VAL B 1 104 ? -15.285 39.410 -5.676 1.00 4.70 227 VAL B CA 1
ATOM 2814 C C . VAL B 1 104 ? -16.621 39.530 -4.944 1.00 4.68 227 VAL B C 1
ATOM 2815 O O . VAL B 1 104 ? -16.958 38.675 -4.129 1.00 4.64 227 VAL B O 1
ATOM 2819 N N . SER B 1 105 ? -17.362 40.599 -5.206 1.00 4.70 228 SER B N 1
ATOM 2820 C CA . SER B 1 105 ? -18.623 40.830 -4.520 1.00 4.71 228 SER B CA 1
ATOM 2821 C C . SER B 1 105 ? -19.691 39.798 -4.874 1.00 4.69 228 SER B C 1
ATOM 2822 O O . SER B 1 105 ? -20.294 39.206 -3.983 1.00 4.70 228 SER B O 1
ATOM 2825 N N . SER B 1 106 ? -19.912 39.563 -6.162 1.00 4.64 229 SER B N 1
ATOM 2826 C CA . SER B 1 106 ? -20.952 38.610 -6.588 1.00 4.64 229 SER B CA 1
ATOM 2827 C C . SER B 1 106 ? -20.640 37.186 -6.152 1.00 4.72 229 SER B C 1
ATOM 2828 O O . SER B 1 106 ? -21.539 36.472 -5.723 1.00 4.77 229 SER B O 1
ATOM 2831 N N . LEU B 1 107 ? -19.379 36.780 -6.221 1.00 4.75 230 LEU B N 1
ATOM 2832 C CA . LEU B 1 107 ? -19.029 35.429 -5.784 1.00 4.87 230 LEU B CA 1
ATOM 2833 C C . LEU B 1 107 ? -19.066 35.313 -4.276 1.00 4.89 230 LEU B C 1
ATOM 2834 O O . LEU B 1 107 ? -19.411 34.267 -3.766 1.00 4.94 230 LEU B O 1
ATOM 2839 N N . THR B 1 108 ? -18.733 36.384 -3.549 1.00 4.88 231 THR B N 1
ATOM 2840 C CA . THR B 1 108 ? -18.837 36.321 -2.094 1.00 4.92 231 THR B CA 1
ATOM 2841 C C . THR B 1 108 ? -20.302 36.120 -1.729 1.00 4.99 231 THR B C 1
ATOM 2842 O O . THR B 1 108 ? -20.628 35.309 -0.865 1.00 5.15 231 THR B O 1
ATOM 2846 N N . SER B 1 109 ? -21.194 36.862 -2.379 1.00 5.08 232 SER B N 1
ATOM 2847 C CA . SER B 1 109 ? -22.625 36.686 -2.134 1.00 5.20 232 SER B CA 1
ATOM 2848 C C . SER B 1 109 ? -23.065 35.251 -2.419 1.00 5.39 232 SER B C 1
ATOM 2849 O O . SER B 1 109 ? -23.792 34.653 -1.632 1.00 5.62 232 SER B O 1
ATOM 2852 N N . LEU B 1 110 ? -22.599 34.688 -3.533 1.00 5.58 233 LEU B N 1
ATOM 2853 C CA . LEU B 1 110 ? -22.993 33.347 -3.937 1.00 5.85 233 LEU B CA 1
ATOM 2854 C C . LEU B 1 110 ? -22.456 32.299 -2.975 1.00 5.79 233 LEU B C 1
ATOM 2855 O O . LEU B 1 110 ? -23.166 31.385 -2.570 1.00 5.67 233 LEU B O 1
ATOM 2860 N N . ILE B 1 111 ? -21.196 32.463 -2.595 1.00 5.89 234 ILE B N 1
ATOM 2861 C CA . ILE B 1 111 ? -20.537 31.557 -1.651 1.00 6.10 234 ILE B CA 1
ATOM 2862 C C . ILE B 1 111 ? -21.260 31.556 -0.303 1.00 6.34 234 ILE B C 1
ATOM 2863 O O . ILE B 1 111 ? -21.492 30.501 0.293 1.00 6.33 234 ILE B O 1
ATOM 2868 N N . ASN B 1 112 ? -21.661 32.734 0.153 1.00 6.59 235 ASN B N 1
ATOM 2869 C CA . ASN B 1 112 ? -22.393 32.816 1.401 1.00 7.14 235 ASN B CA 1
ATOM 2870 C C . ASN B 1 112 ? -23.781 32.228 1.309 1.00 7.32 235 ASN B C 1
ATOM 2871 O O . ASN B 1 112 ? -24.230 31.579 2.257 1.00 7.88 235 ASN B O 1
ATOM 2876 N N . GLN B 1 113 ? -24.441 32.420 0.171 1.00 7.41 236 GLN B N 1
ATOM 2877 C CA . GLN B 1 113 ? -25.793 31.893 -0.049 1.00 7.63 236 GLN B CA 1
ATOM 2878 C C . GLN B 1 113 ? -25.807 30.370 -0.110 1.00 7.31 236 GLN B C 1
ATOM 2879 O O . GLN B 1 113 ? -26.702 29.730 0.467 1.00 7.57 236 GLN B O 1
ATOM 2885 N N . TYR B 1 114 ? -24.836 29.804 -0.824 1.00 6.92 237 TYR B N 1
ATOM 2886 C CA . TYR B 1 114 ? -24.788 28.361 -1.070 1.00 6.81 237 TYR B CA 1
ATOM 2887 C C . TYR B 1 114 ? -23.858 27.604 -0.110 1.00 7.01 237 TYR B C 1
ATOM 2888 O O . TYR B 1 114 ? -23.677 26.396 -0.270 1.00 7.10 237 TYR B O 1
ATOM 2897 N N . HIS B 1 115 ? -23.294 28.281 0.895 1.00 7.21 238 HIS B N 1
ATOM 2898 C CA . HIS B 1 115 ? -22.444 27.607 1.894 1.00 7.47 238 HIS B CA 1
ATOM 2899 C C . HIS B 1 115 ? -21.215 26.965 1.251 1.00 6.81 238 HIS B C 1
ATOM 2900 O O . HIS B 1 115 ? -20.823 25.841 1.592 1.00 6.95 238 HIS B O 1
ATOM 2907 N N . LEU B 1 116 ? -20.607 27.678 0.311 1.00 6.10 239 LEU B N 1
ATOM 2908 C CA . LEU B 1 116 ? -19.501 27.122 -0.463 1.00 5.76 239 LEU B CA 1
ATOM 2909 C C . LEU B 1 116 ? -18.147 27.358 0.203 1.00 5.54 239 LEU B C 1
ATOM 2910 O O . LEU B 1 116 ? -18.023 28.146 1.162 1.00 5.62 239 LEU B O 1
ATOM 2915 N N . ASP B 1 117 ? -17.135 26.671 -0.326 1.00 5.33 240 ASP B N 1
ATOM 2916 C CA . ASP B 1 117 ? -15.802 26.646 0.247 1.00 5.28 240 ASP B CA 1
ATOM 2917 C C . ASP B 1 117 ? -14.699 27.163 -0.644 1.00 5.12 240 ASP B C 1
ATOM 2918 O O . ASP B 1 117 ? -13.554 27.269 -0.202 1.00 5.19 240 ASP B O 1
ATOM 2923 N N . GLY B 1 118 ? -15.014 27.476 -1.896 1.00 5.00 241 GLY B N 1
ATOM 2924 C CA . GLY B 1 118 ? -13.965 27.813 -2.836 1.00 4.90 241 GLY B CA 1
ATOM 2925 C C . GLY B 1 118 ? -14.434 27.985 -4.248 1.00 4.73 241 GLY B C 1
ATOM 2926 O O . GLY B 1 118 ? -15.615 27.787 -4.566 1.00 4.79 241 GLY B O 1
ATOM 2927 N N . ILE B 1 119 ? -13.483 28.351 -5.103 1.00 4.69 242 ILE B N 1
ATOM 2928 C CA . ILE B 1 119 ? -13.744 28.564 -6.517 1.00 4.57 242 ILE B CA 1
ATOM 2929 C C . ILE B 1 119 ? -12.708 27.862 -7.380 1.00 4.51 242 ILE B C 1
ATOM 2930 O O . ILE B 1 119 ? -11.546 27.688 -6.974 1.00 4.41 242 ILE B O 1
ATOM 2935 N N . ASP B 1 120 ? -13.158 27.497 -8.571 1.00 4.41 243 ASP B N 1
ATOM 2936 C CA . ASP B 1 120 ? -12.359 26.844 -9.590 1.00 4.43 243 ASP B CA 1
ATOM 2937 C C . ASP B 1 120 ? -12.443 27.690 -10.866 1.00 4.45 243 ASP B C 1
ATOM 2938 O O . ASP B 1 120 ? -13.533 28.071 -11.294 1.00 4.54 243 ASP B O 1
ATOM 2943 N N . ILE B 1 121 ? -11.292 27.977 -11.464 1.00 4.46 244 ILE B N 1
ATOM 2944 C CA . ILE B 1 121 ? -11.223 28.827 -12.673 1.00 4.47 244 ILE B CA 1
ATOM 2945 C C . ILE B 1 121 ? -11.192 27.960 -13.924 1.00 4.70 244 ILE B C 1
ATOM 2946 O O . ILE B 1 121 ? -10.226 27.239 -14.158 1.00 4.70 244 ILE B O 1
ATOM 2951 N N . ASP B 1 122 ? -12.251 28.049 -14.729 1.00 4.85 245 ASP B N 1
ATOM 2952 C CA . ASP B 1 122 ? -12.404 27.173 -15.884 1.00 5.27 245 ASP B CA 1
ATOM 2953 C C . ASP B 1 122 ? -12.838 27.937 -17.136 1.00 5.37 245 ASP B C 1
ATOM 2954 O O . ASP B 1 122 ? -13.679 27.458 -17.912 1.00 5.24 245 ASP B O 1
ATOM 2959 N N . TYR B 1 123 ? -12.246 29.108 -17.347 1.00 5.63 246 TYR B N 1
ATOM 2960 C CA . TYR B 1 123 ? -12.424 29.818 -18.614 1.00 5.89 246 TYR B CA 1
ATOM 2961 C C . TYR B 1 123 ? -11.561 29.166 -19.689 1.00 6.43 246 TYR B C 1
ATOM 2962 O O . TYR B 1 123 ? -10.431 28.731 -19.419 1.00 6.22 246 TYR B O 1
ATOM 2971 N N . GLU B 1 124 ? -12.069 29.094 -20.917 1.00 7.14 247 GLU B N 1
ATOM 2972 C CA . GLU B 1 124 ? -11.264 28.547 -22.006 1.00 8.08 247 GLU B CA 1
ATOM 2973 C C . GLU B 1 124 ? -11.242 29.384 -23.278 1.00 7.84 247 GLU B C 1
ATOM 2974 O O . GLU B 1 124 ? -10.533 29.033 -24.231 1.00 8.54 247 GLU B O 1
ATOM 2980 N N . HIS B 1 125 ? -11.996 30.479 -23.309 1.00 7.49 248 HIS B N 1
ATOM 2981 C CA . HIS B 1 125 ? -12.103 31.315 -24.514 1.00 7.17 248 HIS B CA 1
ATOM 2982 C C . HIS B 1 125 ? -11.538 32.698 -24.245 1.00 6.84 248 HIS B C 1
ATOM 2983 O O . HIS B 1 125 ? -12.019 33.418 -23.366 1.00 6.59 248 HIS B O 1
ATOM 2990 N N . PHE B 1 126 ? -10.502 33.051 -25.006 1.00 6.74 249 PHE B N 1
ATOM 2991 C CA . PHE B 1 126 ? -9.654 34.198 -24.712 1.00 6.64 249 PHE B CA 1
ATOM 2992 C C . PHE B 1 126 ? -9.468 35.130 -25.899 1.00 6.80 249 PHE B C 1
ATOM 2993 O O . PHE B 1 126 ? -8.456 35.816 -26.001 1.00 7.12 249 PHE B O 1
ATOM 3001 N N . ASP B 1 127 ? -10.465 35.198 -26.771 1.00 7.07 250 ASP B N 1
ATOM 3002 C CA . ASP B 1 127 ? -10.364 36.084 -27.922 1.00 7.28 250 ASP B CA 1
ATOM 3003 C C . ASP B 1 127 ? -10.606 37.543 -27.582 1.00 7.53 250 ASP B C 1
ATOM 3004 O O . ASP B 1 127 ? -10.198 38.409 -28.354 1.00 7.39 250 ASP B O 1
ATOM 3009 N N . GLN B 1 128 ? -11.276 37.815 -26.454 1.00 7.75 251 GLN B N 1
ATOM 3010 C CA . GLN B 1 128 ? -11.755 39.157 -26.102 1.00 8.06 251 GLN B CA 1
ATOM 3011 C C . GLN B 1 128 ? -11.002 39.798 -24.932 1.00 7.93 251 GLN B C 1
ATOM 3012 O O . GLN B 1 128 ? -11.367 40.876 -24.468 1.00 8.32 251 GLN B O 1
ATOM 3018 N N . VAL B 1 129 ? -9.945 39.141 -24.466 1.00 7.67 252 VAL B N 1
ATOM 3019 C CA . VAL B 1 129 ? -9.137 39.650 -23.366 1.00 7.57 252 VAL B CA 1
ATOM 3020 C C . VAL B 1 129 ? -7.662 39.326 -23.596 1.00 7.59 252 VAL B C 1
ATOM 3021 O O . VAL B 1 129 ? -7.336 38.279 -24.157 1.00 7.63 252 VAL B O 1
ATOM 3025 N N . SER B 1 130 ? -6.770 40.201 -23.137 1.00 7.70 253 SER B N 1
ATOM 3026 C CA . SER B 1 130 ? -5.345 39.899 -23.162 1.00 7.66 253 SER B CA 1
ATOM 3027 C C . SER B 1 130 ? -5.005 38.945 -22.020 1.00 7.46 253 SER B C 1
ATOM 3028 O O . SER B 1 130 ? -5.697 38.885 -20.998 1.00 7.03 253 SER B O 1
ATOM 3031 N N . THR B 1 131 ? -3.943 38.183 -22.194 1.00 7.54 254 THR B N 1
ATOM 3032 C CA . THR B 1 131 ? -3.538 37.257 -21.150 1.00 7.57 254 THR B CA 1
ATOM 3033 C C . THR B 1 131 ? -3.191 37.996 -19.854 1.00 7.52 254 THR B C 1
ATOM 3034 O O . THR B 1 131 ? -3.560 37.558 -18.765 1.00 7.19 254 THR B O 1
ATOM 3038 N N . SER B 1 132 ? -2.505 39.132 -19.957 1.00 7.38 255 SER B N 1
ATOM 3039 C CA . SER B 1 132 ? -2.188 39.914 -18.753 1.00 7.33 255 SER B CA 1
ATOM 3040 C C . SER B 1 132 ? -3.445 40.386 -18.010 1.00 6.92 255 SER B C 1
ATOM 3041 O O . SER B 1 132 ? -3.487 40.326 -16.784 1.00 6.91 255 SER B O 1
ATOM 3044 N N . THR B 1 133 ? -4.464 40.826 -18.750 1.00 6.54 256 THR B N 1
ATOM 3045 C CA . THR B 1 133 ? -5.711 41.276 -18.135 1.00 6.45 256 THR B CA 1
ATOM 3046 C C . THR B 1 133 ? -6.413 40.110 -17.452 1.00 5.92 256 THR B C 1
ATOM 3047 O O . THR B 1 133 ? -6.883 40.244 -16.318 1.00 5.66 256 THR B O 1
ATOM 3051 N N . PHE B 1 134 ? -6.453 38.954 -18.118 1.00 5.54 257 PHE B N 1
ATOM 3052 C CA . PHE B 1 134 ? -7.085 37.769 -17.542 1.00 5.28 257 PHE B CA 1
ATOM 3053 C C . PHE B 1 134 ? -6.395 37.365 -16.240 1.00 5.13 257 PHE B C 1
ATOM 3054 O O . PHE B 1 134 ? -7.054 37.150 -15.205 1.00 5.02 257 PHE B O 1
ATOM 3062 N N . VAL B 1 135 ? -5.067 37.303 -16.281 1.00 5.00 258 VAL B N 1
ATOM 3063 C CA . VAL B 1 135 ? -4.282 36.923 -15.094 1.00 5.02 258 VAL B CA 1
ATOM 3064 C C . VAL B 1 135 ? -4.487 37.908 -13.932 1.00 4.91 258 VAL B C 1
ATOM 3065 O O . VAL B 1 135 ? -4.674 37.505 -12.780 1.00 4.98 258 VAL B O 1
ATOM 3069 N N . SER B 1 136 ? -4.485 39.198 -14.245 1.00 4.78 259 SER B N 1
ATOM 3070 C CA . SER B 1 136 ? -4.705 40.221 -13.238 1.00 4.71 259 SER B CA 1
ATOM 3071 C C . SER B 1 136 ? -6.077 40.056 -12.601 1.00 4.65 259 SER B C 1
ATOM 3072 O O . SER B 1 136 ? -6.203 40.074 -11.381 1.00 4.73 259 SER B O 1
ATOM 3075 N N . CYS B 1 137 ? -7.103 39.875 -13.432 1.00 4.60 260 CYS B N 1
ATOM 3076 C CA . CYS B 1 137 ? -8.477 39.716 -12.932 1.00 4.56 260 CYS B CA 1
ATOM 3077 C C . CYS B 1 137 ? -8.597 38.518 -11.993 1.00 4.61 260 CYS B C 1
ATOM 3078 O O . CYS B 1 137 ? -9.091 38.632 -10.862 1.00 4.61 260 CYS B O 1
ATOM 3081 N N . ILE B 1 138 ? -8.145 37.364 -12.472 1.00 4.57 261 ILE B N 1
ATOM 3082 C CA . ILE B 1 138 ? -8.302 36.129 -11.723 1.00 4.56 261 ILE B CA 1
ATOM 3083 C C . ILE B 1 138 ? -7.401 36.081 -10.490 1.00 4.64 261 ILE B C 1
ATOM 3084 O O . ILE B 1 138 ? -7.830 35.648 -9.423 1.00 4.76 261 ILE B O 1
ATOM 3089 N N . GLY B 1 139 ? -6.157 36.518 -10.636 1.00 4.81 262 GLY B N 1
ATOM 3090 C CA . GLY B 1 139 ? -5.244 36.559 -9.509 1.00 4.87 262 GLY B CA 1
ATOM 3091 C C . GLY B 1 139 ? -5.760 37.449 -8.388 1.00 4.98 262 GLY B C 1
ATOM 3092 O O . GLY B 1 139 ? -5.735 37.068 -7.211 1.00 5.01 262 GLY B O 1
ATOM 3093 N N . GLN B 1 140 ? -6.252 38.631 -8.738 1.00 5.09 263 GLN B N 1
ATOM 3094 C CA . GLN B 1 140 ? -6.832 39.531 -7.734 1.00 5.35 263 GLN B CA 1
ATOM 3095 C C . GLN B 1 140 ? -8.091 38.966 -7.103 1.00 5.11 263 GLN B C 1
ATOM 3096 O O . GLN B 1 140 ? -8.292 39.093 -5.897 1.00 5.03 263 GLN B O 1
ATOM 3102 N N . LEU B 1 141 ? -8.952 38.359 -7.914 1.00 4.87 264 LEU B N 1
ATOM 3103 C CA . LEU B 1 141 ? -10.151 37.680 -7.407 1.00 4.84 264 LEU B CA 1
ATOM 3104 C C . LEU B 1 141 ? -9.798 36.638 -6.338 1.00 4.92 264 LEU B C 1
ATOM 3105 O O . LEU B 1 141 ? -10.361 36.631 -5.241 1.00 4.87 264 LEU B O 1
ATOM 3110 N N . ILE B 1 142 ? -8.898 35.728 -6.676 1.00 5.00 265 ILE B N 1
ATOM 3111 C CA . ILE B 1 142 ? -8.525 34.673 -5.735 1.00 5.18 265 ILE B CA 1
ATOM 3112 C C . ILE B 1 142 ? -7.872 35.262 -4.491 1.00 5.39 265 ILE B C 1
ATOM 3113 O O . ILE B 1 142 ? -8.180 34.875 -3.370 1.00 5.18 265 ILE B O 1
ATOM 3118 N N . THR B 1 143 ? -6.953 36.194 -4.707 1.00 5.83 266 THR B N 1
ATOM 3119 C CA . THR B 1 143 ? -6.224 36.801 -3.606 1.00 6.18 266 THR B CA 1
ATOM 3120 C C . THR B 1 143 ? -7.163 37.493 -2.618 1.00 6.50 266 THR B C 1
ATOM 3121 O O . THR B 1 143 ? -7.032 37.315 -1.393 1.00 6.35 266 THR B O 1
ATOM 3125 N N . GLN B 1 144 ? -8.120 38.256 -3.136 1.00 6.82 267 GLN B N 1
ATOM 3126 C CA . GLN B 1 144 ? -9.093 38.933 -2.282 1.00 7.28 267 GLN B CA 1
ATOM 3127 C C . GLN B 1 144 ? -10.025 37.955 -1.568 1.00 7.13 267 GLN B C 1
ATOM 3128 O O . GLN B 1 144 ? -10.297 38.126 -0.385 1.00 6.94 267 GLN B O 1
ATOM 3134 N N . LEU B 1 145 ? -10.524 36.930 -2.261 1.00 6.99 268 LEU B N 1
ATOM 3135 C CA . LEU B 1 145 ? -11.413 35.964 -1.591 1.00 7.02 268 LEU B CA 1
ATOM 3136 C C . LEU B 1 145 ? -10.673 35.225 -0.457 1.00 7.14 268 LEU B C 1
ATOM 3137 O O . LEU B 1 145 ? -11.266 34.919 0.579 1.00 7.28 268 LEU B O 1
ATOM 3142 N N . LYS B 1 146 ? -9.387 34.935 -0.650 1.00 7.23 269 LYS B N 1
ATOM 3143 C CA . LYS B 1 146 ? -8.568 34.336 0.415 1.00 7.49 269 LYS B CA 1
ATOM 3144 C C . LYS B 1 146 ? -8.332 35.329 1.552 1.00 7.87 269 LYS B C 1
ATOM 3145 O O . LYS B 1 146 ? -8.478 34.974 2.728 1.00 8.10 269 LYS B O 1
ATOM 3151 N N . ALA B 1 147 ? -7.994 36.568 1.210 1.00 8.35 270 ALA B N 1
ATOM 3152 C CA . ALA B 1 147 ? -7.681 37.567 2.241 1.00 8.74 270 ALA B CA 1
ATOM 3153 C C . ALA B 1 147 ? -8.905 37.895 3.092 1.00 9.11 270 ALA B C 1
ATOM 3154 O O . ALA B 1 147 ? -8.789 38.157 4.303 1.00 9.46 270 ALA B O 1
ATOM 3156 N N . ASN B 1 148 ? -10.070 37.885 2.453 1.00 9.36 271 ASN B N 1
ATOM 3157 C CA . ASN B 1 148 ? -11.337 38.211 3.103 1.00 9.85 271 ASN B CA 1
ATOM 3158 C C . ASN B 1 148 ? -11.896 37.008 3.867 1.00 10.17 271 ASN B C 1
ATOM 3159 O O . ASN B 1 148 ? -12.973 37.115 4.441 1.00 10.49 271 ASN B O 1
ATOM 3164 N N . ASN B 1 149 ? -11.191 35.868 3.845 1.00 10.57 272 ASN B N 1
ATOM 3165 C CA . ASN B 1 149 ? -11.611 34.646 4.544 1.00 11.04 272 ASN B CA 1
ATOM 3166 C C . ASN B 1 149 ? -12.925 34.082 4.026 1.00 10.13 272 ASN B C 1
ATOM 3167 O O . ASN B 1 149 ? -13.708 33.492 4.775 1.00 10.78 272 ASN B O 1
ATOM 3172 N N . VAL B 1 150 ? -13.148 34.246 2.728 1.00 8.85 273 VAL B N 1
ATOM 3173 C CA . VAL B 1 150 ? -14.379 33.817 2.099 1.00 8.14 273 VAL B CA 1
ATOM 3174 C C . VAL B 1 150 ? -14.242 32.385 1.555 1.00 7.55 273 VAL B C 1
ATOM 3175 O O . VAL B 1 150 ? -15.246 31.660 1.469 1.00 7.77 273 VAL B O 1
ATOM 3179 N N . ILE B 1 151 ? -13.027 32.005 1.156 1.00 6.72 274 ILE B N 1
ATOM 3180 C CA . ILE B 1 151 ? -12.754 30.662 0.632 1.00 6.50 274 ILE B CA 1
ATOM 3181 C C . ILE B 1 151 ? -11.534 30.042 1.309 1.00 6.30 274 ILE B C 1
ATOM 3182 O O . ILE B 1 151 ? -10.620 30.755 1.755 1.00 6.54 274 ILE B O 1
ATOM 3187 N N . SER B 1 152 ? -11.534 28.706 1.384 1.00 6.15 275 SER B N 1
ATOM 3188 C CA . SER B 1 152 ? -10.389 27.930 1.825 1.00 5.91 275 SER B CA 1
ATOM 3189 C C . SER B 1 152 ? -9.639 27.266 0.655 1.00 5.67 275 SER B C 1
ATOM 3190 O O . SER B 1 152 ? -8.477 26.904 0.814 1.00 5.83 275 SER B O 1
ATOM 3193 N N . VAL B 1 153 ? -10.279 27.119 -0.510 1.00 5.30 276 VAL B N 1
ATOM 3194 C CA . VAL B 1 153 ? -9.634 26.415 -1.634 1.00 5.24 276 VAL B CA 1
ATOM 3195 C C . VAL B 1 153 ? -9.857 27.153 -2.940 1.00 5.12 276 VAL B C 1
ATOM 3196 O O . VAL B 1 153 ? -10.985 27.485 -3.266 1.00 5.23 276 VAL B O 1
ATOM 3200 N N . ALA B 1 154 ? -8.774 27.402 -3.665 1.00 4.98 277 ALA B N 1
ATOM 3201 C CA . ALA B 1 154 ? -8.846 27.942 -5.022 1.00 4.87 277 ALA B CA 1
ATOM 3202 C C . ALA B 1 154 ? -8.144 26.974 -5.970 1.00 4.84 277 ALA B C 1
ATOM 3203 O O . ALA B 1 154 ? -7.077 26.450 -5.650 1.00 4.91 277 ALA B O 1
ATOM 3205 N N . SER B 1 155 ? -8.745 26.742 -7.133 1.00 4.61 278 SER B N 1
ATOM 3206 C CA . SER B 1 155 ? -8.159 25.880 -8.160 1.00 4.55 278 SER B CA 1
ATOM 3207 C C . SER B 1 155 ? -8.295 26.481 -9.550 1.00 4.52 278 SER B C 1
ATOM 3208 O O . SER B 1 155 ? -9.075 27.416 -9.766 1.00 4.44 278 SER B O 1
ATOM 3211 N N . ILE B 1 156 ? -7.495 25.941 -10.465 1.00 4.56 279 ILE B N 1
ATOM 3212 C CA . ILE B 1 156 ? -7.550 26.270 -11.892 1.00 4.53 279 ILE B CA 1
ATOM 3213 C C . ILE B 1 156 ? -7.738 24.973 -12.663 1.00 4.60 279 ILE B C 1
ATOM 3214 O O . ILE B 1 156 ? -7.324 23.915 -12.199 1.00 4.54 279 ILE B O 1
ATOM 3219 N N . ALA B 1 157 ? -8.371 25.050 -13.832 1.00 4.66 280 ALA B N 1
ATOM 3220 C CA . ALA B 1 157 ? -8.672 23.848 -14.623 1.00 4.89 280 ALA B CA 1
ATOM 3221 C C . ALA B 1 157 ? -8.112 23.936 -16.047 1.00 5.06 280 ALA B C 1
ATOM 3222 O O . ALA B 1 157 ? -8.861 24.028 -17.012 1.00 5.22 280 ALA B O 1
ATOM 3224 N N . PRO B 1 158 ? -6.780 23.926 -16.177 1.00 5.22 281 PRO B N 1
ATOM 3225 C CA . PRO B 1 158 ? -6.166 24.105 -17.486 1.00 5.39 281 PRO B CA 1
ATOM 3226 C C . PRO B 1 158 ? -6.123 22.853 -18.361 1.00 5.69 281 PRO B C 1
ATOM 3227 O O . PRO B 1 158 ? -6.368 21.742 -17.904 1.00 5.53 281 PRO B O 1
ATOM 3231 N N . PHE B 1 159 ? -5.789 23.073 -19.623 1.00 6.18 282 PHE B N 1
ATOM 3232 C CA . PHE B 1 159 ? -5.421 22.032 -20.569 1.00 6.67 282 PHE B CA 1
ATOM 3233 C C . PHE B 1 159 ? -4.450 22.700 -21.553 1.00 6.78 282 PHE B C 1
ATOM 3234 O O . PHE B 1 159 ? -4.202 23.905 -21.461 1.00 6.50 282 PHE B O 1
ATOM 3242 N N . ASP B 1 160 ? -3.887 21.939 -22.486 1.00 6.96 283 ASP B N 1
ATOM 3243 C CA . ASP B 1 160 ? -2.770 22.483 -23.275 1.00 7.25 283 ASP B CA 1
ATOM 3244 C C . ASP B 1 160 ? -3.137 23.691 -24.139 1.00 7.39 283 ASP B C 1
ATOM 3245 O O . ASP B 1 160 ? -2.317 24.586 -24.326 1.00 7.49 283 ASP B O 1
ATOM 3250 N N . GLY B 1 161 ? -4.359 23.711 -24.663 1.00 7.69 284 GLY B N 1
ATOM 3251 C CA . GLY B 1 161 ? -4.817 24.817 -25.487 1.00 7.85 284 GLY B CA 1
ATOM 3252 C C . GLY B 1 161 ? -4.897 26.163 -24.787 1.00 8.06 284 GLY B C 1
ATOM 3253 O O . GLY B 1 161 ? -4.973 27.205 -25.446 1.00 8.70 284 GLY B O 1
ATOM 3254 N N . VAL B 1 162 ? -4.865 26.146 -23.457 1.00 7.80 285 VAL B N 1
ATOM 3255 C CA . VAL B 1 162 ? -4.894 27.380 -22.673 1.00 7.68 285 VAL B CA 1
ATOM 3256 C C . VAL B 1 162 ? -3.663 27.504 -21.764 1.00 7.77 285 VAL B C 1
ATOM 3257 O O . VAL B 1 162 ? -3.693 28.195 -20.750 1.00 7.55 285 VAL B O 1
ATOM 3261 N N . GLU B 1 163 ? -2.565 26.865 -22.169 1.00 7.84 286 GLU B N 1
ATOM 3262 C CA . GLU B 1 163 ? -1.321 26.864 -21.396 1.00 8.19 286 GLU B CA 1
ATOM 3263 C C . GLU B 1 163 ? -0.777 28.264 -21.119 1.00 8.07 286 GLU B C 1
ATOM 3264 O O . GLU B 1 163 ? -0.349 28.560 -19.995 1.00 7.59 286 GLU B O 1
ATOM 3270 N N . SER B 1 164 ? -0.771 29.121 -22.139 1.00 8.29 287 SER B N 1
ATOM 3271 C CA . SER B 1 164 ? -0.202 30.452 -21.976 1.00 8.68 287 SER B CA 1
ATOM 3272 C C . SER B 1 164 ? -0.880 31.229 -20.843 1.00 7.95 287 SER B C 1
ATOM 3273 O O . SER B 1 164 ? -0.216 31.848 -20.025 1.00 8.03 287 SER B O 1
ATOM 3276 N N . GLN B 1 165 ? -2.202 31.131 -20.778 1.00 7.26 288 GLN B N 1
ATOM 3277 C CA . GLN B 1 165 ? -2.990 31.859 -19.797 1.00 6.88 288 GLN B CA 1
ATOM 3278 C C . GLN B 1 165 ? -2.802 31.290 -18.399 1.00 6.45 288 GLN B C 1
ATOM 3279 O O . GLN B 1 165 ? -2.570 32.027 -17.445 1.00 6.18 288 GLN B O 1
ATOM 3285 N N . TYR B 1 166 ? -2.903 29.971 -18.274 1.00 6.08 289 TYR B N 1
ATOM 3286 C CA . TYR B 1 166 ? -2.929 29.372 -16.938 1.00 6.06 289 TYR B CA 1
ATOM 3287 C C . TYR B 1 166 ? -1.547 29.169 -16.316 1.00 6.22 289 TYR B C 1
ATOM 3288 O O . TYR B 1 166 ? -1.416 29.221 -15.095 1.00 6.15 289 TYR B O 1
ATOM 3297 N N . THR B 1 167 ? -0.511 28.956 -17.134 1.00 6.53 290 THR B N 1
ATOM 3298 C CA . THR B 1 167 ? 0.844 28.909 -16.574 1.00 6.84 290 THR B CA 1
ATOM 3299 C C . THR B 1 167 ? 1.264 30.294 -16.067 1.00 6.94 290 THR B C 1
ATOM 3300 O O . THR B 1 167 ? 1.960 30.421 -15.045 1.00 7.17 290 THR B O 1
ATOM 3304 N N . ALA B 1 168 ? 0.854 31.340 -16.780 1.00 6.91 291 ALA B N 1
ATOM 3305 C CA . ALA B 1 168 ? 1.124 32.701 -16.332 1.00 7.04 291 ALA B CA 1
ATOM 3306 C C . ALA B 1 168 ? 0.418 32.957 -15.002 1.00 6.91 291 ALA B C 1
ATOM 3307 O O . ALA B 1 168 ? 1.014 33.484 -14.063 1.00 7.17 291 ALA B O 1
ATOM 3309 N N . LEU B 1 169 ? -0.852 32.563 -14.918 1.00 6.91 292 LEU B N 1
ATOM 3310 C CA . LEU B 1 169 ? -1.615 32.705 -13.673 1.00 6.96 292 LEU B CA 1
ATOM 3311 C C . LEU B 1 169 ? -0.983 31.915 -12.524 1.00 7.17 292 LEU B C 1
ATOM 3312 O O . LEU B 1 169 ? -0.754 32.448 -11.429 1.00 7.18 292 LEU B O 1
ATOM 3317 N N . PHE B 1 170 ? -0.683 30.636 -12.765 1.00 7.30 293 PHE B N 1
ATOM 3318 C CA . PHE B 1 170 ? -0.174 29.795 -11.695 1.00 7.68 293 PHE B CA 1
ATOM 3319 C C . PHE B 1 170 ? 1.200 30.249 -11.211 1.00 8.56 293 PHE B C 1
ATOM 3320 O O . PHE B 1 170 ? 1.460 30.275 -10.014 1.00 9.11 293 PHE B O 1
ATOM 3328 N N . GLY B 1 171 ? 2.064 30.614 -12.148 1.00 9.54 294 GLY B N 1
ATOM 3329 C CA . GLY B 1 171 ? 3.431 31.025 -11.812 1.00 10.54 294 GLY B CA 1
ATOM 3330 C C . GLY B 1 171 ? 3.501 32.286 -10.967 1.00 11.70 294 GLY B C 1
ATOM 3331 O O . GLY B 1 171 ? 4.481 32.513 -10.265 1.00 13.32 294 GLY B O 1
ATOM 3332 N N . GLN B 1 172 ? 2.453 33.097 -11.056 1.00 12.29 295 GLN B N 1
ATOM 3333 C CA . GLN B 1 172 ? 2.353 34.381 -10.371 1.00 12.75 295 GLN B CA 1
ATOM 3334 C C . GLN B 1 172 ? 1.611 34.294 -9.024 1.00 11.87 295 GLN B C 1
ATOM 3335 O O . GLN B 1 172 ? 1.913 35.024 -8.076 1.00 12.17 295 GLN B O 1
ATOM 3341 N N . TYR B 1 173 ? 0.634 33.392 -8.949 1.00 10.51 296 TYR B N 1
ATOM 3342 C CA . TYR B 1 173 ? -0.282 33.306 -7.809 1.00 9.54 296 TYR B CA 1
ATOM 3343 C C . TYR B 1 173 ? -0.294 31.911 -7.173 1.00 9.45 296 TYR B C 1
ATOM 3344 O O . TYR B 1 173 ? -1.273 31.503 -6.542 1.00 9.09 296 TYR B O 1
ATOM 3353 N N . SER B 1 174 ? 0.822 31.195 -7.284 1.00 9.37 297 SER B N 1
ATOM 3354 C CA . SER B 1 174 ? 0.869 29.832 -6.767 1.00 9.50 297 SER B CA 1
ATOM 3355 C C . SER B 1 174 ? 0.591 29.781 -5.269 1.00 9.37 297 SER B C 1
ATOM 3356 O O . SER B 1 174 ? -0.006 28.822 -4.787 1.00 9.58 297 SER B O 1
ATOM 3359 N N . SER B 1 175 ? 0.950 30.826 -4.522 1.00 9.13 298 SER B N 1
ATOM 3360 C CA . SER B 1 175 ? 0.720 30.796 -3.081 1.00 9.24 298 SER B CA 1
ATOM 3361 C C . SER B 1 175 ? -0.756 30.800 -2.692 1.00 8.57 298 SER B C 1
ATOM 3362 O O . SER B 1 175 ? -1.090 30.375 -1.589 1.00 9.53 298 SER B O 1
ATOM 3365 N N . VAL B 1 176 ? -1.637 31.263 -3.581 1.00 7.80 299 VAL B N 1
ATOM 3366 C CA . VAL B 1 176 ? -3.075 31.246 -3.288 1.00 7.24 299 VAL B CA 1
ATOM 3367 C C . VAL B 1 176 ? -3.864 30.270 -4.151 1.00 6.86 299 VAL B C 1
ATOM 3368 O O . VAL B 1 176 ? -5.078 30.171 -3.997 1.00 6.87 299 VAL B O 1
ATOM 3372 N N . ILE B 1 177 ? -3.182 29.529 -5.032 1.00 6.44 300 ILE B N 1
ATOM 3373 C CA . ILE B 1 177 ? -3.842 28.515 -5.844 1.00 6.31 300 ILE B CA 1
ATOM 3374 C C . ILE B 1 177 ? -3.457 27.160 -5.285 1.00 6.02 300 ILE B C 1
ATOM 3375 O O . ILE B 1 177 ? -2.306 26.741 -5.392 1.00 6.23 300 ILE B O 1
ATOM 3380 N N . ASP B 1 178 ? -4.422 26.489 -4.675 1.00 5.81 301 ASP B N 1
ATOM 3381 C CA . ASP B 1 178 ? -4.152 25.264 -3.951 1.00 5.75 301 ASP B CA 1
ATOM 3382 C C . ASP B 1 178 ? -4.040 24.039 -4.833 1.00 5.49 301 ASP B C 1
ATOM 3383 O O . ASP B 1 178 ? -3.312 23.117 -4.496 1.00 5.63 301 ASP B O 1
ATOM 3388 N N . LEU B 1 179 ? -4.811 23.995 -5.915 1.00 5.21 302 LEU B N 1
ATOM 3389 C CA . LEU B 1 179 ? -4.949 22.773 -6.702 1.00 5.07 302 LEU B CA 1
ATOM 3390 C C . LEU B 1 179 ? -5.042 23.104 -8.168 1.00 4.99 302 LEU B C 1
ATOM 3391 O O . LEU B 1 179 ? -5.666 24.095 -8.550 1.00 4.95 302 LEU B O 1
ATOM 3396 N N . VAL B 1 180 ? -4.434 22.250 -8.982 1.00 4.97 303 VAL B N 1
ATOM 3397 C CA . VAL B 1 180 ? -4.473 22.381 -10.425 1.00 4.97 303 VAL B CA 1
ATOM 3398 C C . VAL B 1 180 ? -5.261 21.183 -10.966 1.00 4.91 303 VAL B C 1
ATOM 3399 O O . VAL B 1 180 ? -4.788 20.042 -10.963 1.00 4.88 303 VAL B O 1
ATOM 3403 N N . ASN B 1 181 ? -6.480 21.460 -11.412 1.00 4.89 304 ASN B N 1
ATOM 3404 C CA . ASN B 1 181 ? -7.374 20.473 -12.002 1.00 4.89 304 ASN B CA 1
ATOM 3405 C C . ASN B 1 181 ? -7.041 20.326 -13.499 1.00 4.93 304 ASN B C 1
ATOM 3406 O O . ASN B 1 181 ? -7.824 20.744 -14.369 1.00 4.72 304 ASN B O 1
ATOM 3411 N N . PHE B 1 182 ? -5.876 19.761 -13.810 1.00 4.96 305 PHE B N 1
ATOM 3412 C CA . PHE B 1 182 ? -5.478 19.632 -15.204 1.00 5.11 305 PHE B CA 1
ATOM 3413 C C . PHE B 1 182 ? -6.397 18.623 -15.898 1.00 5.19 305 PHE B C 1
ATOM 3414 O O . PHE B 1 182 ? -6.591 17.513 -15.401 1.00 5.11 305 PHE B O 1
ATOM 3422 N N . GLN B 1 183 ? -6.948 19.011 -17.047 1.00 5.36 306 GLN B N 1
ATOM 3423 C CA . GLN B 1 183 ? -7.923 18.185 -17.755 1.00 5.67 306 GLN B CA 1
ATOM 3424 C C . GLN B 1 183 ? -7.238 17.166 -18.652 1.00 5.78 306 GLN B C 1
ATOM 3425 O O . GLN B 1 183 ? -7.037 17.407 -19.845 1.00 5.74 306 GLN B O 1
ATOM 3431 N N . PHE B 1 184 ? -6.929 16.009 -18.094 1.00 5.95 307 PHE B N 1
ATOM 3432 C CA . PHE B 1 184 ? -6.258 14.954 -18.863 1.00 6.13 307 PHE B CA 1
ATOM 3433 C C . PHE B 1 184 ? -7.194 14.279 -19.877 1.00 6.72 307 PHE B C 1
ATOM 3434 O O . PHE B 1 184 ? -6.742 13.630 -20.833 1.00 7.07 307 PHE B O 1
ATOM 3442 N N . TYR B 1 185 ? -8.496 14.457 -19.688 1.00 7.13 308 TYR B N 1
ATOM 3443 C CA . TYR B 1 185 ? -9.478 13.964 -20.638 1.00 7.42 308 TYR B CA 1
ATOM 3444 C C . TYR B 1 185 ? -9.497 14.761 -21.939 1.00 8.12 308 TYR B C 1
ATOM 3445 O O . TYR B 1 185 ? -10.267 14.447 -22.856 1.00 8.32 308 TYR B O 1
ATOM 3454 N N . SER B 1 186 ? -8.643 15.784 -22.024 1.00 8.69 309 SER B N 1
ATOM 3455 C CA . SER B 1 186 ? -8.395 16.482 -23.278 1.00 9.34 309 SER B CA 1
ATOM 3456 C C . SER B 1 186 ? -7.572 15.621 -24.237 1.00 9.83 309 SER B C 1
ATOM 3457 O O . SER B 1 186 ? -7.520 15.924 -25.425 1.00 10.32 309 SER B O 1
ATOM 3460 N N . TYR B 1 187 ? -6.916 14.580 -23.723 1.00 10.01 310 TYR B N 1
ATOM 3461 C CA . TYR B 1 187 ? -6.074 13.716 -24.559 1.00 10.36 310 TYR B CA 1
ATOM 3462 C C . TYR B 1 187 ? -6.885 12.608 -25.231 1.00 11.14 310 TYR B C 1
ATOM 3463 O O . TYR B 1 187 ? -8.052 12.401 -24.913 1.00 11.28 310 TYR B O 1
ATOM 3472 N N . GLY B 1 188 ? -6.268 11.906 -26.179 1.00 12.08 311 GLY B N 1
ATOM 3473 C CA . GLY B 1 188 ? -7.004 10.961 -27.017 1.00 12.88 311 GLY B CA 1
ATOM 3474 C C . GLY B 1 188 ? -7.515 9.729 -26.292 1.00 13.30 311 GLY B C 1
ATOM 3475 O O . GLY B 1 188 ? -6.917 9.262 -25.317 1.00 13.38 311 GLY B O 1
ATOM 3476 N N . ALA B 1 189 ? -8.632 9.198 -26.793 1.00 14.19 312 ALA B N 1
ATOM 3477 C CA . ALA B 1 189 ? -9.234 7.963 -26.264 1.00 14.76 312 ALA B CA 1
ATOM 3478 C C . ALA B 1 189 ? -8.309 6.753 -26.307 1.00 15.34 312 ALA B C 1
ATOM 3479 O O . ALA B 1 189 ? -8.478 5.821 -25.526 1.00 16.02 312 ALA B O 1
ATOM 3481 N N . GLY B 1 190 ? -7.355 6.758 -27.234 1.00 15.70 313 GLY B N 1
ATOM 3482 C CA . GLY B 1 190 ? -6.383 5.674 -27.357 1.00 16.02 313 GLY B CA 1
ATOM 3483 C C . GLY B 1 190 ? -5.184 5.736 -26.423 1.00 16.17 313 GLY B C 1
ATOM 3484 O O . GLY B 1 190 ? -4.277 4.909 -26.528 1.00 17.54 313 GLY B O 1
ATOM 3485 N N . THR B 1 191 ? -5.163 6.709 -25.511 1.00 15.38 314 THR B N 1
ATOM 3486 C CA . THR B 1 191 ? -4.030 6.888 -24.606 1.00 14.65 314 THR B CA 1
ATOM 3487 C C . THR B 1 191 ? -3.844 5.684 -23.687 1.00 14.43 314 THR B C 1
ATOM 3488 O O . THR B 1 191 ? -4.763 5.288 -22.968 1.00 14.65 314 THR B O 1
ATOM 3492 N N . SER B 1 192 ? -2.648 5.096 -23.719 1.00 14.42 315 SER B N 1
ATOM 3493 C CA . SER B 1 192 ? -2.294 3.981 -22.837 1.00 14.49 315 SER B CA 1
ATOM 3494 C C . SER B 1 192 ? -1.957 4.469 -21.431 1.00 14.23 315 SER B C 1
ATOM 3495 O O . SER B 1 192 ? -1.782 5.666 -21.207 1.00 14.41 315 SER B O 1
ATOM 3498 N N . ALA B 1 193 ? -1.837 3.544 -20.486 1.00 14.22 316 ALA B N 1
ATOM 3499 C CA . ALA B 1 193 ? -1.512 3.907 -19.104 1.00 14.15 316 ALA B CA 1
ATOM 3500 C C . ALA B 1 193 ? -0.116 4.523 -19.003 1.00 14.06 316 ALA B C 1
ATOM 3501 O O . ALA B 1 193 ? 0.080 5.504 -18.280 1.00 13.71 316 ALA B O 1
ATOM 3503 N N . SER B 1 194 ? 0.846 3.965 -19.745 1.00 13.74 317 SER B N 1
ATOM 3504 C CA . SER B 1 194 ? 2.218 4.484 -19.722 1.00 13.89 317 SER B CA 1
ATOM 3505 C C . SER B 1 194 ? 2.291 5.858 -20.402 1.00 12.74 317 SER B C 1
ATOM 3506 O O . SER B 1 194 ? 3.009 6.746 -19.933 1.00 12.82 317 SER B O 1
ATOM 3509 N N . GLN B 1 195 ? 1.549 6.035 -21.490 1.00 12.18 318 GLN B N 1
ATOM 3510 C CA . GLN B 1 195 ? 1.416 7.347 -22.128 1.00 11.87 318 GLN B CA 1
ATOM 3511 C C . GLN B 1 195 ? 0.812 8.364 -21.154 1.00 11.02 318 GLN B C 1
ATOM 3512 O O . GLN B 1 195 ? 1.266 9.507 -21.068 1.00 10.77 318 GLN B O 1
ATOM 3518 N N . TYR B 1 196 ? -0.211 7.944 -20.420 1.00 10.09 319 TYR B N 1
ATOM 3519 C CA . TYR B 1 196 ? -0.856 8.849 -19.463 1.00 9.10 319 TYR B CA 1
ATOM 3520 C C . TYR B 1 196 ? 0.130 9.329 -18.398 1.00 8.98 319 TYR B C 1
ATOM 3521 O O . TYR B 1 196 ? 0.133 10.512 -18.028 1.00 8.43 319 TYR B O 1
ATOM 3530 N N . VAL B 1 197 ? 0.946 8.414 -17.895 1.00 8.84 320 VAL B N 1
ATOM 3531 C CA . VAL B 1 197 ? 1.953 8.758 -16.894 1.00 8.72 320 VAL B CA 1
ATOM 3532 C C . VAL B 1 197 ? 2.920 9.805 -17.472 1.00 8.66 320 VAL B C 1
ATOM 3533 O O . VAL B 1 197 ? 3.258 10.781 -16.799 1.00 8.30 320 VAL B O 1
ATOM 3537 N N A SER B 1 198 ? 3.349 9.615 -18.715 0.50 8.64 321 SER B N 1
ATOM 3538 N N B SER B 1 198 ? 3.357 9.604 -18.716 0.50 8.66 321 SER B N 1
ATOM 3539 C CA A SER B 1 198 ? 4.243 10.572 -19.352 0.50 8.63 321 SER B CA 1
ATOM 3540 C CA B SER B 1 198 ? 4.227 10.572 -19.380 0.50 8.67 321 SER B CA 1
ATOM 3541 C C A SER B 1 198 ? 3.569 11.942 -19.516 0.50 8.44 321 SER B C 1
ATOM 3542 C C B SER B 1 198 ? 3.549 11.934 -19.460 0.50 8.45 321 SER B C 1
ATOM 3543 O O A SER B 1 198 ? 4.182 12.984 -19.261 0.50 8.63 321 SER B O 1
ATOM 3544 O O B SER B 1 198 ? 4.133 12.956 -19.085 0.50 8.62 321 SER B O 1
ATOM 3549 N N . LEU B 1 199 ? 2.310 11.935 -19.942 1.00 8.25 322 LEU B N 1
ATOM 3550 C CA . LEU B 1 199 ? 1.539 13.179 -20.086 1.00 7.92 322 LEU B CA 1
ATOM 3551 C C . LEU B 1 199 ? 1.328 13.876 -18.745 1.00 7.46 322 LEU B C 1
ATOM 3552 O O . LEU B 1 199 ? 1.361 15.106 -18.672 1.00 7.34 322 LEU B O 1
ATOM 3557 N N . TYR B 1 200 ? 1.115 13.093 -17.689 1.00 7.22 323 TYR B N 1
ATOM 3558 C CA . TYR B 1 200 ? 0.997 13.657 -16.345 1.00 7.07 323 TYR B CA 1
ATOM 3559 C C . TYR B 1 200 ? 2.282 14.387 -15.955 1.00 7.28 323 TYR B C 1
ATOM 3560 O O . TYR B 1 200 ? 2.247 15.521 -15.458 1.00 7.33 323 TYR B O 1
ATOM 3569 N N . ASN B 1 201 ? 3.415 13.721 -16.148 1.00 7.61 324 ASN B N 1
ATOM 3570 C CA . ASN B 1 201 ? 4.709 14.317 -15.827 1.00 7.93 324 ASN B CA 1
ATOM 3571 C C . ASN B 1 201 ? 4.957 15.613 -16.591 1.00 7.90 324 ASN B C 1
ATOM 3572 O O . ASN B 1 201 ? 5.441 16.590 -16.027 1.00 7.88 324 ASN B O 1
ATOM 3577 N N . THR B 1 202 ? 4.579 15.643 -17.860 1.00 7.88 325 THR B N 1
ATOM 3578 C CA . THR B 1 202 ? 4.767 16.842 -18.668 1.00 8.01 325 THR B CA 1
ATOM 3579 C C . THR B 1 202 ? 3.895 17.988 -18.161 1.00 7.76 325 THR B C 1
ATOM 3580 O O . THR B 1 202 ? 4.363 19.115 -17.997 1.00 7.74 325 THR B O 1
ATOM 3584 N N . ALA B 1 203 ? 2.628 17.691 -17.881 1.00 7.50 326 ALA B N 1
ATOM 3585 C CA . ALA B 1 203 ? 1.716 18.700 -17.328 1.00 7.24 326 ALA B CA 1
ATOM 3586 C C . ALA B 1 203 ? 2.216 19.180 -15.974 1.00 7.14 326 ALA B C 1
ATOM 3587 O O . ALA B 1 203 ? 2.255 20.383 -15.694 1.00 6.81 326 ALA B O 1
ATOM 3589 N N . ALA B 1 204 ? 2.619 18.235 -15.132 1.00 6.97 327 ALA B N 1
ATOM 3590 C CA . ALA B 1 204 ? 3.103 18.571 -13.792 1.00 7.26 327 ALA B CA 1
ATOM 3591 C C . ALA B 1 204 ? 4.291 19.524 -13.834 1.00 7.41 327 ALA B C 1
ATOM 3592 O O . ALA B 1 204 ? 4.387 20.449 -13.010 1.00 7.58 327 ALA B O 1
ATOM 3594 N N . SER B 1 205 ? 5.178 19.321 -14.803 1.00 7.57 328 SER B N 1
ATOM 3595 C CA . SER B 1 205 ? 6.366 20.169 -14.956 1.00 7.73 328 SER B CA 1
ATOM 3596 C C . SER B 1 205 ? 6.038 21.637 -15.219 1.00 7.63 328 SER B C 1
ATOM 3597 O O . SER B 1 205 ? 6.852 22.512 -14.915 1.00 8.23 328 SER B O 1
ATOM 3600 N N . LYS B 1 206 ? 4.867 21.892 -15.797 1.00 7.52 329 LYS B N 1
ATOM 3601 C CA . LYS B 1 206 ? 4.419 23.245 -16.127 1.00 7.22 329 LYS B CA 1
ATOM 3602 C C . LYS B 1 206 ? 3.640 23.937 -15.004 1.00 7.17 329 LYS B C 1
ATOM 3603 O O . LYS B 1 206 ? 3.395 25.148 -15.077 1.00 7.26 329 LYS B O 1
ATOM 3609 N N . TYR B 1 207 ? 3.239 23.168 -13.983 1.00 7.02 330 TYR B N 1
ATOM 3610 C CA . TYR B 1 207 ? 2.365 23.646 -12.902 1.00 6.87 330 TYR B CA 1
ATOM 3611 C C . TYR B 1 207 ? 2.926 23.330 -11.511 1.00 6.96 330 TYR B C 1
ATOM 3612 O O . TYR B 1 207 ? 2.211 22.874 -10.615 1.00 7.20 330 TYR B O 1
ATOM 3621 N N . GLY B 1 208 ? 4.220 23.590 -11.344 1.00 6.94 331 GLY B N 1
ATOM 3622 C CA . GLY B 1 208 ? 4.857 23.538 -10.042 1.00 6.97 331 GLY B CA 1
ATOM 3623 C C . GLY B 1 208 ? 5.522 22.226 -9.669 1.00 6.91 331 GLY B C 1
ATOM 3624 O O . GLY B 1 208 ? 6.102 22.121 -8.581 1.00 7.25 331 GLY B O 1
ATOM 3625 N N . GLY B 1 209 ? 5.462 21.239 -10.561 1.00 6.54 332 GLY B N 1
ATOM 3626 C CA . GLY B 1 209 ? 6.189 19.982 -10.376 1.00 6.43 332 GLY B CA 1
ATOM 3627 C C . GLY B 1 209 ? 5.317 18.787 -10.061 1.00 6.38 332 GLY B C 1
ATOM 3628 O O . GLY B 1 209 ? 5.764 17.647 -10.212 1.00 6.13 332 GLY B O 1
ATOM 3629 N N . GLY B 1 210 ? 4.083 19.035 -9.622 1.00 6.29 333 GLY B N 1
ATOM 3630 C CA . GLY B 1 210 ? 3.127 17.954 -9.368 1.00 6.32 333 GLY B CA 1
ATOM 3631 C C . GLY B 1 210 ? 2.444 17.945 -8.014 1.00 6.24 333 GLY B C 1
ATOM 3632 O O . GLY B 1 210 ? 1.361 17.366 -7.876 1.00 6.11 333 GLY B O 1
ATOM 3633 N N . ALA B 1 211 ? 3.046 18.569 -7.002 1.00 6.20 334 ALA B N 1
ATOM 3634 C CA . ALA B 1 211 ? 2.468 18.591 -5.654 1.00 6.25 334 ALA B CA 1
ATOM 3635 C C . ALA B 1 211 ? 1.005 18.998 -5.654 1.00 6.20 334 ALA B C 1
ATOM 3636 O O . ALA B 1 211 ? 0.232 18.537 -4.816 1.00 6.55 334 ALA B O 1
ATOM 3638 N N . LYS B 1 212 ? 0.637 19.896 -6.566 1.00 6.22 335 LYS B N 1
ATOM 3639 C CA . LYS B 1 212 ? -0.735 20.400 -6.644 1.00 6.24 335 LYS B CA 1
ATOM 3640 C C . LYS B 1 212 ? -1.501 19.902 -7.863 1.00 6.13 335 LYS B C 1
ATOM 3641 O O . LYS B 1 212 ? -2.645 20.297 -8.071 1.00 6.28 335 LYS B O 1
ATOM 3647 N N . VAL B 1 213 ? -0.899 19.041 -8.674 1.00 5.96 336 VAL B N 1
ATOM 3648 C CA . VAL B 1 213 ? -1.516 18.673 -9.942 1.00 5.94 336 VAL B CA 1
ATOM 3649 C C . VAL B 1 213 ? -2.287 17.354 -9.832 1.00 5.86 336 VAL B C 1
ATOM 3650 O O . VAL B 1 213 ? -1.704 16.285 -9.662 1.00 5.74 336 VAL B O 1
ATOM 3654 N N . LEU B 1 214 ? -3.611 17.444 -9.932 1.00 5.91 337 LEU B N 1
ATOM 3655 C CA . LEU B 1 214 ? -4.476 16.284 -9.843 1.00 6.06 337 LEU B CA 1
ATOM 3656 C C . LEU B 1 214 ? -4.559 15.554 -11.169 1.00 5.90 337 LEU B C 1
ATOM 3657 O O . LEU B 1 214 ? -4.579 16.178 -12.224 1.00 5.85 337 LEU B O 1
ATOM 3662 N N . ALA B 1 215 ? -4.600 14.222 -11.108 1.00 5.68 338 ALA B N 1
ATOM 3663 C CA . ALA B 1 215 ? -4.938 13.418 -12.270 1.00 5.61 338 ALA B CA 1
ATOM 3664 C C . ALA B 1 215 ? -6.444 13.475 -12.484 1.00 5.56 338 ALA B C 1
ATOM 3665 O O . ALA B 1 215 ? -7.191 13.843 -11.574 1.00 5.70 338 ALA B O 1
ATOM 3667 N N . SER B 1 216 ? -6.887 13.142 -13.687 1.00 5.55 339 SER B N 1
ATOM 3668 C CA . SER B 1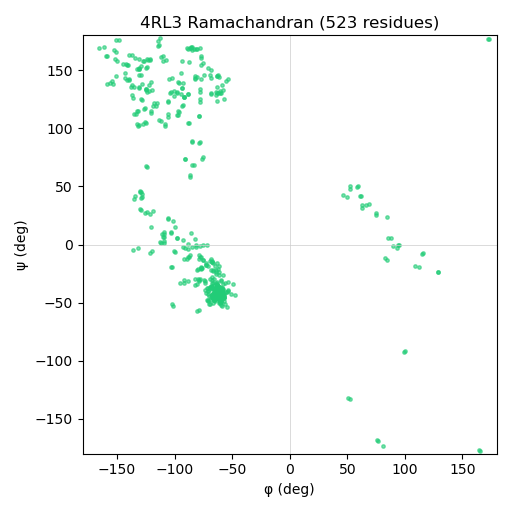 216 ? -8.305 13.212 -14.011 1.00 5.64 339 SER B CA 1
ATOM 3669 C C . SER B 1 216 ? -8.707 12.342 -15.187 1.00 5.89 339 SER B C 1
ATOM 3670 O O . SER B 1 216 ? -7.878 11.906 -16.012 1.00 5.83 339 SER B O 1
ATOM 3673 N N . PHE B 1 217 ? -10.003 12.097 -15.265 1.00 6.08 340 PHE B N 1
ATOM 3674 C CA . PHE B 1 217 ? -10.607 11.469 -16.426 1.00 6.37 340 PHE B CA 1
ATOM 3675 C C . PHE B 1 217 ? -12.052 11.920 -16.544 1.00 6.58 340 PHE B C 1
ATOM 3676 O O . PHE B 1 217 ? -12.593 12.529 -15.618 1.00 6.35 340 PHE B O 1
ATOM 3684 N N . SER B 1 218 ? -12.650 11.637 -17.696 1.00 6.89 341 SER B N 1
ATOM 3685 C CA . SER B 1 218 ? -14.050 11.926 -17.950 1.00 7.40 341 SER B CA 1
ATOM 3686 C C . SER B 1 218 ? -14.862 10.647 -17.899 1.00 7.86 341 SER B C 1
ATOM 3687 O O . SER B 1 218 ? -14.411 9.584 -18.349 1.00 8.33 341 SER B O 1
ATOM 3690 N N . THR B 1 219 ? -16.072 10.761 -17.351 1.00 8.24 342 THR B N 1
ATOM 3691 C CA . THR B 1 219 ? -17.046 9.684 -17.390 1.00 8.81 342 THR B CA 1
ATOM 3692 C C . THR B 1 219 ? -18.122 9.947 -18.450 1.00 9.53 342 THR B C 1
ATOM 3693 O O . THR B 1 219 ? -19.139 9.228 -18.504 1.00 10.61 342 THR B O 1
ATOM 3697 N N . GLY B 1 220 ? -17.896 10.946 -19.304 1.00 9.94 343 GLY B N 1
ATOM 3698 C CA . GLY B 1 220 ? -18.824 11.303 -20.366 1.00 10.46 343 GLY B CA 1
ATOM 3699 C C . GLY B 1 220 ? -18.406 10.799 -21.735 1.00 11.00 343 GLY B C 1
ATOM 3700 O O . GLY B 1 220 ? -18.864 11.322 -22.746 1.00 12.37 343 GLY B O 1
ATOM 3701 N N . GLY B 1 221 ? -17.539 9.793 -21.771 1.00 11.77 344 GLY B N 1
ATOM 3702 C CA . GLY B 1 221 ? -17.176 9.122 -23.016 1.00 12.25 344 GLY B CA 1
ATOM 3703 C C . GLY B 1 221 ? -16.125 9.843 -23.838 1.00 12.75 344 GLY B C 1
ATOM 3704 O O . GLY B 1 221 ? -16.000 9.593 -25.043 1.00 14.00 344 GLY B O 1
ATOM 3705 N N A VAL B 1 222 ? -15.367 10.746 -23.228 0.50 12.56 345 VAL B N 1
ATOM 3706 N N B VAL B 1 222 ? -15.347 10.701 -23.173 0.50 12.54 345 VAL B N 1
ATOM 3707 C CA A VAL B 1 222 ? -14.286 11.393 -23.956 0.50 12.23 345 VAL B CA 1
ATOM 3708 C CA B VAL B 1 222 ? -14.323 11.540 -23.801 0.50 12.23 345 VAL B CA 1
ATOM 3709 C C A VAL B 1 222 ? -12.982 11.190 -23.208 0.50 12.01 345 VAL B C 1
ATOM 3710 C C B VAL B 1 222 ? -12.972 11.187 -23.175 0.50 12.01 345 VAL B C 1
ATOM 3711 O O A VAL B 1 222 ? -12.964 11.007 -21.994 0.50 11.64 345 VAL B O 1
ATOM 3712 O O B VAL B 1 222 ? -12.912 10.883 -21.986 0.50 11.62 345 VAL B O 1
ATOM 3719 N N . GLY B 1 223 ? -11.894 11.200 -23.962 1.00 11.73 346 GLY B N 1
ATOM 3720 C CA . GLY B 1 223 ? -10.555 11.066 -23.396 1.00 11.55 346 GLY B CA 1
ATOM 3721 C C . GLY B 1 223 ? -10.139 9.649 -23.044 1.00 11.25 346 GLY B C 1
ATOM 3722 O O . GLY B 1 223 ? -10.832 8.689 -23.397 1.00 11.54 346 GLY B O 1
ATOM 3723 N N . PRO B 1 224 ? -8.984 9.506 -22.374 1.00 10.97 347 PRO B N 1
ATOM 3724 C CA . PRO B 1 224 ? -8.475 8.195 -21.962 1.00 10.88 347 PRO B CA 1
ATOM 3725 C C . PRO B 1 224 ? -9.516 7.407 -21.157 1.00 11.01 347 PRO B C 1
ATOM 3726 O O . PRO B 1 224 ? -10.262 7.989 -20.370 1.00 11.32 347 PRO B O 1
ATOM 3730 N N . ALA B 1 225 ? -9.574 6.095 -21.358 1.00 10.78 348 ALA B N 1
ATOM 3731 C CA . ALA B 1 225 ? -10.530 5.263 -20.625 1.00 10.79 348 ALA B CA 1
ATOM 3732 C C . ALA B 1 225 ? -10.294 5.338 -19.112 1.00 10.44 348 ALA B C 1
ATOM 3733 O O . ALA B 1 225 ? -9.180 5.184 -18.638 1.00 10.31 348 ALA B O 1
ATOM 3735 N N . PRO B 1 226 ? -11.364 5.553 -18.326 1.00 10.42 349 PRO B N 1
ATOM 3736 C CA . PRO B 1 226 ? -11.212 5.583 -16.881 1.00 10.46 349 PRO B CA 1
ATOM 3737 C C . PRO B 1 226 ? -10.397 4.437 -16.282 1.00 10.59 349 PRO B C 1
ATOM 3738 O O . PRO B 1 226 ? -9.583 4.672 -15.403 1.00 10.55 349 PRO B O 1
ATOM 3742 N N . SER B 1 227 ? -10.615 3.203 -16.742 1.00 11.08 350 SER B N 1
ATOM 3743 C CA . SER B 1 227 ? -9.882 2.068 -16.190 1.00 11.45 350 SER B CA 1
ATOM 3744 C C . SER B 1 227 ? -8.391 2.188 -16.481 1.00 11.00 350 SER B C 1
ATOM 3745 O O . SER B 1 227 ? -7.566 1.863 -15.633 1.00 11.26 350 SER B O 1
ATOM 3748 N N . THR B 1 228 ? -8.069 2.689 -17.668 1.00 11.23 351 THR B N 1
ATOM 3749 C CA . THR B 1 228 ? -6.675 2.933 -18.058 1.00 11.29 351 THR B CA 1
ATOM 3750 C C . THR B 1 228 ? -6.052 4.042 -17.208 1.00 10.95 351 THR B C 1
ATOM 3751 O O . THR B 1 228 ? -4.922 3.916 -16.717 1.00 10.83 351 THR B O 1
ATOM 3755 N N . VAL B 1 229 ? -6.803 5.119 -16.999 1.00 10.56 352 VAL B N 1
ATOM 3756 C CA . VAL B 1 229 ? -6.328 6.200 -16.126 1.00 10.42 352 VAL B CA 1
ATOM 3757 C C . VAL B 1 229 ? -6.097 5.741 -14.684 1.00 10.34 352 VAL B C 1
ATOM 3758 O O . VAL B 1 229 ? -5.097 6.098 -14.058 1.00 10.41 352 VAL B O 1
ATOM 3762 N N . LEU B 1 230 ? -7.027 4.956 -14.148 1.00 10.15 353 LEU B N 1
ATOM 3763 C CA . LEU B 1 230 ? -6.881 4.433 -12.807 1.00 10.38 353 LEU B CA 1
ATOM 3764 C C . LEU B 1 230 ? -5.630 3.551 -12.649 1.00 11.00 353 LEU B C 1
ATOM 3765 O O . LEU B 1 230 ? -4.969 3.611 -11.621 1.00 10.99 353 LEU B O 1
ATOM 3770 N N . SER B 1 231 ? -5.290 2.780 -13.681 1.00 11.92 354 SER B N 1
ATOM 3771 C CA . SER B 1 231 ? -4.024 2.030 -13.700 1.00 12.81 354 SER B CA 1
ATOM 3772 C C . SER B 1 231 ? -2.808 2.959 -13.625 1.00 12.59 354 SER B C 1
ATOM 3773 O O . SER B 1 231 ? -1.882 2.729 -12.840 1.00 12.46 354 SER B O 1
ATOM 3776 N N . ALA B 1 232 ? -2.829 4.011 -14.437 1.00 12.72 355 ALA B N 1
ATOM 3777 C CA . ALA B 1 232 ? -1.770 5.020 -14.418 1.00 12.66 355 ALA B CA 1
ATOM 3778 C C . ALA B 1 232 ? -1.673 5.693 -13.065 1.00 12.91 355 ALA B C 1
ATOM 3779 O O . ALA B 1 232 ? -0.580 5.954 -12.572 1.00 13.12 355 ALA B O 1
ATOM 3781 N N . CYS B 1 233 ? -2.828 5.959 -12.450 1.00 12.87 356 CYS B N 1
ATOM 3782 C CA . CYS B 1 233 ? -2.867 6.584 -11.134 1.00 12.67 356 CYS B CA 1
ATOM 3783 C C . CYS B 1 233 ? -2.227 5.713 -10.054 1.00 13.49 356 CYS B C 1
ATOM 3784 O O . CYS B 1 233 ? -1.605 6.220 -9.131 1.00 12.99 356 CYS B O 1
ATOM 3787 N N . GLN B 1 234 ? -2.384 4.400 -10.178 1.00 15.25 357 GLN B N 1
ATOM 3788 C CA . GLN B 1 234 ? -1.746 3.469 -9.254 1.00 17.29 357 GLN B CA 1
ATOM 3789 C C . GLN B 1 234 ? -0.219 3.611 -9.297 1.00 17.32 357 GLN B C 1
ATOM 3790 O O . GLN B 1 234 ? 0.446 3.551 -8.262 1.00 17.70 357 GLN B O 1
ATOM 3796 N N . GLN B 1 235 ? 0.322 3.840 -10.489 1.00 18.37 358 GLN B N 1
ATOM 3797 C CA . GLN B 1 235 ? 1.765 4.028 -10.644 1.00 18.71 358 GLN B CA 1
ATOM 3798 C C . GLN B 1 235 ? 2.241 5.307 -9.950 1.00 18.19 358 GLN B C 1
ATOM 3799 O O . GLN B 1 235 ? 3.220 5.293 -9.213 1.00 18.04 358 GLN B O 1
ATOM 3805 N N . LEU B 1 236 ? 1.522 6.408 -10.168 1.00 17.11 359 LEU B N 1
ATOM 3806 C CA . LEU B 1 236 ? 1.855 7.679 -9.537 1.00 16.98 359 LEU B CA 1
ATOM 3807 C C . LEU B 1 236 ? 1.751 7.592 -8.015 1.00 16.75 359 LEU B C 1
ATOM 3808 O O . LEU B 1 236 ? 2.560 8.171 -7.291 1.00 16.76 359 LEU B O 1
ATOM 3813 N N . LYS B 1 237 ? 0.733 6.881 -7.531 1.00 17.24 360 LYS B N 1
ATOM 3814 C CA . LYS B 1 237 ? 0.547 6.668 -6.102 1.00 18.46 360 LYS B CA 1
ATOM 3815 C C . LYS B 1 237 ? 1.719 5.906 -5.484 1.00 18.56 360 LYS B C 1
ATOM 3816 O O . LYS B 1 237 ? 2.225 6.279 -4.426 1.00 18.55 360 LYS B O 1
ATOM 3822 N N . SER B 1 238 ? 2.127 4.831 -6.148 1.00 19.42 361 SER B N 1
ATOM 3823 C CA . SER B 1 238 ? 3.233 4.003 -5.666 1.00 20.79 361 SER B CA 1
ATOM 3824 C C . SER B 1 238 ? 4.523 4.806 -5.499 1.00 20.70 361 SER B C 1
ATOM 3825 O O . SER B 1 238 ? 5.304 4.547 -4.580 1.00 21.12 361 SER B O 1
ATOM 3828 N N . SER B 1 239 ? 4.737 5.792 -6.368 1.00 20.06 362 SER B N 1
ATOM 3829 C CA . SER B 1 239 ? 5.928 6.645 -6.271 1.00 19.62 362 SER B CA 1
ATOM 3830 C C . SER B 1 239 ? 5.772 7.828 -5.294 1.00 18.36 362 SER B C 1
ATOM 3831 O O . SER B 1 239 ? 6.712 8.606 -5.078 1.00 17.91 362 SER B O 1
ATOM 3834 N N . GLY B 1 240 ? 4.595 7.964 -4.698 1.00 16.82 363 GLY B N 1
ATOM 3835 C CA . GLY B 1 240 ? 4.358 9.002 -3.717 1.00 16.01 363 GLY B CA 1
ATOM 3836 C C . GLY B 1 240 ? 4.212 10.363 -4.368 1.00 14.98 363 GLY B C 1
ATOM 3837 O O . GLY B 1 240 ? 4.477 11.381 -3.720 1.00 15.49 363 GLY B O 1
ATOM 3838 N N . THR B 1 241 ? 3.771 10.372 -5.629 1.00 13.90 364 THR B N 1
ATOM 3839 C CA . THR B 1 241 ? 3.583 11.619 -6.376 1.00 12.90 364 THR B CA 1
ATOM 3840 C C . THR B 1 241 ? 2.186 11.742 -7.015 1.00 12.16 364 THR B C 1
ATOM 3841 O O . THR B 1 241 ? 2.055 12.177 -8.154 1.00 12.04 364 THR B O 1
ATOM 3845 N N . LEU B 1 242 ? 1.147 11.386 -6.263 1.00 11.33 365 LEU B N 1
ATOM 3846 C CA . LEU B 1 242 ? -0.242 11.572 -6.709 1.00 10.77 365 LEU B CA 1
ATOM 3847 C C . LEU B 1 242 ? -0.992 12.325 -5.621 1.00 10.04 365 LEU B C 1
ATOM 3848 O O . LEU B 1 242 ? -1.317 11.737 -4.591 1.00 10.11 365 LEU B O 1
ATOM 3853 N N . PRO B 1 243 ? -1.247 13.632 -5.820 1.00 9.08 366 PRO B N 1
ATOM 3854 C CA . PRO B 1 243 ? -1.944 14.376 -4.771 1.00 8.44 366 PRO B CA 1
ATOM 3855 C C . PRO B 1 243 ? -3.450 14.110 -4.716 1.00 7.60 366 PRO B C 1
ATOM 3856 O O . PRO B 1 243 ? -4.078 14.357 -3.696 1.00 7.48 366 PRO B O 1
ATOM 3860 N N . GLY B 1 244 ? -4.012 13.619 -5.803 1.00 6.98 367 GLY B N 1
ATOM 3861 C CA . GLY B 1 244 ? -5.435 13.369 -5.865 1.00 6.51 367 GLY B CA 1
ATOM 3862 C C . GLY B 1 244 ? -5.909 13.170 -7.286 1.00 6.11 367 GLY B C 1
ATOM 3863 O O . GLY B 1 244 ? -5.114 13.170 -8.234 1.00 5.86 367 GLY B O 1
ATOM 3864 N N . ILE B 1 245 ? -7.224 13.003 -7.413 1.00 5.89 368 ILE B N 1
ATOM 3865 C CA . ILE B 1 245 ? -7.883 12.725 -8.664 1.00 5.74 368 ILE B CA 1
ATOM 3866 C C . ILE B 1 245 ? -9.174 13.538 -8.715 1.00 5.55 368 ILE B C 1
ATOM 3867 O O . ILE B 1 245 ? -9.840 13.691 -7.683 1.00 5.36 368 ILE B O 1
ATOM 3872 N N . PHE B 1 246 ? -9.533 14.067 -9.893 1.00 5.31 369 PHE B N 1
ATOM 3873 C CA . PHE B 1 246 ? -10.892 14.586 -10.103 1.00 5.13 369 PHE B CA 1
ATOM 3874 C C . PHE B 1 246 ? -11.548 13.965 -11.328 1.00 5.11 369 PHE B C 1
ATOM 3875 O O . PHE B 1 246 ? -10.877 13.446 -12.224 1.00 4.88 369 PHE B O 1
ATOM 3883 N N . ILE B 1 247 ? -12.879 14.013 -11.336 1.00 5.03 370 ILE B N 1
ATOM 3884 C CA . ILE B 1 247 ? -13.700 13.474 -12.416 1.00 5.10 370 ILE B CA 1
ATOM 3885 C C . ILE B 1 247 ? -14.635 14.533 -12.974 1.00 5.14 370 ILE B C 1
ATOM 3886 O O . ILE B 1 247 ? -15.267 15.289 -12.233 1.00 5.08 370 ILE B O 1
ATOM 3891 N N . PHE B 1 248 ? -14.677 14.603 -14.296 1.00 5.21 371 PHE B N 1
ATOM 3892 C CA . PHE B 1 248 ? -15.702 15.340 -15.008 1.00 5.28 371 PHE B CA 1
ATOM 3893 C C . PHE B 1 248 ? -16.596 14.292 -15.651 1.00 5.20 371 PHE B C 1
ATOM 3894 O O . PHE B 1 248 ? -16.227 13.731 -16.671 1.00 5.14 371 PHE B O 1
ATOM 3902 N N . SER B 1 249 ? -17.768 13.988 -15.103 1.00 4.95 372 SER B N 1
ATOM 3903 C CA . SER B 1 249 ? -18.466 14.741 -14.066 1.00 5.00 372 SER B CA 1
ATOM 3904 C C . SER B 1 249 ? -19.552 13.826 -13.525 1.00 4.91 372 SER B C 1
ATOM 3905 O O . SER B 1 249 ? -19.848 12.797 -14.130 1.00 4.82 372 SER B O 1
ATOM 3908 N N . ALA B 1 250 ? -20.170 14.216 -12.422 1.00 4.86 373 ALA B N 1
ATOM 3909 C CA . ALA B 1 250 ? -21.276 13.452 -11.856 1.00 4.85 373 ALA B CA 1
ATOM 3910 C C . ALA B 1 250 ? -22.417 13.329 -12.860 1.00 4.98 373 ALA B C 1
ATOM 3911 O O . ALA B 1 250 ? -23.072 12.294 -12.924 1.00 4.96 373 ALA B O 1
ATOM 3913 N N . ASP B 1 251 ? -22.668 14.391 -13.623 1.00 4.97 374 ASP B N 1
ATOM 3914 C CA . ASP B 1 251 ? -23.769 14.382 -14.599 1.00 5.10 374 ASP B CA 1
ATOM 3915 C C . ASP B 1 251 ? -23.477 13.329 -15.658 1.00 5.13 374 ASP B C 1
ATOM 3916 O O . ASP B 1 251 ? -24.377 12.597 -16.095 1.00 5.15 374 ASP B O 1
ATOM 3921 N N . GLY B 1 252 ? -22.219 13.294 -16.088 1.00 5.26 375 GLY B N 1
ATOM 3922 C CA . GLY B 1 252 ? -21.771 12.324 -17.079 1.00 5.38 375 GLY B CA 1
ATOM 3923 C C . GLY B 1 252 ? -21.929 10.909 -16.564 1.00 5.61 375 GLY B C 1
ATOM 3924 O O . GLY B 1 252 ? -22.413 10.027 -17.279 1.00 5.64 375 GLY B O 1
ATOM 3925 N N . SER B 1 253 ? -21.528 10.692 -15.314 1.00 5.82 376 SER B N 1
ATOM 3926 C CA . SER B 1 253 ? -21.612 9.359 -14.722 1.00 5.99 376 SER B CA 1
ATOM 3927 C C . SER B 1 253 ? -23.076 8.929 -14.569 1.00 6.36 376 SER B C 1
ATOM 3928 O O . SER B 1 253 ? -23.434 7.803 -14.879 1.00 6.22 376 SER B O 1
ATOM 3931 N N . TYR B 1 254 ? -23.921 9.853 -14.133 1.00 6.95 377 TYR B N 1
ATOM 3932 C CA . TYR B 1 254 ? -25.352 9.595 -13.933 1.00 7.64 377 TYR B CA 1
ATOM 3933 C C . TYR B 1 254 ? -26.031 9.130 -15.228 1.00 7.99 377 TYR B C 1
ATOM 3934 O O . TYR B 1 254 ? -26.908 8.259 -15.203 1.00 8.14 377 TYR B O 1
ATOM 3943 N N . ALA B 1 255 ? -25.607 9.709 -16.349 1.00 8.06 378 ALA B N 1
ATOM 3944 C CA . ALA B 1 255 ? -26.140 9.374 -17.674 1.00 8.44 378 ALA B CA 1
ATOM 3945 C C . ALA B 1 255 ? -25.439 8.181 -18.334 1.00 8.85 378 ALA B C 1
ATOM 3946 O O . ALA B 1 255 ? -25.884 7.699 -19.380 1.00 9.80 378 ALA B O 1
ATOM 3948 N N . SER B 1 256 ? -24.346 7.711 -17.752 1.00 8.88 379 SER B N 1
ATOM 3949 C CA . SER B 1 256 ? -23.557 6.632 -18.341 1.00 9.08 379 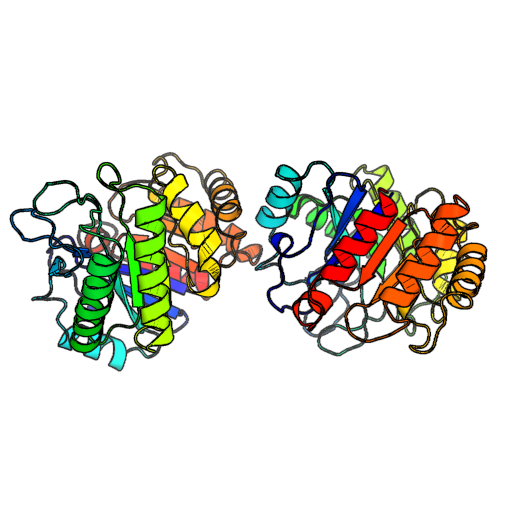SER B CA 1
ATOM 3950 C C . SER B 1 256 ? -24.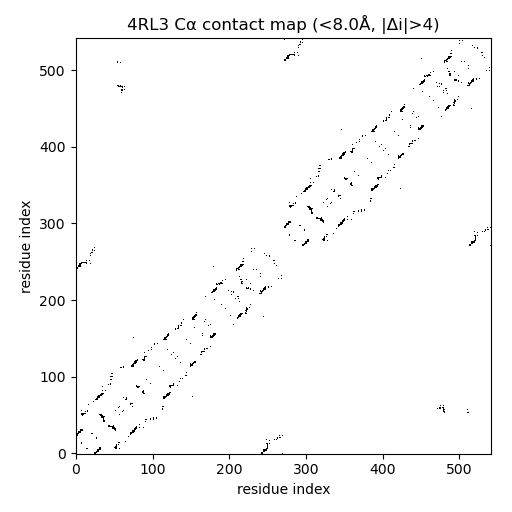044 5.256 -17.927 1.00 9.40 379 SER B C 1
ATOM 3951 O O . SER B 1 256 ? -24.644 5.085 -16.863 1.00 9.75 379 SER B O 1
ATOM 3954 N N . SER B 1 257 ? -23.723 4.259 -18.747 1.00 9.56 380 SER B N 1
ATOM 3955 C CA . SER B 1 257 ? -24.005 2.879 -18.384 1.00 9.80 380 SER B CA 1
ATOM 3956 C C . SER B 1 257 ? -23.137 2.418 -17.202 1.00 9.45 380 SER B C 1
ATOM 3957 O O . SER B 1 257 ? -23.576 1.603 -16.401 1.00 9.76 380 SER B O 1
ATOM 3960 N N . ALA B 1 258 ? -21.927 2.965 -17.075 1.00 9.05 381 ALA B N 1
ATOM 3961 C CA . ALA B 1 258 ? -21.030 2.608 -15.963 1.00 8.50 381 ALA B CA 1
ATOM 3962 C C . ALA B 1 258 ? -21.475 3.199 -14.621 1.00 8.30 381 ALA B C 1
ATOM 3963 O O . ALA B 1 258 ? -20.995 2.771 -13.571 1.00 8.03 381 ALA B O 1
ATOM 3965 N N . LYS B 1 259 ? -22.367 4.186 -14.662 1.00 8.09 382 LYS B N 1
ATOM 3966 C CA . LYS B 1 259 ? -22.837 4.877 -13.462 1.00 8.13 382 LYS B CA 1
ATOM 3967 C C . LYS B 1 259 ? -21.630 5.379 -12.647 1.00 7.42 382 LYS B C 1
ATOM 3968 O O . LYS B 1 259 ? -20.722 5.955 -13.254 1.00 7.05 382 LYS B O 1
ATOM 3974 N N . PHE B 1 260 ? -21.586 5.173 -11.327 1.00 6.93 383 PHE B N 1
ATOM 3975 C CA . PHE B 1 260 ? -20.577 5.826 -10.493 1.00 6.57 383 PHE B CA 1
ATOM 3976 C C . PHE B 1 260 ? -19.461 4.892 -10.016 1.00 6.36 383 PHE B C 1
ATOM 3977 O O . PHE B 1 260 ? -18.784 5.181 -9.039 1.00 6.19 383 PHE B O 1
ATOM 3985 N N . GLN B 1 261 ? -19.234 3.788 -10.719 1.00 6.29 384 GLN B N 1
ATOM 3986 C CA . GLN B 1 261 ? -18.227 2.841 -10.248 1.00 6.48 384 GLN B CA 1
ATOM 3987 C C . GLN B 1 261 ? -16.812 3.434 -10.255 1.00 6.55 384 GLN B C 1
ATOM 3988 O O . GLN B 1 261 ? -16.008 3.102 -9.389 1.00 6.54 384 GLN B O 1
ATOM 3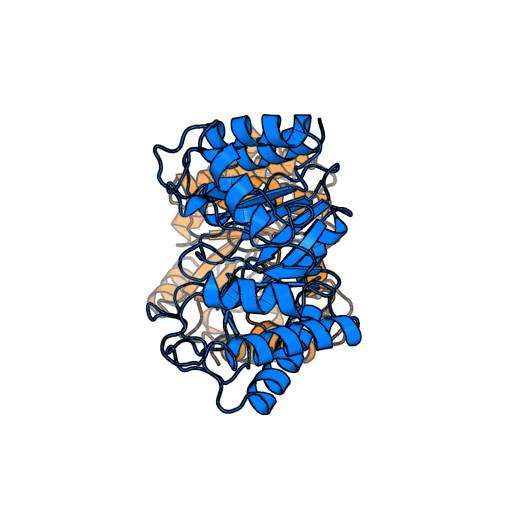994 N N . TYR B 1 262 ? -16.510 4.316 -11.206 1.00 6.73 385 TYR B N 1
ATOM 3995 C CA . TYR B 1 262 ? -15.158 4.901 -11.270 1.00 6.93 385 TYR B CA 1
ATOM 3996 C C . TYR B 1 262 ? -14.886 5.958 -10.185 1.00 6.84 385 TYR B C 1
ATOM 3997 O O . TYR B 1 262 ? -13.751 6.106 -9.717 1.00 6.69 385 TYR B O 1
ATOM 4006 N N . GLU B 1 263 ? -15.930 6.669 -9.753 1.00 6.54 386 GLU B N 1
ATOM 4007 C CA . GLU B 1 263 ? -15.823 7.561 -8.605 1.00 6.57 386 GLU B CA 1
ATOM 4008 C C . GLU B 1 263 ? -15.385 6.755 -7.385 1.00 6.71 386 GLU B C 1
ATOM 4009 O O . GLU B 1 263 ? -14.503 7.177 -6.637 1.00 6.77 386 GLU B O 1
ATOM 4015 N N . GLN B 1 264 ? -16.034 5.615 -7.164 1.00 6.77 387 GLN B N 1
ATOM 4016 C CA . GLN B 1 264 ? -15.699 4.757 -6.031 1.00 7.11 387 GLN B CA 1
ATOM 4017 C C . GLN B 1 264 ? -14.271 4.227 -6.147 1.00 7.13 387 GLN B C 1
ATOM 4018 O O . GLN B 1 264 ? -13.502 4.272 -5.187 1.00 7.18 387 GLN B O 1
ATOM 4024 N N . GLN B 1 265 ? -13.918 3.752 -7.332 1.00 7.11 388 GLN B N 1
ATOM 4025 C CA . GLN B 1 265 ? -12.588 3.208 -7.567 1.00 7.18 388 GLN B CA 1
ATOM 4026 C C . GLN B 1 265 ? -11.502 4.245 -7.366 1.00 7.17 388 GLN B C 1
ATOM 4027 O O . GLN B 1 265 ? -10.456 3.942 -6.796 1.00 7.22 388 GLN B O 1
ATOM 4033 N N . ALA B 1 266 ? -11.757 5.478 -7.798 1.00 7.00 389 ALA B N 1
ATOM 4034 C CA . ALA B 1 266 ? -10.770 6.542 -7.607 1.00 7.01 389 ALA B CA 1
ATOM 4035 C C . ALA B 1 266 ? -10.519 6.807 -6.140 1.00 7.02 389 ALA B C 1
ATOM 4036 O O . ALA B 1 266 ? -9.374 6.980 -5.707 1.00 7.04 389 ALA B O 1
ATOM 4038 N N . GLN B 1 267 ? -11.585 6.846 -5.348 1.00 7.07 390 GLN B N 1
ATOM 4039 C CA . GLN B 1 267 ? -11.455 7.150 -3.934 1.00 7.14 390 GLN B CA 1
ATOM 4040 C C . GLN B 1 267 ? -10.798 6.002 -3.185 1.00 7.46 390 GLN B C 1
ATOM 4041 O O . GLN B 1 267 ? -9.980 6.208 -2.288 1.00 7.74 390 GLN B O 1
ATOM 4047 N N . THR B 1 268 ? -11.134 4.788 -3.581 1.00 7.76 391 THR B N 1
ATOM 4048 C CA . THR B 1 268 ? -10.538 3.611 -2.960 1.00 8.26 391 THR B CA 1
ATOM 4049 C C . THR B 1 268 ? -9.041 3.581 -3.259 1.00 8.85 391 THR B C 1
ATOM 4050 O O . THR B 1 268 ? -8.237 3.281 -2.369 1.00 9.29 391 THR B O 1
ATOM 4054 N N . LEU B 1 269 ? -8.669 3.909 -4.495 1.00 9.04 392 LEU B N 1
ATOM 4055 C CA . LEU B 1 269 ? -7.247 3.984 -4.861 1.00 9.70 392 LEU B CA 1
ATOM 4056 C C . LEU B 1 269 ? -6.514 4.971 -3.955 1.00 10.10 392 LEU B C 1
ATOM 4057 O O . LEU B 1 269 ? -5.433 4.679 -3.451 1.00 10.40 392 LEU B O 1
ATOM 4062 N N . LEU B 1 270 ? -7.110 6.140 -3.725 1.00 10.17 393 LEU B N 1
ATOM 4063 C CA . LEU B 1 270 ? -6.465 7.169 -2.906 1.00 10.99 393 LEU B CA 1
ATOM 4064 C C . LEU B 1 270 ? -6.292 6.789 -1.429 1.00 11.98 393 LEU B C 1
ATOM 4065 O O . LEU B 1 270 ? -5.341 7.238 -0.772 1.00 12.67 393 LEU B O 1
ATOM 4070 N N . THR B 1 271 ? -7.186 5.956 -0.909 1.00 13.07 394 THR B N 1
ATOM 4071 C CA . THR B 1 271 ? -7.181 5.622 0.515 1.00 13.92 394 THR B CA 1
ATOM 4072 C C . THR B 1 271 ? -6.541 4.261 0.815 1.00 15.26 394 THR B C 1
ATOM 4073 O O . THR B 1 271 ? -6.376 3.911 1.979 1.00 15.91 394 THR B O 1
ATOM 4077 N N . SER B 1 272 ? -6.180 3.500 -0.213 1.00 16.51 395 SER B N 1
ATOM 4078 C CA . SER B 1 272 ? -5.673 2.138 -0.005 1.00 18.68 395 SER B CA 1
ATOM 4079 C C . SER B 1 272 ? -4.171 2.111 0.267 1.00 19.76 395 SER B C 1
ATOM 4080 O O . SER B 1 272 ? -3.471 3.125 0.228 1.00 20.39 395 SER B O 1
#

InterPro domains:
  IPR000677 Chitinase-like [PR00551] (152-165)
  IPR000677 Chitinase-like [PR00551] (214-232)
  IPR000677 Chitinase-like [PR00551] (382-401)
  IPR001223 Glycoside hydrolase family 18, catalytic domain [PF00704] (180-340)
  IPR001223 Glycoside hydrolase family 18, catalytic domain [PS51910] (153-423)
  IPR001579 Glycosyl hydrolase family 18, active site [PS01095] (267-275)
  IPR017853 Glycoside hydrolase superfamily [SSF51445] (148-411)
  IPR018392 LysM domain [PF01476] (33-75)
  IPR018392 LysM domain [PF01476] (91-133)
  IPR018392 LysM domain [PS51782] (31-75)
  IPR018392 LysM domain [PS51782] (89-133)
  IPR018392 LysM domain [SM00257] (32-76)
  IPR018392 LysM domain [SM00257] (90-134)
  IPR018392 LysM domain [cd00118] (31-75)
  IPR018392 LysM domain [cd00118] (93-133)
  IPR036779 LysM domain superfamily [G3DSA:3.10.350.10] (30-77)
  IPR036779 LysM domain superfamily [G3DSA:3.10.350.10] (88-135)
  IPR036779 LysM domain superfamily [SSF54106] (30-76)
  IPR036779 LysM domain superfamily [SSF54106] (88-134)

Radius of gyration: 26.95 Å; Cα contacts (8 Å, |Δi|>4): 1158; chains: 2; bounding box: 79×55×44 Å

Solvent-accessible surface area: 19458 Å² total; per-residue (Å²): 133,24,0,0,0,3,0,1,31,112,109,51,27,1,54,4,97,53,5,42,40,47,103,43,3,62,0,5,0,0,0,2,24,0,4,1,12,52,82,89,29,52,47,31,27,0,64,16,55,45,42,0,29,27,53,18,1,4,16,2,14,0,93,20,4,52,88,120,59,124,33,6,67,0,0,0,0,0,0,3,75,66,5,85,67,45,66,0,24,0,29,27,118,46,44,84,38,0,5,64,47,0,13,62,21,0,32,74,10,4,103,71,0,64,12,24,0,0,0,0,14,2,55,34,25,123,112,25,65,42,91,39,0,6,35,0,0,0,61,0,0,56,70,0,43,75,81,134,31,12,60,12,0,0,0,2,0,46,61,67,7,63,74,26,0,40,41,0,12,66,116,46,42,108,27,1,49,18,0,0,2,29,0,27,60,44,47,80,74,16,49,23,79,100,0,31,68,47,6,83,70,1,3,84,74,2,66,58,9,91,60,0,0,0,0,0,4,14,53,76,89,13,0,43,26,62,35,0,14,60,0,0,78,90,8,58,91,82,67,75,23,28,0,0,0,0,66,10,0,2,11,0,73,79,29,125,31,100,23,86,45,0,82,67,0,1,64,19,6,43,108,133,25,0,0,0,4,0,1,32,109,112,52,27,2,85,4,99,51,6,44,38,48,105,40,4,63,0,5,0,0,0,2,22,0,3,1,12,53,84,90,27,52,45,32,26,0,64,16,56,47,40,0,30,55,96,43,1,38,35,71,29,0,104,49,4,54,89,119,61,123,34,7,69,0,0,0,0,0,0,2,76,63,6,85,65,44,69,0,25,1,30,25,116,48,43,84,39,0,5,62,46,0,14,63,19,0,32,73,12,4,101,102,5,66,12,22,0,0,0,0,16,1,55,37,30,128,109,22,60,45,86,37,0,6,35,0,0,0,62,0,0,56,71,0,44,74,86,136,28,12,61,12,0,0,0,2,0,44,63,66,5,59,74,23,0,38,40,0,14,65,115,45,44,109,26,0,47,17,0,0,2,28,0,27,58,45,48,81,76,17,47,24,75,100,0,29,71,49,6,36,70,1,0,42,73,2,32,5,4,38,61,0,0,0,0,0,4,14,49,78,88,15,0,44,25,62,37,0,14,60,0,0,80,92,7,58,93,33,43,16,23,29,0,0,0,0,65,10,0,2,10,0,82,77,23,122,30,104,23,86,45,0,81,67,0,1,62,18,6,45,105

Sequence (542 aa):
KVFREYIGALYNGVQFTDVPINSGVTFHFILAFAIDYTSAAAATNGVFNIYWQNSVLTPAAVQAIKAQHSNVKVMVSLGGDTISGSPVQFTATSVSSWVANAVSSLTSLINQYHLDGIDIDYEHFDQVSTSSTFVSCIGQLITQLKANNVISVASIAPFDGVESQYTALFGQYSSVIDLVNFQFYSYGAGTSASSQYVSLYNTAASKYGGGAKVLASFSTGGVGPAPSTVLSACQQLKSSGTLPGIFIFSADGSYASSAKFQYEQQAQTLLTSKVFREYIGALYNGVQFTDVPINSGVTFHFILAFAIDYTSSAAAATNGVFNIYWQNSVLTPAAVQAIKAQHSNVKVMVSLGGDTISGSPVQFTATSVSSWVANAVSSLTSLINQYHLDGIDIDYEHFDQVSTSTFVSCIGQLITQLKANNVISVASIAPFDGVESQYTALFGQYSSVIDLVNFQFYSYGAGTSASQYVSSLYNTAASKYGGGAKVLASFSTGGVVGPAPSTVLSACQQLKSSGTLPGIFIFSADGSYASSAKFQYEQQAQTLLTS